Protein AF-A0A968RSN8-F1 (afdb_monomer)

Secondary structure (DSSP, 8-state):
-------TT--EEEEEEETTTTEEEEEETTTEEEEEEHHHHH-TTSPPPPSBEE-SSPPPTT--EEPTTT--EEEEEE-TT--EEEEETTTEEEEE-TTS-EEEEE-TTSSTT--SEEEEEEETTTTEEEEEE--S-TTT---EEE-TTT--EEEEPPP-TT--S---PEEE-----SS-S---SEEEEEEE--TT-EEEE------SSSS-S------EEEEPTT--SEEEETTTTEEEE-SSEEEEEEEEE--BTTTTBPPEEEEEEEEEEPPP--EEEEEPP-EETTEE---EEEEEESPPTT-EEEEEESSS--GGG-EEEEEEEPPTTSEEEEEE-SS-EEEEEEEE-SS-SS-EEEEEEEE----EEEEEEE-EEESSSSSS--TTPPB-TT-EEEEE-TTS-EEEEEE--TTSEEEEEEEESS--EEEE-GGGSPTTEEE----S----TT-----S---EEEE-

Radius of gyration: 35.76 Å; Cα contacts (8 Å, |Δi|>4): 1128; chains: 1; bounding box: 89×51×101 Å

Structure (mmCIF, N/CA/C/O backbone):
data_AF-A0A968RSN8-F1
#
_entry.id   AF-A0A968RSN8-F1
#
loop_
_atom_site.group_PDB
_atom_site.id
_atom_site.type_symbol
_atom_site.label_atom_id
_atom_site.label_alt_id
_atom_site.label_comp_id
_atom_site.label_asym_id
_atom_site.label_entity_id
_atom_site.label_seq_id
_atom_site.pdbx_PDB_ins_code
_atom_site.Cartn_x
_atom_site.Cartn_y
_atom_site.Cartn_z
_atom_site.occupancy
_atom_site.B_iso_or_equiv
_atom_site.auth_seq_id
_atom_site.auth_comp_id
_atom_site.auth_asym_id
_atom_site.auth_atom_id
_atom_site.pdbx_PDB_model_num
ATOM 1 N N . MET A 1 1 ? 11.215 2.710 -0.374 1.00 25.02 1 MET A N 1
ATOM 2 C CA . MET A 1 1 ? 11.379 4.066 0.208 1.00 25.02 1 MET A CA 1
ATOM 3 C C . MET A 1 1 ? 10.045 4.493 0.803 1.00 25.02 1 MET A C 1
ATOM 5 O O . MET A 1 1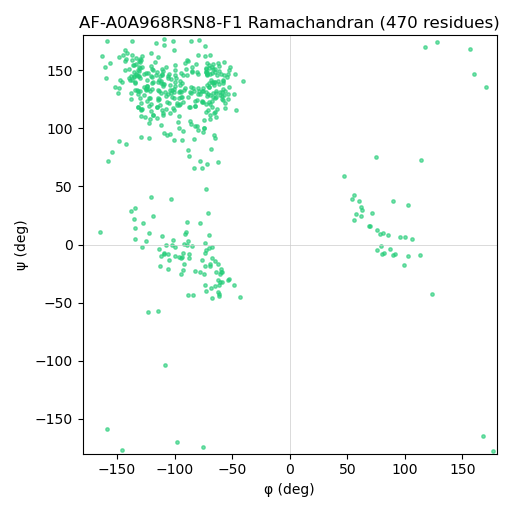 ? 9.041 4.214 0.157 1.00 25.02 1 MET A O 1
ATOM 9 N N . PRO A 1 2 ? 9.972 5.142 1.976 1.00 20.58 2 PRO A N 1
ATOM 10 C CA . PRO A 1 2 ? 8.742 5.791 2.405 1.00 20.58 2 PRO A CA 1
ATOM 11 C C . PRO A 1 2 ? 8.654 7.146 1.695 1.00 20.58 2 PRO A C 1
ATOM 13 O O . PRO A 1 2 ? 9.355 8.094 2.040 1.00 20.58 2 PRO A O 1
ATOM 16 N N . VAL A 1 3 ? 7.832 7.215 0.651 1.00 24.30 3 VAL A N 1
ATOM 17 C CA . VAL A 1 3 ? 7.414 8.487 0.063 1.00 24.30 3 VAL A CA 1
ATOM 18 C C . VAL A 1 3 ? 6.258 9.004 0.911 1.00 24.30 3 VAL A C 1
ATOM 20 O O . VAL A 1 3 ? 5.235 8.343 1.057 1.00 24.30 3 VAL A O 1
ATOM 23 N N . THR A 1 4 ? 6.426 10.178 1.508 1.00 23.53 4 THR A N 1
ATOM 24 C CA . THR A 1 4 ? 5.382 10.860 2.275 1.00 23.53 4 THR A CA 1
ATOM 25 C C . THR A 1 4 ? 4.388 11.537 1.327 1.00 23.53 4 THR A C 1
ATOM 27 O O . THR A 1 4 ? 4.380 12.761 1.204 1.00 23.53 4 THR A O 1
ATOM 30 N N . THR A 1 5 ? 3.554 10.763 0.637 1.00 26.50 5 THR A N 1
ATOM 31 C CA . THR A 1 5 ? 2.322 11.264 0.011 1.00 26.50 5 THR A CA 1
ATOM 32 C C . THR A 1 5 ? 1.185 10.319 0.394 1.00 26.50 5 THR A C 1
ATOM 34 O O . THR A 1 5 ? 1.242 9.117 0.165 1.00 26.50 5 THR A O 1
ATOM 37 N N . GLY A 1 6 ? 0.182 10.852 1.099 1.00 26.12 6 GLY A N 1
ATOM 38 C CA . GLY A 1 6 ? -0.908 10.092 1.716 1.00 26.12 6 GLY A CA 1
ATOM 39 C C . GLY A 1 6 ? -1.915 9.522 0.717 1.00 26.12 6 GLY A C 1
ATOM 40 O O . GLY A 1 6 ? -3.060 9.965 0.684 1.00 26.12 6 GLY A O 1
ATOM 41 N N . PHE A 1 7 ? -1.499 8.536 -0.072 1.00 25.23 7 PHE A N 1
ATOM 42 C CA . PHE A 1 7 ? -2.375 7.629 -0.802 1.00 25.23 7 PHE A CA 1
ATOM 43 C C . PHE A 1 7 ? -1.825 6.206 -0.702 1.00 25.23 7 PHE A C 1
ATOM 45 O O . PHE A 1 7 ? -0.670 5.930 -1.018 1.00 25.23 7 PHE A O 1
ATOM 52 N N . ASP A 1 8 ? -2.682 5.315 -0.230 1.00 28.64 8 ASP A N 1
ATOM 53 C CA . ASP A 1 8 ? -2.383 3.915 0.020 1.00 28.64 8 ASP A CA 1
ATOM 54 C C . ASP A 1 8 ? -2.256 3.131 -1.298 1.00 28.64 8 ASP A C 1
ATOM 56 O O . ASP A 1 8 ? -3.126 3.224 -2.164 1.00 28.64 8 ASP A O 1
ATOM 60 N N . GLY A 1 9 ? -1.179 2.351 -1.449 1.00 31.28 9 GLY A N 1
ATOM 61 C CA . GLY A 1 9 ? -1.066 1.295 -2.470 1.00 31.28 9 GLY A CA 1
ATOM 62 C C . GLY A 1 9 ? -0.364 1.608 -3.806 1.00 31.28 9 GLY A C 1
ATOM 63 O O . GLY A 1 9 ? -0.364 0.746 -4.683 1.00 31.28 9 GLY A O 1
ATOM 64 N N . GLY A 1 10 ? 0.260 2.773 -3.997 1.00 35.03 10 GLY A N 1
ATOM 65 C CA . GLY A 1 10 ? 0.874 3.138 -5.286 1.00 35.03 10 GLY A CA 1
ATOM 66 C C . GLY A 1 10 ? 2.196 2.414 -5.579 1.00 35.03 10 GLY A C 1
ATOM 67 O O . GLY A 1 10 ? 3.247 2.814 -5.087 1.00 35.03 10 GLY A O 1
ATOM 68 N N . LEU A 1 11 ? 2.159 1.364 -6.402 1.00 50.38 11 LEU A N 1
ATOM 69 C CA . LEU A 1 11 ? 3.340 0.762 -7.033 1.00 50.38 11 LEU A CA 1
ATOM 70 C C . LEU A 1 11 ? 4.124 1.851 -7.805 1.00 50.38 11 LEU A C 1
ATOM 72 O O . LEU A 1 11 ? 3.522 2.754 -8.370 1.00 50.38 11 LEU A O 1
ATOM 76 N N . TYR A 1 12 ? 5.458 1.811 -7.837 1.00 48.53 12 TYR A N 1
ATOM 77 C CA . TYR A 1 12 ? 6.225 2.651 -8.772 1.00 48.53 12 TYR A CA 1
ATOM 78 C C . TYR A 1 12 ? 6.016 2.126 -10.198 1.00 48.53 12 TYR A C 1
ATOM 80 O O . TYR A 1 12 ? 6.087 0.912 -10.410 1.00 48.53 12 TYR A O 1
ATOM 88 N N . TRP A 1 13 ? 5.778 3.014 -11.165 1.00 62.25 13 TRP A N 1
ATOM 89 C CA . TRP A 1 13 ? 5.392 2.615 -12.530 1.00 62.25 13 TRP A CA 1
ATOM 90 C C . TRP A 1 13 ? 6.490 2.846 -13.580 1.00 62.25 13 TRP A C 1
ATOM 92 O O . TRP A 1 13 ? 6.412 2.307 -14.683 1.00 62.25 13 TRP A O 1
ATOM 102 N N . GLY A 1 14 ? 7.585 3.517 -13.208 1.00 61.94 14 GLY A N 1
ATOM 103 C CA . GLY A 1 14 ? 8.773 3.674 -14.044 1.00 61.94 14 GLY A CA 1
ATOM 104 C C . GLY A 1 14 ? 10.037 3.838 -13.210 1.00 61.94 14 GLY A C 1
ATOM 105 O O . GLY A 1 14 ? 10.068 4.576 -12.226 1.00 61.94 14 GLY A O 1
ATOM 106 N N . LEU A 1 15 ? 11.092 3.133 -13.613 1.00 64.38 15 LEU A N 1
ATOM 107 C CA . LEU A 1 15 ? 12.411 3.179 -12.993 1.00 64.38 15 LEU A CA 1
ATOM 108 C C . LEU A 1 15 ? 13.462 3.190 -14.100 1.00 64.38 15 LEU A C 1
ATOM 110 O O . LEU A 1 15 ? 13.431 2.344 -14.992 1.00 64.38 15 LEU A O 1
ATOM 114 N N . SER A 1 16 ? 14.404 4.124 -14.026 1.00 68.25 16 SER A N 1
ATOM 115 C CA . SER A 1 16 ? 15.525 4.207 -14.960 1.00 68.25 16 SER A CA 1
ATOM 116 C C . SER A 1 16 ? 16.803 4.550 -14.221 1.00 68.25 16 SER A C 1
ATOM 118 O O . SER A 1 16 ? 16.808 5.391 -13.328 1.00 68.25 16 SER A O 1
ATOM 120 N N . TYR A 1 17 ? 17.909 3.945 -14.634 1.00 69.75 17 TYR A N 1
ATOM 121 C CA . TYR A 1 17 ? 19.249 4.324 -14.207 1.00 69.75 17 TYR A CA 1
ATOM 122 C C . TYR A 1 17 ? 19.992 4.929 -15.393 1.00 69.75 17 TYR A C 1
ATOM 124 O O . TYR A 1 17 ? 19.853 4.450 -16.512 1.00 69.75 17 TYR A O 1
ATOM 132 N N . ASN A 1 18 ? 20.749 5.993 -15.162 1.00 69.69 18 ASN A N 1
ATOM 133 C CA . ASN A 1 18 ? 21.566 6.630 -16.181 1.00 69.69 18 ASN A CA 1
ATOM 134 C C . ASN A 1 18 ? 23.028 6.549 -15.751 1.00 69.69 18 ASN A C 1
ATOM 136 O O . ASN A 1 18 ? 23.430 7.185 -14.776 1.00 69.69 18 ASN A O 1
ATOM 140 N N . GLU A 1 19 ? 23.812 5.757 -16.478 1.00 61.09 19 GLU A N 1
ATOM 141 C CA . GLU A 1 19 ? 25.198 5.454 -16.116 1.00 61.09 19 GLU A CA 1
ATOM 142 C C . GLU A 1 19 ? 26.101 6.687 -16.243 1.00 61.09 19 GLU A C 1
ATOM 144 O O . GLU A 1 19 ? 26.949 6.927 -15.384 1.00 61.09 19 GLU A O 1
ATOM 149 N N . THR A 1 20 ? 25.865 7.520 -17.262 1.00 72.38 20 THR A N 1
ATOM 150 C CA . THR A 1 20 ? 26.619 8.756 -17.517 1.00 72.38 20 THR A CA 1
ATOM 151 C C . THR A 1 20 ? 26.492 9.761 -16.374 1.00 72.38 20 THR A C 1
ATOM 153 O O . THR A 1 20 ? 27.473 10.390 -15.974 1.00 72.38 20 THR A O 1
ATOM 156 N N . THR A 1 21 ? 25.286 9.928 -15.835 1.00 77.06 21 THR A N 1
ATOM 157 C CA . THR A 1 21 ? 25.015 10.863 -14.731 1.00 77.06 21 THR A CA 1
ATOM 158 C C . THR A 1 21 ? 25.132 10.209 -13.354 1.00 77.06 21 THR A C 1
ATOM 160 O O . THR A 1 21 ? 25.231 10.916 -12.354 1.00 77.06 21 THR A O 1
ATOM 163 N N . GLY A 1 22 ? 25.117 8.875 -13.282 1.00 72.62 22 GLY A N 1
ATOM 164 C CA . GLY A 1 22 ? 25.076 8.112 -12.035 1.00 72.62 22 GLY A CA 1
ATOM 165 C C . GLY A 1 22 ? 23.751 8.230 -11.272 1.00 72.62 22 GLY A C 1
ATOM 166 O O . GLY A 1 22 ? 23.705 7.895 -10.084 1.00 72.62 22 GLY A O 1
ATOM 167 N N . MET A 1 23 ? 22.688 8.712 -11.925 1.00 78.88 23 MET A N 1
ATOM 168 C CA . MET A 1 23 ? 21.396 8.995 -11.298 1.00 78.88 23 MET A CA 1
ATOM 169 C C . MET A 1 23 ? 20.355 7.913 -11.603 1.00 78.88 23 MET A C 1
ATOM 171 O O . MET A 1 23 ? 20.262 7.390 -12.711 1.00 78.88 23 MET A O 1
ATOM 175 N N . VAL A 1 24 ? 19.533 7.621 -10.604 1.00 72.81 24 VAL A N 1
ATOM 176 C CA . VAL A 1 24 ? 18.333 6.790 -10.639 1.00 72.81 24 VAL A CA 1
ATOM 177 C C . VAL A 1 24 ? 17.116 7.707 -10.668 1.00 72.81 24 VAL A C 1
ATOM 179 O O . VAL A 1 24 ? 17.015 8.650 -9.884 1.00 72.81 24 VAL A O 1
ATOM 182 N N . TYR A 1 25 ? 16.181 7.415 -11.557 1.00 78.44 25 TYR A N 1
ATOM 183 C CA . TYR A 1 25 ? 14.948 8.156 -11.757 1.00 78.44 25 TYR A CA 1
ATOM 184 C C . TYR A 1 25 ? 13.770 7.235 -11.496 1.00 78.44 25 TYR A C 1
ATOM 186 O O . TYR A 1 25 ? 13.760 6.108 -11.989 1.00 78.44 25 TYR A O 1
ATOM 194 N N . ALA A 1 26 ? 12.787 7.713 -10.744 1.00 75.19 26 ALA A N 1
ATOM 195 C CA . ALA A 1 26 ? 11.588 6.947 -10.433 1.00 75.19 26 ALA A CA 1
ATOM 196 C C . ALA A 1 26 ? 10.340 7.810 -10.595 1.00 75.19 26 ALA A C 1
ATOM 198 O O . ALA A 1 26 ? 10.368 8.998 -10.276 1.00 75.19 26 ALA A O 1
ATOM 199 N N . THR A 1 27 ? 9.255 7.205 -11.060 1.00 73.81 27 THR A N 1
ATOM 200 C CA . THR A 1 27 ? 7.923 7.810 -11.175 1.00 73.81 27 THR A CA 1
ATOM 201 C C . THR A 1 27 ? 6.925 7.090 -10.279 1.00 73.81 27 THR A C 1
ATOM 203 O O . THR A 1 27 ? 6.991 5.871 -10.093 1.00 73.81 27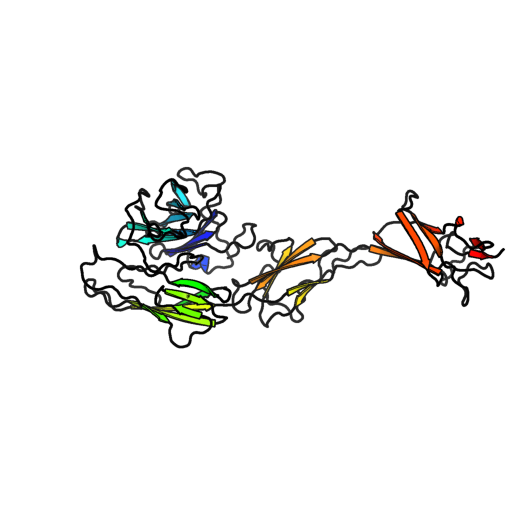 THR A O 1
ATOM 206 N N . GLN A 1 28 ? 5.970 7.846 -9.741 1.00 70.06 28 GLN A N 1
ATOM 207 C CA . GLN A 1 28 ? 4.819 7.311 -9.020 1.00 70.06 28 GLN A CA 1
ATOM 208 C C . GLN A 1 28 ? 3.525 7.747 -9.706 1.00 70.06 28 GLN A C 1
ATOM 210 O O . GLN A 1 28 ? 3.411 8.853 -10.233 1.00 70.06 28 GLN A O 1
ATOM 215 N N . GLU A 1 29 ? 2.529 6.864 -9.679 1.00 65.44 29 GLU A N 1
ATOM 216 C CA . GLU A 1 29 ? 1.219 7.068 -10.311 1.00 65.44 29 GLU A CA 1
ATOM 217 C C . GLU A 1 29 ? 0.538 8.372 -9.878 1.00 65.44 29 GLU A C 1
ATOM 219 O O . GLU A 1 29 ? -0.188 8.994 -10.648 1.00 65.44 29 GLU A O 1
ATOM 224 N N . ASP A 1 30 ? 0.804 8.810 -8.646 1.00 67.62 30 ASP A N 1
ATOM 225 C CA . ASP A 1 30 ? 0.234 10.011 -8.042 1.00 67.62 30 ASP A CA 1
ATOM 226 C C . ASP A 1 30 ? 0.818 11.323 -8.602 1.00 67.62 30 ASP A C 1
ATOM 228 O O . ASP A 1 30 ? 0.393 12.407 -8.197 1.00 67.62 30 ASP A O 1
ATOM 232 N N . GLY A 1 31 ? 1.738 11.238 -9.566 1.00 72.19 31 GLY A N 1
ATOM 233 C CA . GLY A 1 31 ? 2.282 12.381 -10.284 1.00 72.19 31 GLY A CA 1
ATOM 234 C C . GLY A 1 31 ? 3.510 12.983 -9.616 1.00 72.19 31 GLY A C 1
ATOM 235 O O . GLY A 1 31 ? 3.673 14.202 -9.643 1.00 72.19 31 GLY A O 1
ATOM 236 N N . HIS A 1 32 ? 4.377 12.152 -9.042 1.00 80.44 32 HIS A N 1
ATOM 237 C CA . HIS A 1 32 ? 5.671 12.570 -8.509 1.00 80.44 32 HIS A CA 1
ATOM 238 C C . HIS A 1 32 ? 6.828 11.860 -9.211 1.00 80.44 32 HIS A C 1
ATOM 240 O O . HIS A 1 32 ? 6.704 10.727 -9.684 1.00 80.44 32 HIS A O 1
ATOM 246 N N . VAL A 1 33 ? 7.970 12.545 -9.263 1.00 84.44 33 VAL A N 1
ATOM 247 C CA . VAL A 1 33 ? 9.200 12.045 -9.881 1.00 84.44 33 VAL A CA 1
ATOM 248 C C . VAL A 1 33 ? 10.370 12.277 -8.945 1.00 84.44 33 VAL A C 1
ATOM 250 O O . VAL A 1 33 ? 10.567 13.392 -8.462 1.00 84.44 33 VAL A O 1
ATOM 253 N N . TRP A 1 34 ? 11.197 11.257 -8.753 1.00 84.81 34 TRP A N 1
ATOM 254 C CA . TRP A 1 34 ? 12.432 11.330 -7.981 1.00 84.81 34 TRP A CA 1
ATOM 255 C C . TRP A 1 34 ? 13.641 11.222 -8.885 1.00 84.81 34 TRP A C 1
ATOM 257 O O . TRP A 1 34 ? 13.626 10.526 -9.898 1.00 84.81 34 TRP A O 1
ATOM 267 N N . ARG A 1 35 ? 14.710 11.884 -8.454 1.00 84.75 35 ARG A N 1
ATOM 268 C CA . ARG A 1 35 ? 16.049 11.751 -9.010 1.00 84.75 35 ARG A CA 1
ATOM 269 C C . ARG A 1 35 ? 17.008 11.562 -7.844 1.00 84.75 35 ARG A C 1
ATOM 271 O O . ARG A 1 35 ? 17.128 12.452 -7.008 1.00 84.75 35 ARG A O 1
ATOM 278 N N . MET A 1 36 ? 17.676 10.422 -7.808 1.00 81.25 36 MET A N 1
ATOM 279 C CA . MET A 1 36 ? 18.473 9.949 -6.678 1.00 81.25 36 MET A CA 1
ATOM 280 C C . MET A 1 36 ? 19.827 9.472 -7.180 1.00 81.25 36 MET A C 1
ATOM 282 O O . MET A 1 36 ? 19.927 8.918 -8.265 1.00 81.25 36 MET A O 1
ATOM 286 N N . THR A 1 37 ? 20.882 9.645 -6.409 1.00 79.75 37 THR A N 1
ATOM 287 C CA . THR A 1 37 ? 22.127 8.903 -6.607 1.00 79.75 37 THR A CA 1
ATOM 288 C C . THR A 1 37 ? 21.942 7.456 -6.149 1.00 79.75 37 THR A C 1
ATOM 290 O O . THR A 1 37 ? 21.055 7.142 -5.355 1.00 79.75 37 THR A O 1
ATOM 293 N N . VAL A 1 38 ? 22.825 6.555 -6.584 1.00 67.19 38 VAL A N 1
ATOM 294 C CA . VAL A 1 38 ? 22.865 5.178 -6.052 1.00 67.19 38 VAL A CA 1
ATOM 295 C C . VAL A 1 38 ? 23.112 5.170 -4.536 1.00 67.19 38 VAL A C 1
ATOM 297 O O . VAL A 1 38 ? 22.607 4.301 -3.834 1.00 67.19 38 VAL A O 1
ATOM 300 N N . ALA A 1 39 ? 23.862 6.140 -4.007 1.00 71.06 39 ALA A N 1
ATOM 301 C CA . ALA A 1 39 ? 24.082 6.270 -2.569 1.00 71.06 39 ALA A CA 1
ATOM 302 C C . ALA A 1 39 ? 22.793 6.654 -1.827 1.00 71.06 39 ALA A C 1
ATOM 304 O O . ALA A 1 39 ? 22.461 6.007 -0.843 1.00 71.06 39 ALA A O 1
ATOM 305 N N . GLU A 1 40 ? 22.043 7.637 -2.331 1.00 66.06 40 GLU A N 1
ATOM 306 C CA . GLU A 1 40 ? 20.744 8.042 -1.770 1.00 66.06 40 GLU A CA 1
ATOM 307 C C . GLU A 1 40 ? 19.694 6.930 -1.889 1.00 66.06 40 GLU A C 1
ATOM 309 O O . GLU A 1 40 ? 18.908 6.730 -0.973 1.00 66.06 40 GLU A O 1
ATOM 314 N N . LEU A 1 41 ? 19.717 6.146 -2.973 1.00 58.16 41 LEU A N 1
ATOM 315 C CA . LEU A 1 41 ? 18.872 4.956 -3.115 1.00 58.16 41 LEU A CA 1
ATOM 316 C C . LEU A 1 41 ? 19.167 3.898 -2.033 1.00 58.16 41 LEU A C 1
ATOM 318 O O . LEU A 1 41 ? 18.257 3.205 -1.586 1.00 58.16 41 LEU A O 1
ATOM 322 N N . ASN A 1 42 ? 20.433 3.769 -1.628 1.00 58.09 42 ASN A N 1
ATOM 323 C CA . ASN A 1 42 ? 20.874 2.821 -0.603 1.00 58.09 42 ASN A CA 1
ATOM 324 C C . ASN A 1 42 ? 20.788 3.385 0.829 1.00 58.09 42 ASN A C 1
ATOM 326 O O . ASN A 1 42 ? 20.929 2.626 1.791 1.00 58.09 42 ASN A O 1
ATOM 330 N N . ASP A 1 43 ? 20.569 4.693 0.986 1.00 53.47 43 ASP A N 1
ATOM 331 C CA . ASP A 1 43 ? 20.392 5.358 2.276 1.00 53.47 43 ASP A CA 1
ATOM 332 C C . ASP A 1 43 ? 18.904 5.461 2.630 1.00 53.47 43 ASP A C 1
ATOM 334 O O . ASP A 1 43 ? 18.215 6.436 2.338 1.00 53.47 43 ASP A O 1
ATOM 338 N N . PHE A 1 44 ? 18.405 4.435 3.318 1.00 50.62 44 PHE A N 1
ATOM 339 C CA . PHE A 1 44 ? 17.010 4.367 3.754 1.00 50.62 44 PHE A CA 1
ATOM 340 C C . PHE A 1 44 ? 16.663 5.323 4.910 1.00 50.62 44 PHE A C 1
ATOM 342 O O . PHE A 1 44 ? 15.499 5.370 5.312 1.00 50.62 44 PHE A O 1
ATOM 349 N N . ALA A 1 45 ? 17.637 6.047 5.474 1.00 48.09 45 ALA A N 1
ATOM 350 C CA . ALA A 1 45 ? 17.424 6.951 6.605 1.00 48.09 45 ALA A CA 1
ATOM 351 C C . ALA A 1 45 ? 17.138 8.400 6.178 1.00 48.09 45 ALA A C 1
ATOM 353 O O . ALA A 1 45 ? 16.534 9.149 6.949 1.00 48.09 45 ALA A O 1
ATOM 354 N N . THR A 1 46 ? 17.542 8.790 4.966 1.00 55.22 46 THR A N 1
ATOM 355 C CA . THR A 1 46 ? 17.421 10.166 4.470 1.00 55.22 46 THR A CA 1
ATOM 356 C C . THR A 1 46 ? 16.360 10.246 3.366 1.00 55.22 46 THR A C 1
ATOM 358 O O . THR A 1 46 ? 16.577 9.726 2.272 1.00 55.22 46 THR A O 1
ATOM 361 N N . PRO A 1 47 ? 15.206 10.901 3.600 1.00 56.22 47 PRO A N 1
ATOM 362 C CA . PRO A 1 47 ? 14.178 11.041 2.573 1.00 56.22 47 PRO A CA 1
ATOM 363 C C . PRO A 1 47 ? 14.673 11.875 1.388 1.00 56.22 47 PRO A C 1
ATOM 365 O O . PRO A 1 47 ? 15.188 12.980 1.571 1.00 56.22 47 PRO A O 1
ATOM 368 N N . VAL A 1 48 ? 14.452 11.379 0.169 1.00 65.38 48 VAL A N 1
ATOM 369 C CA . VAL A 1 48 ? 14.686 12.148 -1.058 1.00 65.38 48 VAL A CA 1
ATOM 370 C C . VAL A 1 48 ? 13.375 12.782 -1.503 1.00 65.38 48 VAL A C 1
ATOM 372 O O . VAL A 1 48 ? 12.387 12.093 -1.762 1.00 65.38 48 VAL A O 1
ATOM 375 N N . ASN A 1 49 ? 13.362 14.109 -1.599 1.00 78.75 49 ASN A N 1
ATOM 376 C CA . ASN A 1 49 ? 12.194 14.838 -2.080 1.00 78.75 49 ASN A CA 1
ATOM 377 C C . ASN A 1 49 ? 12.007 14.636 -3.592 1.00 78.75 49 ASN A C 1
ATOM 379 O O . ASN A 1 49 ? 12.999 14.546 -4.323 1.00 78.75 49 ASN A O 1
ATOM 383 N N . PRO A 1 50 ? 10.755 14.610 -4.079 1.00 82.06 50 PRO A N 1
ATOM 384 C CA . PRO A 1 50 ? 10.502 14.576 -5.508 1.00 82.06 50 PRO A CA 1
ATOM 385 C C . PRO A 1 50 ? 11.068 15.837 -6.171 1.00 82.06 50 PRO A C 1
ATOM 387 O O . PRO A 1 50 ? 10.949 16.949 -5.654 1.00 82.06 50 PRO A O 1
ATOM 390 N N . ILE A 1 51 ? 11.695 15.653 -7.330 1.00 89.50 51 ILE A N 1
ATOM 391 C CA . ILE A 1 51 ? 12.204 16.744 -8.165 1.00 89.50 51 ILE A CA 1
ATOM 392 C C . ILE A 1 51 ? 11.092 17.347 -9.036 1.00 89.50 51 ILE A C 1
ATOM 394 O O . ILE A 1 51 ? 11.192 18.502 -9.447 1.00 89.50 51 ILE A O 1
ATOM 398 N N . ILE A 1 52 ? 10.027 16.579 -9.289 1.00 89.56 52 ILE A N 1
ATOM 399 C CA . ILE A 1 52 ? 8.798 17.026 -9.952 1.00 89.56 52 ILE A CA 1
ATOM 400 C C . ILE A 1 52 ? 7.606 16.544 -9.123 1.00 89.56 52 ILE A C 1
ATOM 402 O O . ILE A 1 52 ? 7.550 15.371 -8.753 1.00 89.56 52 ILE A O 1
ATOM 406 N N . SER A 1 53 ? 6.655 17.437 -8.857 1.00 86.38 53 SER A N 1
ATOM 407 C CA . SER A 1 53 ? 5.481 17.162 -8.018 1.00 86.38 53 SER A CA 1
ATOM 408 C C . SER A 1 53 ? 4.177 17.086 -8.811 1.00 86.38 53 SER A C 1
ATOM 410 O O . SER A 1 53 ? 4.116 17.447 -9.987 1.00 86.38 53 SER A O 1
ATOM 412 N N . ARG A 1 54 ? 3.088 16.676 -8.160 1.00 83.06 54 ARG A N 1
ATOM 413 C CA . ARG A 1 54 ? 1.769 16.650 -8.797 1.00 83.06 54 ARG A CA 1
ATOM 414 C C . ARG A 1 54 ? 1.239 18.065 -9.048 1.00 83.06 54 ARG A C 1
ATOM 416 O O . ARG A 1 54 ? 1.159 18.874 -8.125 1.00 83.06 54 ARG A O 1
ATOM 423 N N . GLY A 1 55 ? 0.811 18.350 -10.277 1.00 79.25 55 GLY A N 1
ATOM 424 C CA . GLY A 1 55 ? 0.141 19.602 -10.637 1.00 79.25 55 GLY A CA 1
ATOM 425 C C . GLY A 1 55 ? -1.379 19.480 -10.746 1.00 79.25 55 GLY A C 1
ATOM 426 O O . GLY A 1 55 ? -1.949 18.390 -10.793 1.00 79.25 55 GLY A O 1
ATOM 427 N N . THR A 1 56 ? -2.053 20.630 -10.810 1.00 78.81 56 THR A N 1
ATOM 428 C CA . THR A 1 56 ? -3.514 20.744 -11.008 1.00 78.81 56 THR A CA 1
ATOM 429 C C . THR A 1 56 ? -3.899 21.282 -12.390 1.00 78.81 56 THR A C 1
ATOM 431 O O . THR A 1 56 ? -5.074 21.259 -12.748 1.00 78.81 56 THR A O 1
ATOM 434 N N . GLY A 1 57 ? -2.921 21.717 -13.190 1.00 82.69 57 GLY A N 1
ATOM 435 C CA . GLY A 1 57 ? -3.091 22.210 -14.559 1.00 82.69 57 GLY A CA 1
ATOM 436 C C . GLY A 1 57 ? -1.900 21.835 -15.440 1.00 82.69 57 GLY A C 1
ATOM 437 O O . GLY A 1 57 ? -1.004 21.128 -14.985 1.0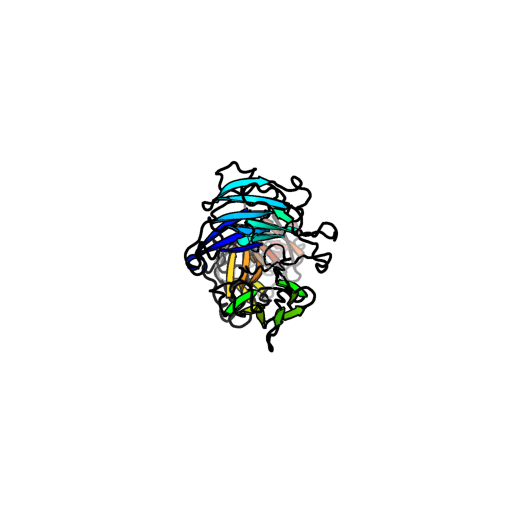0 82.69 57 GLY A O 1
ATOM 438 N N . TYR A 1 58 ? -1.890 22.278 -16.698 1.00 87.38 58 TYR A N 1
ATOM 439 C CA . TYR A 1 58 ? -0.772 22.017 -17.611 1.00 87.38 58 TYR A CA 1
ATOM 440 C C . TYR A 1 58 ? 0.436 22.917 -17.272 1.00 87.38 58 TYR A C 1
ATOM 442 O O . TYR A 1 58 ? 0.229 24.120 -17.093 1.00 87.38 58 TYR A O 1
ATOM 450 N N . PRO A 1 59 ? 1.667 22.380 -17.164 1.00 89.69 59 PRO A N 1
ATOM 451 C CA . PRO A 1 59 ? 2.844 23.148 -16.763 1.00 89.69 59 PRO A CA 1
ATOM 452 C C . PRO A 1 59 ? 3.309 24.123 -17.851 1.00 89.69 59 PRO A C 1
ATOM 454 O O . PRO A 1 59 ? 3.238 23.838 -19.048 1.00 89.69 59 PRO A O 1
ATOM 457 N N . ASN A 1 60 ? 3.836 25.270 -17.428 1.00 93.31 60 ASN A N 1
ATOM 458 C CA . ASN A 1 60 ? 4.594 26.188 -18.274 1.00 93.31 60 ASN A CA 1
ATOM 459 C C . ASN A 1 60 ? 6.086 25.824 -18.253 1.00 93.31 60 ASN A C 1
ATOM 461 O O . ASN A 1 60 ? 6.551 25.179 -17.311 1.00 93.31 60 ASN A O 1
ATOM 465 N N . PRO A 1 61 ? 6.879 26.245 -19.257 1.00 94.62 61 PRO A N 1
ATOM 466 C CA . PRO A 1 61 ? 8.320 26.027 -19.231 1.00 94.62 61 PRO A CA 1
ATOM 467 C C . PRO A 1 61 ? 8.964 26.566 -17.943 1.00 94.62 61 PRO A C 1
ATOM 469 O O . PRO A 1 61 ? 8.813 27.741 -17.611 1.00 94.62 61 PRO A O 1
ATOM 472 N N . GLY A 1 62 ? 9.697 25.705 -17.239 1.00 90.38 62 GLY A N 1
ATOM 473 C CA . GLY A 1 62 ? 10.323 25.981 -15.944 1.00 90.38 62 GLY A CA 1
ATOM 474 C C . GLY A 1 62 ? 9.548 25.458 -14.731 1.00 90.38 62 GLY A C 1
ATOM 475 O O . GLY A 1 62 ? 10.162 25.286 -13.680 1.00 90.38 62 GLY A O 1
ATOM 476 N N . ASP A 1 63 ? 8.258 25.144 -14.873 1.00 92.56 63 ASP A N 1
ATOM 477 C CA . ASP A 1 63 ? 7.448 24.597 -13.782 1.00 92.56 63 ASP A CA 1
ATOM 478 C C . ASP A 1 63 ? 7.916 23.187 -13.401 1.00 92.56 63 ASP A C 1
ATOM 480 O O . ASP A 1 63 ? 8.227 22.367 -14.260 1.00 92.56 63 ASP A O 1
ATOM 484 N N . ASN A 1 64 ? 7.941 22.876 -12.109 1.00 90.31 64 ASN A N 1
ATOM 485 C CA . ASN A 1 64 ? 8.412 21.594 -11.580 1.00 90.31 64 ASN A CA 1
ATOM 486 C C . ASN A 1 64 ? 7.262 20.672 -11.161 1.00 90.31 64 ASN A C 1
ATOM 488 O O . ASN A 1 64 ? 7.336 19.987 -10.139 1.00 90.31 64 ASN A O 1
ATOM 492 N N . PHE A 1 65 ? 6.184 20.660 -11.944 1.00 88.69 65 PHE A N 1
ATOM 493 C CA . PHE A 1 65 ? 5.050 19.777 -11.706 1.00 88.69 65 PHE A CA 1
ATOM 494 C C . PHE A 1 65 ? 4.563 19.069 -12.971 1.00 88.69 65 PHE A C 1
ATOM 496 O O . PHE A 1 65 ? 4.771 19.533 -14.096 1.00 88.69 65 PHE A O 1
ATOM 503 N N . LEU A 1 66 ? 3.912 17.923 -12.778 1.00 85.81 66 LEU A N 1
ATOM 504 C CA . LEU A 1 66 ? 3.248 17.157 -13.830 1.00 85.81 66 LEU A CA 1
ATOM 505 C C . LEU A 1 66 ? 1.866 17.738 -14.164 1.00 85.81 66 LEU A C 1
ATOM 507 O O . LEU A 1 66 ? 1.202 18.269 -13.271 1.00 85.81 66 LEU A O 1
ATOM 511 N N . PRO A 1 67 ? 1.397 17.630 -15.421 1.00 84.31 67 PRO A N 1
ATOM 512 C CA . PRO A 1 67 ? 0.073 18.099 -15.813 1.00 84.31 67 PRO A CA 1
ATOM 513 C C . PRO A 1 67 ? -1.047 17.518 -14.937 1.00 84.31 67 PRO A C 1
ATOM 515 O O . PRO A 1 67 ? -1.142 16.305 -14.759 1.00 84.31 67 PRO A O 1
ATOM 518 N N . GLY A 1 68 ? -1.927 18.374 -14.416 1.00 72.44 68 GLY A N 1
ATOM 519 C CA . GLY A 1 68 ? -3.093 17.930 -13.650 1.00 72.44 68 GLY A CA 1
ATOM 520 C C . GLY A 1 68 ? -4.185 17.305 -14.522 1.00 72.44 68 GLY A C 1
ATOM 521 O O . GLY A 1 68 ? -4.383 17.710 -15.665 1.00 72.44 68 GLY A O 1
ATOM 522 N N . GLY A 1 69 ? -4.931 16.344 -13.967 1.00 61.53 69 GLY A N 1
ATOM 523 C CA . GLY A 1 69 ? -6.197 15.874 -14.543 1.00 61.53 69 GLY A CA 1
ATOM 524 C C . GLY A 1 69 ? -6.293 14.379 -14.833 1.00 61.53 69 GLY A C 1
ATOM 525 O O . GLY A 1 69 ? -7.320 13.810 -14.503 1.00 61.53 69 GLY A O 1
ATOM 526 N N . THR A 1 70 ? -5.271 13.726 -15.389 1.00 51.41 70 THR A N 1
ATOM 527 C CA . THR A 1 70 ? -5.334 12.292 -15.784 1.00 51.41 70 THR A CA 1
ATOM 528 C C . THR A 1 70 ? -3.953 11.665 -16.051 1.00 51.41 70 THR A C 1
ATOM 530 O O . THR A 1 70 ? -3.858 10.572 -16.607 1.00 51.41 70 THR A O 1
ATOM 533 N N . ALA A 1 71 ? -2.856 12.342 -15.701 1.00 57.16 71 ALA A N 1
ATOM 534 C CA . ALA A 1 71 ? -1.507 11.879 -16.014 1.00 57.16 71 ALA A CA 1
ATOM 535 C C . ALA A 1 71 ? -0.965 10.945 -14.921 1.00 57.16 71 ALA A C 1
ATOM 537 O O . ALA A 1 71 ? -0.135 11.347 -14.111 1.00 57.16 71 ALA A O 1
ATOM 538 N N . PHE A 1 72 ? -1.432 9.696 -14.908 1.00 71.00 72 PHE A N 1
ATOM 539 C CA . PHE A 1 72 ? -0.731 8.622 -14.205 1.00 71.00 72 PHE A CA 1
ATOM 540 C C . PHE A 1 72 ? 0.611 8.420 -14.903 1.00 71.00 72 PHE A C 1
ATOM 542 O O . PHE A 1 72 ? 0.636 8.116 -16.095 1.00 71.00 72 PHE A O 1
ATOM 549 N N . THR A 1 73 ? 1.725 8.703 -14.234 1.00 75.06 73 THR A N 1
ATOM 550 C CA . THR A 1 73 ? 3.034 8.493 -14.866 1.00 75.06 73 THR A CA 1
ATOM 551 C C . THR A 1 73 ? 3.373 7.018 -14.899 1.00 75.06 73 THR A C 1
ATOM 553 O O . THR A 1 73 ? 3.204 6.333 -13.898 1.00 75.06 73 THR A O 1
ATOM 556 N N . GLU A 1 74 ? 3.846 6.561 -16.052 1.00 74.75 74 GLU A N 1
ATOM 557 C CA . GLU A 1 74 ? 4.231 5.176 -16.300 1.00 74.75 74 GLU A CA 1
ATOM 558 C C . GLU A 1 74 ? 5.759 5.138 -16.389 1.00 74.75 74 GLU A C 1
ATOM 560 O O . GLU A 1 74 ? 6.436 5.320 -15.381 1.00 74.75 74 GLU A O 1
ATOM 565 N N . GLY A 1 75 ? 6.328 5.027 -17.587 1.00 76.69 75 GLY A N 1
ATOM 566 C CA . GLY A 1 75 ? 7.771 5.037 -17.799 1.00 76.69 75 GLY A CA 1
ATOM 567 C C . GLY A 1 75 ? 8.457 6.401 -17.637 1.00 76.69 75 GLY A C 1
ATOM 568 O O . GLY A 1 75 ? 7.913 7.461 -17.961 1.00 76.69 75 GLY A O 1
ATOM 569 N N . ILE A 1 76 ? 9.725 6.339 -17.228 1.00 84.06 76 ILE A N 1
ATOM 570 C CA . ILE A 1 76 ? 10.679 7.450 -17.229 1.00 84.06 76 ILE A CA 1
ATOM 571 C C . ILE A 1 76 ? 12.023 6.982 -17.786 1.00 84.06 76 ILE A C 1
ATOM 573 O O . ILE A 1 76 ? 12.432 5.854 -17.537 1.00 84.06 76 ILE A O 1
ATOM 577 N N . VAL A 1 77 ? 12.720 7.860 -18.504 1.00 84.25 77 VAL A N 1
ATOM 578 C CA . VAL A 1 77 ? 14.128 7.697 -18.895 1.00 84.25 77 VAL A CA 1
ATOM 579 C C . VAL A 1 77 ? 14.825 9.058 -18.882 1.00 84.25 77 VAL A C 1
ATOM 581 O O . VAL A 1 77 ? 14.155 10.093 -18.902 1.00 84.25 77 VAL A O 1
ATOM 584 N N . SER A 1 78 ? 16.156 9.088 -18.867 1.00 87.75 78 SER A N 1
ATOM 585 C CA . SER A 1 78 ? 16.920 10.326 -19.031 1.00 87.75 78 SER A CA 1
ATOM 586 C C . SER A 1 78 ? 17.991 10.230 -20.111 1.00 87.75 78 SER A C 1
ATOM 588 O O . SER A 1 78 ? 18.498 9.147 -20.394 1.00 87.75 78 SER A O 1
ATOM 590 N N . ASP A 1 79 ? 18.332 11.375 -20.708 1.00 84.19 79 ASP A N 1
ATOM 591 C CA . ASP A 1 79 ? 19.479 11.486 -21.615 1.00 84.19 79 ASP A CA 1
ATOM 592 C C . ASP A 1 79 ? 20.803 11.742 -20.877 1.00 84.19 79 ASP A C 1
ATOM 594 O O . ASP A 1 79 ? 20.832 11.970 -19.669 1.00 84.19 79 ASP A O 1
ATOM 598 N N . ASN A 1 80 ? 21.924 11.753 -21.603 1.00 84.81 80 ASN A N 1
ATOM 599 C CA . ASN A 1 80 ? 23.257 12.009 -21.035 1.00 84.81 80 ASN A CA 1
ATOM 600 C C . ASN A 1 80 ? 23.452 13.416 -20.458 1.00 84.81 80 ASN A C 1
ATOM 602 O O . ASN A 1 80 ? 24.407 13.648 -19.718 1.00 84.81 80 ASN A O 1
ATOM 606 N N . ALA A 1 81 ? 22.559 14.360 -20.761 1.00 87.25 81 ALA A N 1
ATOM 607 C CA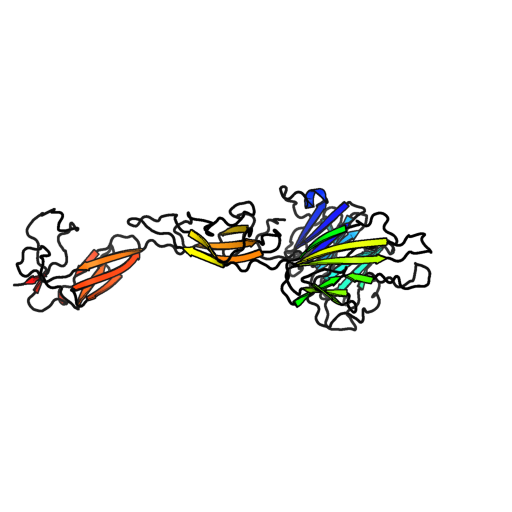 . ALA A 1 81 ? 22.529 15.664 -20.103 1.00 87.25 81 ALA A CA 1
ATOM 608 C C . ALA A 1 81 ? 21.649 15.656 -18.834 1.00 87.25 81 ALA A C 1
ATOM 610 O O . ALA A 1 81 ? 21.529 16.676 -18.150 1.00 87.25 81 ALA A O 1
ATOM 611 N N . GLY A 1 82 ? 21.038 14.515 -18.511 1.00 86.94 82 GLY A N 1
ATOM 612 C CA . GLY A 1 82 ? 20.136 14.316 -17.389 1.00 86.94 82 GLY A CA 1
ATOM 613 C C . GLY A 1 82 ? 18.727 14.851 -17.626 1.00 86.94 82 GLY A C 1
ATOM 614 O O . GLY A 1 82 ? 17.961 14.904 -16.664 1.00 86.94 82 GLY A O 1
ATOM 615 N N . ASN A 1 83 ? 18.366 15.269 -18.848 1.00 95.19 83 ASN A N 1
ATOM 616 C CA . ASN A 1 83 ? 16.982 15.648 -19.137 1.00 95.19 83 ASN A CA 1
ATOM 617 C C . ASN A 1 83 ? 16.099 14.411 -19.017 1.00 95.19 83 ASN A C 1
ATOM 619 O O . ASN A 1 83 ? 16.471 13.341 -19.490 1.00 95.19 83 ASN A O 1
ATOM 623 N N . MET A 1 84 ? 14.938 14.570 -18.399 1.00 94.50 84 MET A N 1
ATOM 624 C CA . MET A 1 84 ? 14.003 13.492 -18.111 1.00 94.50 84 MET A CA 1
ATOM 625 C C . MET A 1 84 ? 12.884 13.471 -19.146 1.00 94.50 84 MET A C 1
ATOM 627 O O . MET A 1 84 ? 12.353 14.519 -19.522 1.00 94.50 84 MET A O 1
ATOM 631 N N . TYR A 1 85 ? 12.498 12.270 -19.557 1.00 93.50 85 TYR A N 1
ATOM 632 C CA . TYR A 1 85 ? 11.400 12.005 -20.475 1.00 93.50 85 TYR A CA 1
ATOM 633 C C . TYR A 1 85 ? 10.423 11.059 -19.797 1.00 93.50 85 TYR A C 1
ATOM 635 O O . TYR A 1 85 ? 10.815 9.983 -19.352 1.00 93.50 85 TYR A O 1
ATOM 643 N N . ILE A 1 86 ? 9.169 11.482 -19.694 1.00 90.12 86 ILE A N 1
ATOM 644 C CA . ILE A 1 86 ? 8.137 10.804 -18.912 1.00 90.12 86 ILE A CA 1
ATOM 645 C C . ILE A 1 86 ? 6.956 10.521 -19.823 1.00 90.12 86 ILE A C 1
ATOM 647 O O . ILE A 1 86 ? 6.511 11.415 -20.548 1.00 90.12 86 ILE A O 1
ATOM 651 N N . VAL A 1 87 ? 6.439 9.297 -19.761 1.00 84.44 87 VAL A N 1
ATOM 652 C CA . VAL A 1 87 ? 5.193 8.924 -20.431 1.00 84.44 87 VAL A CA 1
ATOM 653 C C . VAL A 1 87 ? 4.055 8.795 -19.431 1.00 84.44 87 VAL A C 1
ATOM 655 O O . VAL A 1 87 ? 4.262 8.428 -18.274 1.00 84.44 87 VAL A O 1
ATOM 658 N N . THR A 1 88 ? 2.846 9.134 -19.866 1.00 82.12 88 THR A N 1
ATOM 659 C CA . THR A 1 88 ? 1.643 9.066 -19.026 1.00 82.12 88 THR A CA 1
ATOM 660 C C . THR A 1 88 ? 0.722 7.967 -19.523 1.00 82.12 88 THR A C 1
ATOM 662 O O . THR A 1 88 ? 0.621 7.775 -20.727 1.00 82.12 88 THR A O 1
ATOM 665 N N . PHE A 1 89 ? -0.010 7.297 -18.635 1.00 72.94 89 PHE A N 1
ATOM 666 C CA . PHE A 1 89 ? -0.923 6.199 -18.958 1.00 72.94 89 PHE A CA 1
ATOM 667 C C . PHE A 1 89 ? -1.772 6.489 -20.189 1.00 72.94 89 PHE A C 1
ATOM 669 O O . PHE A 1 89 ? -1.842 5.659 -21.071 1.00 72.94 89 PHE A O 1
ATOM 676 N N . THR A 1 90 ? -2.337 7.686 -20.297 1.00 72.81 90 THR A N 1
ATOM 677 C CA . THR A 1 90 ? -3.228 8.096 -21.387 1.00 72.81 90 THR A CA 1
ATOM 678 C C . THR A 1 90 ? -2.535 8.369 -22.735 1.00 72.81 90 THR A C 1
ATOM 680 O O . THR A 1 90 ? -3.208 8.553 -23.742 1.00 72.81 90 THR A O 1
ATOM 683 N N . GLY A 1 91 ? -1.200 8.371 -22.813 1.00 76.31 91 GLY A N 1
ATOM 684 C CA . GLY A 1 91 ? -0.448 8.623 -24.054 1.00 76.31 91 GLY A CA 1
ATOM 685 C C . GLY A 1 91 ? 0.158 10.024 -24.169 1.00 76.31 91 GLY A C 1
ATOM 686 O O . GLY A 1 91 ? 0.219 10.590 -25.260 1.00 76.31 91 GLY A O 1
ATOM 687 N N . GLY A 1 92 ? 0.585 10.615 -23.053 1.00 85.44 92 GLY A N 1
ATOM 688 C CA . GLY A 1 92 ? 1.391 11.837 -23.037 1.00 85.44 92 GLY A CA 1
ATOM 689 C C . GLY A 1 92 ? 2.890 11.537 -23.074 1.00 85.44 92 GLY A C 1
ATOM 690 O O . GLY A 1 92 ? 3.328 10.507 -22.568 1.00 85.44 92 GLY A O 1
ATOM 691 N N . LEU A 1 93 ? 3.679 12.458 -23.636 1.00 90.69 93 LEU A N 1
ATOM 692 C CA . LEU A 1 93 ? 5.145 12.460 -23.568 1.00 90.69 93 LEU A CA 1
ATOM 693 C C . LEU A 1 93 ? 5.600 13.837 -23.096 1.00 90.69 93 LEU A C 1
ATOM 695 O O . LEU A 1 93 ? 5.286 14.855 -23.718 1.00 90.69 93 LEU A O 1
ATOM 699 N N . LEU A 1 94 ? 6.326 13.864 -21.986 1.00 92.81 94 LEU A N 1
ATOM 700 C CA . LEU A 1 94 ? 6.721 15.080 -21.291 1.00 92.81 94 LEU A CA 1
ATOM 701 C C . LEU A 1 94 ? 8.238 15.118 -21.142 1.00 92.81 94 LEU A C 1
ATOM 703 O O . LEU A 1 94 ? 8.854 14.120 -20.775 1.00 92.81 94 LEU A O 1
ATOM 707 N N . LYS A 1 95 ? 8.831 16.282 -21.393 1.00 96.06 95 LYS A N 1
ATOM 708 C CA . LYS A 1 95 ? 10.255 16.552 -21.215 1.00 96.06 95 LYS A CA 1
ATOM 709 C C . LYS A 1 95 ? 10.468 17.535 -20.076 1.00 96.06 95 LYS A C 1
ATOM 711 O O . LYS A 1 95 ? 9.904 18.631 -20.073 1.00 96.06 95 LYS A O 1
ATOM 716 N N . TYR A 1 96 ? 11.375 17.175 -19.182 1.00 96.50 96 TYR A N 1
ATOM 717 C CA . TYR A 1 96 ? 11.875 18.014 -18.104 1.00 96.50 96 TYR A CA 1
ATOM 718 C C . TYR A 1 96 ? 13.393 18.132 -18.217 1.00 96.50 96 TYR A C 1
ATOM 720 O O . TYR A 1 96 ? 14.073 17.213 -18.671 1.00 96.50 96 TYR A O 1
ATOM 728 N N . ASN A 1 97 ? 13.947 19.271 -17.823 1.00 96.75 97 ASN A N 1
ATOM 729 C CA . ASN A 1 97 ? 15.394 19.424 -17.731 1.00 96.75 97 ASN A CA 1
ATOM 730 C C . ASN A 1 97 ? 15.942 18.658 -16.520 1.00 96.75 97 ASN A C 1
ATOM 732 O O . ASN A 1 97 ? 15.184 18.200 -15.664 1.00 96.75 97 ASN A O 1
ATOM 736 N N . SER A 1 98 ? 17.265 18.552 -16.415 1.00 94.50 98 SER A N 1
ATOM 737 C CA . SER A 1 98 ? 17.908 17.818 -15.321 1.00 94.50 98 SER A CA 1
ATOM 738 C C . SER A 1 98 ? 17.564 18.333 -13.924 1.00 94.50 98 SER A C 1
ATOM 740 O O . SER A 1 98 ? 17.603 17.550 -12.980 1.00 94.50 98 SER A O 1
ATOM 742 N N . SER A 1 99 ? 17.165 19.597 -13.779 1.00 93.38 99 SER A N 1
ATOM 743 C CA . SER A 1 99 ? 16.735 20.207 -12.515 1.00 93.38 99 SER A CA 1
ATOM 744 C C . SER A 1 99 ? 15.239 20.040 -12.212 1.00 93.38 99 SER A C 1
ATOM 746 O O . SER A 1 99 ? 14.775 20.578 -11.212 1.00 93.38 99 SER A O 1
ATOM 748 N N . GLY A 1 100 ? 14.481 19.330 -13.054 1.00 92.25 100 GLY A N 1
ATOM 749 C CA . GLY A 1 100 ? 13.041 19.116 -12.876 1.00 92.25 100 GLY A CA 1
ATOM 750 C C . GLY A 1 100 ? 12.145 20.220 -13.424 1.00 92.25 100 GLY A C 1
ATOM 751 O O . GLY A 1 100 ? 10.943 20.171 -13.205 1.00 92.25 100 GLY A O 1
ATOM 752 N N . GLY A 1 101 ? 12.679 21.201 -14.154 1.00 95.88 101 GLY A N 1
ATOM 753 C CA . GLY A 1 101 ? 11.854 22.210 -14.821 1.00 95.88 101 GLY A CA 1
ATOM 754 C C . GLY A 1 101 ? 11.268 21.676 -16.128 1.00 95.88 101 GLY A C 1
ATOM 755 O O . GLY A 1 101 ? 12.010 21.156 -16.965 1.00 95.88 101 GLY A O 1
ATOM 756 N N . PHE A 1 102 ? 9.959 21.821 -16.320 1.00 95.69 102 PHE A N 1
ATOM 757 C CA . PHE A 1 102 ? 9.253 21.437 -17.540 1.00 95.69 102 PHE A CA 1
ATOM 758 C C . PHE A 1 102 ? 9.835 22.174 -18.746 1.00 95.69 102 PHE A C 1
ATOM 760 O O . PHE A 1 102 ? 10.165 23.357 -18.670 1.00 95.69 102 PHE A O 1
ATOM 767 N N . VAL A 1 103 ? 9.984 21.474 -19.867 1.00 96.44 103 VAL A N 1
ATOM 768 C CA . VAL A 1 103 ? 10.534 22.035 -21.107 1.00 96.44 103 VAL A CA 1
ATOM 769 C C . VAL A 1 103 ? 9.463 22.058 -22.185 1.00 96.44 103 VAL A C 1
ATOM 771 O O . VAL A 1 103 ? 9.173 23.112 -22.747 1.00 96.44 103 VAL A O 1
ATOM 774 N N . ALA A 1 104 ? 8.894 20.892 -22.483 1.00 94.50 104 ALA A N 1
ATOM 775 C CA . ALA A 1 104 ? 7.887 20.706 -23.516 1.00 94.50 104 ALA A CA 1
ATOM 776 C C . ALA A 1 104 ? 7.168 19.372 -23.307 1.00 94.50 104 ALA A C 1
ATOM 778 O O . ALA A 1 104 ? 7.681 18.476 -22.641 1.00 94.50 104 ALA A O 1
ATOM 779 N N . GLY A 1 105 ? 6.003 19.212 -23.919 1.00 90.94 105 GLY A N 1
ATOM 780 C CA . GLY A 1 105 ? 5.279 17.954 -23.900 1.00 90.94 105 GLY A CA 1
ATOM 781 C C . GLY A 1 105 ? 3.945 18.066 -24.609 1.00 90.94 105 GLY A C 1
ATOM 782 O O . GLY A 1 105 ? 3.575 19.123 -25.119 1.00 90.94 105 GLY A O 1
ATOM 783 N N . PHE A 1 106 ? 3.203 16.972 -24.602 1.00 87.56 106 PHE A N 1
ATOM 784 C CA . PHE A 1 106 ? 1.807 16.933 -25.022 1.00 87.56 106 PHE A CA 1
ATOM 785 C C . PHE A 1 106 ? 1.057 15.871 -24.212 1.00 87.56 106 PHE A C 1
ATOM 787 O O . PHE A 1 106 ? 1.671 14.990 -23.606 1.00 87.56 106 PHE A O 1
ATOM 794 N N . LEU A 1 107 ? -0.272 15.972 -24.193 1.00 81.25 107 LEU A N 1
ATOM 795 C CA . LEU A 1 107 ? -1.163 14.990 -23.568 1.00 81.25 107 LEU A CA 1
ATOM 796 C C . LEU A 1 107 ? -1.797 14.072 -24.621 1.00 81.25 107 LEU A C 1
ATOM 798 O O . LEU A 1 107 ? -1.645 14.295 -25.828 1.00 81.25 107 LEU A O 1
ATOM 802 N N . GLU A 1 108 ? -2.543 13.078 -24.137 1.00 73.56 108 GLU A N 1
ATOM 803 C CA . GLU A 1 108 ? -3.331 12.138 -24.937 1.00 73.56 108 GLU A CA 1
ATOM 804 C C . GLU A 1 108 ? -4.065 12.800 -26.111 1.00 73.56 108 GLU A C 1
ATOM 806 O O . GLU A 1 108 ? -4.635 13.887 -26.000 1.00 73.56 108 GLU A O 1
ATOM 811 N N . GLY A 1 109 ? -4.087 12.101 -27.249 1.00 66.38 109 GLY A N 1
ATOM 812 C CA . GLY A 1 109 ? -4.887 12.478 -28.414 1.00 66.38 109 GLY A CA 1
ATOM 813 C C . GLY A 1 109 ? -4.270 13.584 -29.270 1.00 66.38 109 GLY A C 1
ATOM 814 O O . GLY A 1 109 ? -4.750 13.818 -30.378 1.00 66.38 109 GLY A O 1
ATOM 815 N N . THR A 1 110 ? -3.182 14.210 -28.811 1.00 69.44 110 THR A N 1
ATOM 816 C CA . THR A 1 110 ? -2.426 15.204 -29.590 1.00 69.44 110 THR A CA 1
ATOM 817 C C . THR A 1 110 ? -1.620 14.544 -30.712 1.00 69.44 110 THR A C 1
ATOM 819 O O . THR A 1 110 ? -1.562 15.061 -31.826 1.00 69.44 110 THR A O 1
ATOM 822 N N . VAL A 1 111 ? -1.026 13.380 -30.433 1.00 70.62 111 VAL A N 1
ATOM 823 C CA . VAL A 1 111 ? -0.292 12.559 -31.404 1.00 70.62 111 VAL A CA 1
ATOM 824 C C . VAL A 1 111 ? -1.003 11.204 -31.509 1.00 70.62 111 VAL A C 1
ATOM 826 O O . VAL A 1 111 ? -0.984 10.440 -30.548 1.00 70.62 111 VAL A O 1
ATOM 829 N N . PRO A 1 112 ? -1.651 10.875 -32.641 1.00 65.38 112 PRO A N 1
ATOM 830 C CA . PRO A 1 112 ? -2.475 9.666 -32.768 1.00 65.38 112 PRO A CA 1
ATOM 831 C C . PRO A 1 112 ? -1.744 8.334 -32.535 1.00 65.38 112 PRO A C 1
ATOM 833 O O . PRO A 1 112 ? -2.391 7.326 -32.278 1.00 65.38 112 PRO A O 1
ATOM 836 N N . GLN A 1 113 ? -0.417 8.322 -32.674 1.00 68.81 113 GLN A N 1
ATOM 837 C CA . GLN A 1 113 ? 0.439 7.133 -32.630 1.00 68.81 113 GLN A CA 1
ATOM 838 C C . GLN A 1 113 ? 0.853 6.713 -31.213 1.00 68.81 113 GLN A C 1
ATOM 840 O O . GLN A 1 113 ? 1.554 5.715 -31.061 1.00 68.81 113 GLN A O 1
ATOM 845 N N . ILE A 1 114 ? 0.441 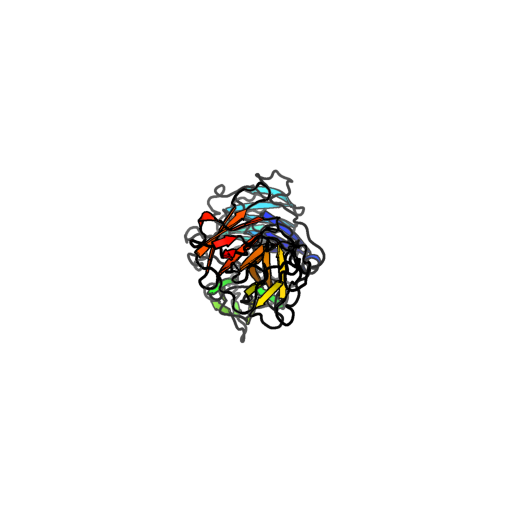7.460 -30.190 1.00 70.88 114 ILE A N 1
ATOM 846 C CA . ILE A 1 114 ? 0.689 7.148 -28.781 1.00 70.88 114 ILE A CA 1
ATOM 847 C C . ILE A 1 114 ? -0.625 7.215 -28.013 1.00 70.88 114 ILE A C 1
ATOM 849 O O . ILE A 1 114 ? -1.242 8.267 -27.842 1.00 70.88 114 ILE A O 1
ATOM 853 N N . ARG A 1 115 ? -1.068 6.043 -27.585 1.00 69.69 115 ARG A N 1
ATOM 854 C CA . ARG A 1 115 ? -2.236 5.836 -26.737 1.00 69.69 115 ARG A CA 1
ATOM 855 C C . ARG A 1 115 ? -1.868 4.766 -25.735 1.00 69.69 115 ARG A C 1
ATOM 857 O O . ARG A 1 115 ? -1.132 3.845 -26.080 1.00 69.69 115 ARG A O 1
ATOM 864 N N . ASP A 1 116 ? -2.365 4.916 -24.516 1.00 69.69 116 ASP A N 1
ATOM 865 C CA . ASP A 1 116 ? -2.213 3.887 -23.493 1.00 69.69 116 ASP A CA 1
ATOM 866 C C . ASP A 1 116 ? -0.735 3.515 -23.241 1.00 69.69 116 ASP A C 1
ATOM 868 O O . ASP A 1 116 ? -0.363 2.345 -23.178 1.00 69.69 116 ASP A O 1
ATOM 872 N N . THR A 1 117 ? 0.154 4.517 -23.174 1.00 71.75 117 THR A N 1
ATOM 873 C CA . THR A 1 117 ? 1.610 4.287 -23.142 1.00 71.75 117 THR A CA 1
ATOM 874 C C . THR A 1 117 ? 2.077 3.640 -21.843 1.00 71.75 117 THR A C 1
ATOM 876 O O . THR A 1 117 ? 1.525 3.913 -20.780 1.00 71.75 117 THR A O 1
ATOM 879 N N . ARG A 1 118 ? 3.111 2.792 -21.913 1.00 70.50 118 ARG A N 1
ATOM 880 C CA . ARG A 1 118 ? 3.637 2.035 -20.756 1.00 70.50 118 ARG A CA 1
ATOM 881 C C . ARG A 1 118 ? 5.117 2.296 -20.516 1.00 70.50 118 ARG A C 1
ATOM 883 O O . ARG A 1 118 ? 5.513 2.748 -19.450 1.00 70.50 118 ARG A O 1
ATOM 890 N N . GLY A 1 119 ? 5.947 2.017 -21.514 1.00 71.38 119 GLY A N 1
ATOM 891 C CA . GLY A 1 119 ? 7.399 2.103 -21.405 1.00 71.38 119 GLY A CA 1
ATOM 892 C C . GLY A 1 119 ? 7.973 3.240 -22.235 1.00 71.38 119 GLY A C 1
ATOM 893 O O . GLY A 1 119 ? 7.446 3.582 -23.294 1.00 71.38 119 GLY A O 1
ATOM 894 N N . ILE A 1 120 ? 9.096 3.781 -21.773 1.00 73.44 120 ILE A N 1
ATOM 895 C CA . ILE A 1 120 ? 9.942 4.680 -22.552 1.00 73.44 120 ILE A CA 1
ATOM 896 C C . ILE A 1 120 ? 11.409 4.319 -22.347 1.00 73.44 120 ILE A C 1
ATOM 898 O O . ILE A 1 120 ? 11.820 3.989 -21.238 1.00 73.44 120 ILE A O 1
ATOM 902 N N . ILE A 1 121 ? 12.190 4.402 -23.419 1.00 69.94 121 ILE A N 1
ATOM 903 C CA . ILE A 1 121 ? 13.651 4.300 -23.394 1.00 69.94 121 ILE A CA 1
ATOM 904 C C . ILE A 1 121 ? 14.265 5.381 -24.289 1.00 69.94 121 ILE A C 1
ATOM 906 O O . ILE A 1 121 ? 13.632 5.852 -25.237 1.00 69.94 121 ILE A O 1
ATOM 910 N N . TRP A 1 122 ? 15.501 5.776 -23.994 1.00 73.06 122 TRP A N 1
ATOM 911 C CA . TRP A 1 122 ? 16.291 6.695 -24.808 1.00 73.06 122 TRP A CA 1
ATOM 912 C C . TRP A 1 122 ? 17.489 5.945 -25.380 1.00 73.06 122 TRP A C 1
ATOM 914 O O . TRP A 1 122 ? 18.189 5.239 -24.662 1.00 73.06 122 TRP A O 1
ATOM 924 N N . SER A 1 123 ? 17.719 6.104 -26.680 1.00 60.06 123 SER A N 1
ATOM 925 C CA . SER A 1 123 ? 18.886 5.554 -27.355 1.00 60.06 123 SER A CA 1
ATOM 926 C C . SER A 1 123 ? 19.927 6.636 -27.564 1.00 60.06 123 SER A C 1
ATOM 928 O O . SER A 1 123 ? 19.709 7.578 -28.331 1.00 60.06 123 SER A O 1
ATOM 930 N N . GLU A 1 124 ? 21.088 6.438 -26.951 1.00 57.34 124 GLU A N 1
ATOM 931 C CA . GLU A 1 124 ? 22.254 7.304 -27.107 1.00 57.34 124 GLU A CA 1
ATOM 932 C C . GLU A 1 124 ? 22.748 7.338 -28.555 1.00 57.34 124 GLU A C 1
ATOM 934 O O . GLU A 1 124 ? 23.019 8.396 -29.119 1.00 57.34 124 GLU A O 1
ATOM 939 N N . THR A 1 125 ? 22.817 6.160 -29.182 1.00 48.03 125 THR A N 1
ATOM 940 C CA . THR A 1 125 ? 23.370 5.966 -30.528 1.00 48.03 125 THR A CA 1
ATOM 941 C C . THR A 1 125 ? 22.584 6.724 -31.590 1.00 48.03 125 THR A C 1
ATOM 943 O O . THR A 1 125 ? 23.171 7.303 -32.502 1.00 48.03 125 THR A O 1
ATOM 946 N N . TYR A 1 126 ? 21.255 6.722 -31.482 1.00 51.34 126 TYR A N 1
ATOM 947 C CA . TYR A 1 126 ? 20.381 7.365 -32.464 1.00 51.34 126 TYR A CA 1
ATOM 948 C C . TYR A 1 126 ? 19.885 8.735 -32.016 1.00 51.34 126 TYR A C 1
ATOM 950 O O . TYR A 1 126 ? 19.280 9.443 -32.821 1.00 51.34 126 TYR A O 1
ATOM 958 N N . ASN A 1 127 ? 20.125 9.090 -30.751 1.00 67.62 127 ASN A N 1
ATOM 959 C CA . ASN A 1 127 ? 19.511 10.215 -30.065 1.00 67.62 127 ASN A CA 1
ATOM 960 C C . ASN A 1 127 ? 17.989 10.243 -30.291 1.00 67.62 127 ASN A C 1
ATOM 962 O O . ASN A 1 127 ? 17.447 11.180 -30.877 1.00 67.62 127 ASN A O 1
ATOM 966 N N . ARG A 1 128 ? 17.310 9.162 -29.888 1.00 73.31 128 ARG A N 1
ATOM 967 C CA . ARG A 1 128 ? 15.861 8.956 -30.076 1.00 73.31 128 ARG A CA 1
ATOM 968 C C . ARG A 1 128 ? 15.208 8.434 -28.812 1.00 73.31 128 ARG A C 1
ATOM 970 O O . ARG A 1 128 ? 15.824 7.673 -28.075 1.00 73.31 128 ARG A O 1
ATOM 977 N N . LEU A 1 129 ? 13.951 8.803 -28.608 1.00 74.88 129 LEU A N 1
ATOM 978 C CA . LEU A 1 129 ? 13.082 8.182 -27.614 1.00 74.88 129 LEU A CA 1
ATOM 979 C C . LEU A 1 129 ? 12.246 7.106 -28.289 1.00 74.88 129 LEU A C 1
ATOM 981 O O . LEU A 1 129 ? 11.758 7.319 -29.397 1.00 74.88 129 LEU A O 1
ATOM 985 N N . PHE A 1 130 ? 12.045 5.990 -27.608 1.00 67.69 130 PHE A N 1
ATOM 986 C CA . PHE A 1 130 ? 11.161 4.920 -28.041 1.00 67.69 130 PHE A CA 1
ATOM 987 C C . PHE A 1 130 ? 10.098 4.700 -26.976 1.00 67.69 130 PHE A C 1
ATOM 989 O O . PHE A 1 130 ? 10.428 4.507 -25.809 1.00 67.69 130 PHE A O 1
ATOM 996 N N . VAL A 1 131 ? 8.834 4.751 -27.383 1.00 74.19 131 VAL A N 1
ATOM 997 C CA . VAL A 1 131 ? 7.672 4.679 -26.494 1.00 74.19 131 VAL A CA 1
ATOM 998 C C . VAL A 1 131 ? 6.809 3.487 -26.887 1.00 74.19 131 VAL A C 1
ATOM 1000 O O . VAL A 1 131 ? 6.518 3.309 -28.071 1.00 74.19 131 VAL A O 1
ATOM 1003 N N . SER A 1 132 ? 6.404 2.674 -25.911 1.00 68.81 132 SER A N 1
ATOM 1004 C CA . SER A 1 132 ? 5.480 1.554 -26.119 1.00 68.81 132 SER A CA 1
ATOM 1005 C C . SER A 1 132 ? 4.049 1.907 -25.713 1.00 68.81 132 SER A C 1
ATOM 1007 O O . SER A 1 132 ? 3.832 2.624 -24.735 1.00 68.81 132 SER A O 1
ATOM 1009 N N . ASN A 1 133 ? 3.085 1.352 -26.451 1.00 64.62 133 ASN A N 1
ATOM 1010 C CA . ASN A 1 133 ? 1.643 1.477 -26.228 1.00 64.62 133 ASN A CA 1
ATOM 1011 C C . ASN A 1 133 ? 1.067 0.156 -25.683 1.00 64.62 133 ASN A C 1
ATOM 1013 O O . ASN A 1 133 ? 1.606 -0.912 -25.976 1.00 64.62 133 ASN A O 1
ATOM 1017 N N . GLN A 1 134 ? -0.032 0.221 -24.932 1.00 60.28 134 GLN A N 1
ATOM 1018 C CA . GLN A 1 134 ? -0.899 -0.913 -24.607 1.00 60.28 134 GLN A CA 1
ATOM 1019 C C . GLN A 1 134 ? -2.164 -0.803 -25.461 1.00 60.28 134 GLN A C 1
ATOM 1021 O O . GLN A 1 134 ? -3.097 -0.108 -25.077 1.00 60.28 134 GLN A O 1
ATOM 1026 N N . THR A 1 135 ? -2.224 -1.469 -26.614 1.00 53.09 135 THR A N 1
ATOM 1027 C CA . THR A 1 135 ? -3.491 -1.602 -27.344 1.00 53.09 135 THR A CA 1
ATOM 1028 C C . THR A 1 135 ? -3.760 -3.058 -27.708 1.00 53.09 135 THR A C 1
ATOM 1030 O O . THR A 1 135 ? -2.851 -3.874 -27.758 1.00 53.09 135 THR A O 1
ATOM 1033 N N . ASP A 1 136 ? -5.024 -3.390 -27.970 1.00 44.94 136 ASP A N 1
ATOM 1034 C CA . ASP A 1 136 ? -5.426 -4.728 -28.432 1.00 44.94 136 ASP A CA 1
ATOM 1035 C C . ASP A 1 136 ? -5.388 -4.811 -29.974 1.00 44.94 136 ASP A C 1
ATOM 1037 O O . ASP A 1 136 ? -6.087 -5.619 -30.597 1.00 44.94 136 ASP A O 1
ATOM 1041 N N . ASN A 1 137 ? -4.653 -3.901 -30.628 1.00 47.47 137 ASN A N 1
ATOM 1042 C CA . ASN A 1 137 ? -4.689 -3.728 -32.072 1.00 47.47 137 ASN A CA 1
ATOM 1043 C C . ASN A 1 137 ? -3.290 -3.906 -32.695 1.00 47.47 137 ASN A C 1
ATOM 1045 O O . ASN A 1 137 ? -2.496 -2.960 -32.733 1.00 47.47 137 ASN A O 1
ATOM 1049 N N . PRO A 1 138 ? -3.038 -5.054 -33.357 1.00 42.56 138 PRO A N 1
ATOM 1050 C CA . PRO A 1 138 ? -1.728 -5.415 -33.903 1.00 42.56 138 PRO A CA 1
ATOM 1051 C C . PRO A 1 138 ? -1.260 -4.527 -35.072 1.00 42.56 138 PRO A C 1
ATOM 1053 O O . PRO A 1 138 ? -0.168 -4.721 -35.602 1.00 42.56 138 PRO A O 1
ATOM 1056 N N . THR A 1 139 ? -2.073 -3.556 -35.507 1.00 44.28 139 THR A N 1
ATOM 1057 C CA . THR A 1 139 ? -1.693 -2.537 -36.502 1.00 44.28 139 THR A CA 1
ATOM 1058 C C . THR A 1 139 ? -1.218 -1.211 -35.884 1.00 44.28 139 THR A C 1
ATOM 1060 O O . THR A 1 139 ? -0.669 -0.379 -36.607 1.00 44.28 139 THR A O 1
ATOM 1063 N N . VAL A 1 140 ? -1.391 -1.016 -34.568 1.00 47.25 140 VAL A N 1
ATOM 1064 C CA . VAL A 1 140 ? -0.985 0.177 -33.789 1.00 47.25 140 VAL A CA 1
ATOM 1065 C C . VAL A 1 140 ? -0.150 -0.149 -32.536 1.00 47.25 140 VAL A C 1
ATOM 1067 O O . VAL A 1 140 ? 0.374 0.782 -31.921 1.00 47.25 140 VAL A O 1
ATOM 1070 N N . ASP A 1 141 ? 0.095 -1.432 -32.236 1.00 49.19 141 ASP A N 1
ATOM 1071 C CA . ASP A 1 141 ? 1.068 -1.926 -31.236 1.00 49.19 141 ASP A CA 1
ATOM 1072 C C . ASP A 1 141 ? 2.531 -1.765 -31.685 1.00 49.19 141 ASP A C 1
ATOM 1074 O O . ASP A 1 141 ? 3.360 -2.678 -31.649 1.00 49.19 141 ASP A O 1
ATOM 1078 N N . CYS A 1 142 ? 2.858 -0.571 -32.164 1.00 51.78 142 CYS A N 1
ATOM 1079 C CA . CYS A 1 142 ? 4.192 -0.218 -32.606 1.00 51.78 142 CYS A CA 1
ATOM 1080 C C . CYS A 1 142 ? 4.926 0.548 -31.507 1.00 51.78 142 CYS A C 1
ATOM 1082 O O . CYS A 1 142 ? 4.356 1.408 -30.837 1.00 51.78 142 CYS A O 1
ATOM 1084 N N . ILE A 1 143 ? 6.231 0.304 -31.393 1.00 62.44 143 ILE A N 1
ATOM 1085 C CA . ILE A 1 143 ? 7.116 1.196 -30.647 1.00 62.44 143 ILE A CA 1
ATOM 1086 C C . ILE A 1 143 ? 7.259 2.484 -31.466 1.00 62.44 143 ILE A C 1
ATOM 1088 O O . ILE A 1 143 ? 7.782 2.471 -32.584 1.00 62.44 143 ILE A O 1
ATOM 1092 N N . ALA A 1 144 ? 6.782 3.601 -30.928 1.00 70.12 144 ALA A N 1
ATOM 1093 C CA . ALA A 1 144 ? 6.860 4.903 -31.573 1.00 70.12 144 ALA A CA 1
ATOM 1094 C C . ALA A 1 144 ? 8.205 5.572 -31.264 1.00 70.12 144 ALA A C 1
ATOM 1096 O O . ALA A 1 144 ? 8.617 5.648 -30.107 1.00 70.12 144 ALA A O 1
ATOM 1097 N N . ALA A 1 145 ? 8.889 6.061 -32.298 1.00 70.62 145 ALA A N 1
ATOM 1098 C CA . ALA A 1 145 ? 10.138 6.794 -32.163 1.00 70.62 145 ALA A CA 1
ATOM 1099 C C . ALA A 1 145 ? 9.880 8.306 -32.153 1.00 70.62 145 ALA A C 1
ATOM 1101 O O . ALA A 1 145 ? 9.131 8.818 -32.988 1.00 70.62 145 ALA A O 1
ATOM 1102 N N . PHE A 1 146 ? 10.553 9.026 -31.261 1.00 80.88 146 PHE A N 1
ATOM 1103 C CA . PHE A 1 146 ? 10.457 10.476 -31.127 1.00 80.88 146 PHE A CA 1
ATOM 1104 C C . PHE A 1 146 ? 11.833 11.131 -31.074 1.00 80.88 146 PHE A C 1
ATOM 1106 O O . PHE A 1 146 ? 12.808 10.557 -30.582 1.00 80.88 146 PHE A O 1
ATOM 1113 N N . ASP A 1 147 ? 11.902 12.359 -31.573 1.00 84.62 147 ASP A N 1
ATOM 1114 C CA . ASP A 1 147 ? 13.067 13.219 -31.425 1.00 84.62 147 ASP A CA 1
ATOM 1115 C C . ASP A 1 147 ? 13.102 13.792 -29.992 1.00 84.62 147 ASP A C 1
ATOM 1117 O O . ASP A 1 147 ? 12.146 14.449 -29.582 1.00 84.62 147 ASP A O 1
ATOM 1121 N N . PRO A 1 148 ? 14.171 13.591 -29.207 1.00 86.25 148 PRO A N 1
ATOM 1122 C CA . PRO A 1 148 ? 14.229 14.035 -27.814 1.00 86.25 148 PRO A CA 1
ATOM 1123 C C . PRO A 1 148 ? 14.300 15.560 -27.660 1.00 86.25 148 PRO A C 1
ATOM 1125 O O . PRO A 1 148 ? 14.011 16.089 -26.588 1.00 86.25 148 PRO A O 1
ATOM 1128 N N . ASN A 1 149 ? 14.680 16.308 -28.697 1.00 88.56 149 ASN A N 1
ATOM 1129 C CA . ASN A 1 149 ? 14.759 17.767 -28.635 1.00 88.56 149 ASN A CA 1
ATOM 1130 C C . ASN A 1 149 ? 13.407 18.422 -28.903 1.00 88.56 149 ASN A C 1
ATOM 1132 O O . ASN A 1 149 ? 13.041 19.368 -28.209 1.00 88.56 149 ASN A O 1
ATOM 1136 N N . THR A 1 150 ? 12.685 17.922 -29.901 1.00 90.00 150 THR A N 1
ATOM 1137 C CA . THR A 1 150 ? 11.432 18.518 -30.388 1.00 90.00 150 THR A CA 1
ATOM 1138 C C . THR A 1 150 ? 10.182 17.757 -29.956 1.00 90.00 150 THR A C 1
ATOM 1140 O O . THR A 1 150 ? 9.081 18.279 -30.101 1.00 90.00 150 THR A O 1
ATOM 1143 N N . LEU A 1 151 ? 10.341 16.531 -29.448 1.00 91.25 151 LEU A N 1
ATOM 1144 C CA . LEU A 1 151 ? 9.276 15.549 -29.216 1.00 91.25 151 LEU A CA 1
ATOM 1145 C C . LEU A 1 151 ? 8.462 15.234 -30.483 1.00 91.25 151 LEU A C 1
ATOM 1147 O O . LEU A 1 151 ? 7.336 14.749 -30.404 1.00 91.25 151 LEU A O 1
ATOM 1151 N N . ALA A 1 152 ? 9.025 15.497 -31.666 1.00 87.75 152 ALA A N 1
ATOM 1152 C CA . ALA A 1 152 ? 8.383 15.184 -32.932 1.00 87.75 152 ALA A CA 1
ATOM 1153 C C . ALA A 1 152 ? 8.384 13.671 -33.177 1.00 87.75 152 ALA A C 1
ATOM 1155 O O . ALA A 1 152 ? 9.395 13.000 -32.963 1.00 87.75 152 ALA A O 1
ATOM 1156 N N . TYR A 1 153 ? 7.261 13.143 -33.663 1.00 81.75 153 TYR A N 1
ATOM 1157 C CA . TYR A 1 153 ? 7.152 11.749 -34.083 1.00 81.75 153 TYR A CA 1
ATOM 1158 C C . TYR A 1 153 ? 8.023 11.488 -35.320 1.00 81.75 153 TYR A C 1
ATOM 1160 O O . TYR A 1 153 ? 7.909 12.182 -36.330 1.00 81.75 153 TYR A O 1
ATOM 1168 N N . LEU A 1 154 ? 8.883 10.473 -35.238 1.00 70.06 154 LEU A N 1
ATOM 1169 C CA . LEU A 1 154 ? 9.859 10.112 -36.270 1.00 70.06 154 LEU A CA 1
ATOM 1170 C C . LEU A 1 154 ? 9.478 8.853 -37.058 1.00 70.06 154 LEU A C 1
ATOM 1172 O O . LEU A 1 154 ? 10.138 8.528 -38.045 1.00 70.06 154 LEU A O 1
ATOM 1176 N N . GLY A 1 155 ? 8.434 8.140 -36.632 1.00 65.25 155 GLY A N 1
ATOM 1177 C CA . GLY A 1 155 ? 7.991 6.885 -37.235 1.00 65.25 155 GLY A CA 1
ATOM 1178 C C . GLY A 1 155 ? 7.847 5.759 -36.215 1.00 65.25 155 GLY A C 1
ATOM 1179 O O . GLY A 1 155 ? 8.166 5.909 -35.038 1.00 65.25 155 GLY A O 1
ATOM 1180 N N . ALA A 1 156 ? 7.341 4.619 -36.671 1.00 56.50 156 ALA A N 1
ATOM 1181 C CA . ALA A 1 156 ? 7.268 3.395 -35.886 1.00 56.50 156 ALA A CA 1
ATOM 1182 C C . ALA A 1 156 ? 8.540 2.561 -36.103 1.00 56.50 156 ALA A C 1
ATOM 1184 O O . ALA A 1 156 ? 8.967 2.371 -37.245 1.00 56.50 156 ALA A O 1
ATOM 1185 N N . ALA A 1 157 ? 9.127 2.035 -35.028 1.00 46.41 157 ALA A N 1
ATOM 1186 C CA . ALA A 1 157 ? 9.951 0.839 -35.137 1.00 46.41 157 ALA A CA 1
ATOM 1187 C C . ALA A 1 157 ? 9.029 -0.337 -35.505 1.00 46.41 157 ALA A C 1
ATOM 1189 O O . ALA A 1 157 ? 7.845 -0.321 -35.166 1.00 46.41 157 ALA A O 1
ATOM 1190 N N . ALA A 1 158 ? 9.543 -1.298 -36.276 1.00 42.47 158 ALA A N 1
ATOM 1191 C CA . ALA A 1 158 ? 8.747 -2.376 -36.864 1.00 42.47 158 ALA A CA 1
ATOM 1192 C C . ALA A 1 158 ? 7.807 -3.046 -35.834 1.00 42.47 158 ALA A C 1
ATOM 1194 O O . ALA A 1 158 ? 8.184 -3.148 -34.664 1.00 42.47 158 ALA A O 1
ATOM 1195 N N . PRO A 1 159 ? 6.613 -3.510 -36.251 1.00 38.44 159 PRO A N 1
ATOM 1196 C CA . PRO A 1 159 ? 5.685 -4.199 -35.356 1.00 38.44 159 PRO A CA 1
ATOM 1197 C C . PRO A 1 159 ? 6.401 -5.348 -34.642 1.00 38.44 159 PRO A C 1
ATOM 1199 O O . PRO A 1 159 ? 7.143 -6.094 -35.285 1.00 38.44 159 PRO A O 1
ATOM 1202 N N . ASN A 1 160 ? 6.190 -5.492 -33.331 1.00 40.44 160 ASN A N 1
ATOM 1203 C CA . ASN A 1 160 ? 6.579 -6.702 -32.616 1.00 40.44 160 ASN A CA 1
ATOM 1204 C C . ASN A 1 160 ? 5.425 -7.710 -32.753 1.00 40.44 160 ASN A C 1
ATOM 1206 O O . ASN A 1 160 ? 4.409 -7.545 -32.080 1.00 40.44 160 ASN A O 1
ATOM 1210 N N . PRO A 1 161 ? 5.535 -8.737 -33.615 1.00 38.44 161 PRO A N 1
ATOM 1211 C CA . PRO A 1 161 ? 4.437 -9.666 -33.882 1.00 38.44 161 PRO A CA 1
ATOM 1212 C C . PRO A 1 161 ? 4.115 -10.602 -32.703 1.00 38.44 161 PRO A C 1
ATOM 1214 O O . PRO A 1 161 ? 3.186 -11.398 -32.818 1.00 38.44 161 PRO A O 1
ATOM 1217 N N . ASN A 1 162 ? 4.871 -10.531 -31.599 1.00 39.22 162 ASN A N 1
ATOM 1218 C CA . ASN A 1 162 ? 4.815 -11.488 -30.494 1.00 39.22 162 ASN A CA 1
ATOM 1219 C C . ASN A 1 162 ? 4.220 -10.916 -29.193 1.00 39.22 162 ASN A C 1
ATOM 1221 O O . ASN A 1 162 ? 4.280 -11.593 -28.172 1.00 39.22 162 ASN A O 1
ATOM 1225 N N . LEU A 1 163 ? 3.670 -9.696 -29.186 1.00 37.34 163 LEU A N 1
ATOM 1226 C CA . LEU A 1 163 ? 2.970 -9.171 -28.005 1.00 37.34 163 LEU A CA 1
ATOM 1227 C C . LEU A 1 163 ? 1.534 -9.736 -27.953 1.00 37.34 163 LEU A C 1
ATOM 1229 O O . LEU A 1 163 ? 0.795 -9.576 -28.926 1.00 37.34 163 LEU A O 1
ATOM 1233 N N . PRO A 1 164 ? 1.116 -10.401 -26.857 1.00 38.66 164 PRO A N 1
ATOM 1234 C CA . PRO A 1 164 ? -0.272 -10.819 -26.680 1.00 38.66 164 PRO A CA 1
ATOM 1235 C C . PRO A 1 164 ? -1.241 -9.628 -26.657 1.00 38.66 164 PRO A C 1
ATOM 1237 O O . PRO A 1 164 ? -0.909 -8.552 -26.168 1.00 38.66 164 PRO A O 1
ATOM 1240 N N . VAL A 1 165 ? -2.470 -9.869 -27.121 1.00 37.59 165 VAL A N 1
ATOM 1241 C CA . VAL A 1 165 ? -3.577 -8.897 -27.265 1.00 37.59 165 VAL A CA 1
ATOM 1242 C C . VAL A 1 165 ? -4.192 -8.391 -25.945 1.00 37.59 165 VAL A C 1
ATOM 1244 O O . VAL A 1 165 ? -5.215 -7.730 -25.994 1.00 37.59 165 VAL A O 1
ATOM 1247 N N . ASP A 1 166 ? -3.619 -8.701 -24.777 1.00 39.03 166 ASP A N 1
ATOM 1248 C CA . ASP A 1 166 ? -4.074 -8.178 -23.473 1.00 39.03 166 ASP A CA 1
ATOM 1249 C C . ASP A 1 166 ? -2.900 -8.186 -22.471 1.00 39.03 166 ASP A C 1
ATOM 1251 O O . ASP A 1 166 ? -2.722 -9.104 -21.666 1.00 39.03 166 ASP A O 1
ATOM 1255 N N . ASN A 1 167 ? -2.023 -7.184 -22.570 1.00 39.12 167 ASN A N 1
ATOM 1256 C CA . ASN A 1 167 ? -0.794 -7.109 -21.777 1.00 39.12 167 ASN A CA 1
ATOM 1257 C C . ASN A 1 167 ? -0.943 -6.146 -20.594 1.00 39.12 167 ASN A C 1
ATOM 1259 O O . ASN A 1 167 ? -0.570 -4.978 -20.679 1.00 39.12 167 ASN A O 1
ATOM 1263 N N . ARG A 1 168 ? -1.388 -6.642 -19.433 1.00 36.50 168 ARG A N 1
ATOM 1264 C CA . ARG A 1 168 ? -1.320 -5.915 -18.138 1.00 36.50 168 ARG A CA 1
ATOM 1265 C C . ARG A 1 168 ? 0.072 -5.932 -17.490 1.00 36.50 168 ARG A C 1
ATOM 1267 O O . ARG A 1 168 ? 0.202 -5.765 -16.278 1.00 36.50 168 ARG A O 1
ATOM 1274 N N . ALA A 1 169 ? 1.106 -6.232 -18.263 1.00 35.72 169 ALA A N 1
ATOM 1275 C CA . ALA A 1 169 ? 2.405 -6.586 -17.723 1.00 35.72 169 ALA A CA 1
ATOM 1276 C C . ALA A 1 169 ? 3.317 -5.378 -17.502 1.00 35.72 169 ALA A C 1
ATOM 1278 O O . ALA A 1 169 ? 3.330 -4.418 -18.272 1.00 35.72 169 ALA A O 1
ATOM 1279 N N . LYS A 1 170 ? 4.126 -5.482 -16.447 1.00 40.19 170 LYS A N 1
ATOM 1280 C CA . LYS A 1 170 ? 5.193 -4.539 -16.111 1.00 40.19 170 LYS A CA 1
ATOM 1281 C C . LYS A 1 170 ? 6.407 -4.834 -16.996 1.00 40.19 170 LYS A C 1
ATOM 1283 O O . LYS A 1 170 ? 6.804 -5.995 -17.126 1.00 40.19 170 LYS A O 1
ATOM 1288 N N . ALA A 1 171 ? 6.986 -3.804 -17.608 1.00 38.62 171 ALA A N 1
ATOM 1289 C CA . ALA A 1 171 ? 8.181 -3.945 -18.433 1.00 38.62 171 ALA A CA 1
ATOM 1290 C C . ALA A 1 171 ? 9.433 -3.707 -17.583 1.00 38.62 171 ALA A C 1
ATOM 1292 O O . ALA A 1 171 ? 9.590 -2.636 -17.001 1.00 38.62 171 ALA A O 1
ATOM 1293 N N . LEU A 1 172 ? 10.337 -4.686 -17.537 1.00 40.06 172 LEU A N 1
ATOM 1294 C CA . LEU A 1 172 ? 11.684 -4.480 -17.017 1.00 40.06 172 LEU A CA 1
ATOM 1295 C C . LEU A 1 172 ? 12.607 -4.199 -18.207 1.00 40.06 172 LEU A C 1
ATOM 1297 O O . LEU A 1 172 ? 12.838 -5.075 -19.044 1.00 40.06 172 LEU A O 1
ATOM 1301 N N . ALA A 1 173 ? 13.093 -2.963 -18.309 1.00 42.72 173 ALA A N 1
ATOM 1302 C CA . ALA A 1 173 ? 14.054 -2.563 -19.327 1.00 42.72 173 ALA A CA 1
ATOM 1303 C C . ALA A 1 173 ? 15.475 -2.695 -18.770 1.00 42.72 173 ALA A C 1
ATOM 1305 O O . ALA A 1 173 ? 15.791 -2.140 -17.721 1.00 42.72 173 ALA A O 1
ATOM 1306 N N . ILE A 1 174 ? 16.336 -3.416 -19.485 1.00 41.19 174 ILE A N 1
ATOM 1307 C CA . ILE A 1 174 ? 17.778 -3.405 -19.242 1.00 41.19 174 ILE A CA 1
ATOM 1308 C C . ILE A 1 174 ? 18.395 -2.636 -20.398 1.00 41.19 174 ILE A C 1
ATOM 1310 O O . ILE A 1 174 ? 18.264 -3.034 -21.556 1.00 41.19 174 ILE A O 1
ATOM 1314 N N . ILE A 1 175 ? 19.010 -1.502 -20.069 1.00 38.50 175 ILE A N 1
ATOM 1315 C CA . ILE A 1 175 ? 19.697 -0.641 -21.028 1.00 38.50 175 ILE A CA 1
ATOM 1316 C C . ILE A 1 175 ? 20.824 -1.454 -21.664 1.00 38.50 175 ILE A C 1
ATOM 1318 O O . ILE A 1 175 ? 21.627 -2.074 -20.964 1.00 38.50 175 ILE A O 1
ATOM 1322 N N . LYS A 1 176 ? 20.884 -1.463 -22.997 1.00 43.62 176 LYS A N 1
ATOM 1323 C CA . LYS A 1 176 ? 22.021 -2.009 -23.730 1.00 43.62 176 LYS A CA 1
ATOM 1324 C C . LYS A 1 176 ? 22.626 -0.927 -24.608 1.00 43.62 176 LYS A C 1
ATOM 1326 O O . LYS A 1 176 ? 22.108 -0.595 -25.667 1.00 43.62 176 LYS A O 1
ATOM 1331 N N . GLU A 1 177 ? 23.795 -0.454 -24.207 1.00 44.22 177 GLU A N 1
ATOM 1332 C CA . GLU A 1 177 ? 24.682 0.253 -25.119 1.00 44.22 177 GLU A CA 1
ATOM 1333 C C . GLU A 1 177 ? 25.283 -0.712 -26.152 1.00 44.22 177 GLU A C 1
ATOM 1335 O O . GLU A 1 177 ? 25.451 -1.918 -25.922 1.00 44.22 177 GLU A O 1
ATOM 1340 N N . CYS A 1 178 ? 25.664 -0.177 -27.311 1.00 46.22 178 CYS A N 1
ATOM 1341 C CA . CYS A 1 178 ? 26.515 -0.898 -28.247 1.00 46.22 178 CYS A CA 1
ATOM 1342 C C . CYS A 1 178 ? 27.901 -1.100 -27.611 1.00 46.22 178 CYS A C 1
ATOM 1344 O O . CYS A 1 178 ? 28.771 -0.249 -27.741 1.00 46.22 178 CYS A O 1
ATOM 1346 N N . CYS A 1 179 ? 28.101 -2.259 -26.980 1.00 52.38 179 CYS A N 1
ATOM 1347 C CA . CYS A 1 179 ? 29.326 -2.672 -26.286 1.00 52.38 179 CYS A CA 1
ATOM 1348 C C . CYS A 1 179 ? 29.574 -2.012 -24.913 1.00 52.38 179 CYS A C 1
ATOM 1350 O O . CYS A 1 179 ? 30.470 -1.178 -24.783 1.00 52.38 179 CYS A O 1
ATOM 1352 N N . PRO A 1 180 ? 28.846 -2.426 -23.860 1.00 50.81 180 PRO A N 1
ATOM 1353 C CA . PRO A 1 180 ? 29.084 -1.923 -22.512 1.00 50.81 180 PRO A CA 1
ATOM 1354 C C . PRO A 1 180 ? 30.457 -2.395 -22.025 1.00 50.81 180 PRO A C 1
ATOM 1356 O O . PRO A 1 180 ? 30.768 -3.581 -22.108 1.00 50.81 180 PRO A O 1
ATOM 1359 N N . ASN A 1 181 ? 31.286 -1.497 -21.498 1.00 50.34 181 ASN A N 1
ATOM 1360 C CA . ASN A 1 181 ? 32.566 -1.887 -20.888 1.00 50.34 181 ASN A CA 1
ATOM 1361 C C . ASN A 1 181 ? 32.425 -2.248 -19.395 1.00 50.34 181 ASN A C 1
ATOM 1363 O O . ASN A 1 181 ? 33.379 -2.751 -18.809 1.00 50.34 181 ASN A O 1
ATOM 1367 N N . ASN A 1 182 ? 31.246 -2.016 -18.800 1.00 51.03 182 ASN A N 1
ATOM 1368 C CA . ASN A 1 182 ? 31.002 -2.080 -17.354 1.00 51.03 182 ASN A CA 1
ATOM 1369 C C . ASN A 1 182 ? 29.682 -2.778 -16.968 1.00 51.03 182 ASN A C 1
ATOM 1371 O O . ASN A 1 182 ? 29.118 -2.465 -15.923 1.00 51.03 182 ASN A O 1
ATOM 1375 N N . LEU A 1 183 ? 29.176 -3.724 -17.771 1.00 51.31 183 LEU A N 1
ATOM 1376 C CA . LEU A 1 183 ? 27.997 -4.501 -17.367 1.00 51.31 183 LEU A CA 1
ATOM 1377 C C . LEU A 1 183 ? 28.268 -5.181 -16.008 1.00 51.31 183 LEU A C 1
ATOM 1379 O O . LEU A 1 183 ? 29.225 -5.959 -15.909 1.00 51.31 183 LEU A O 1
ATOM 1383 N N . PRO A 1 184 ? 27.466 -4.926 -14.955 1.00 47.88 184 PRO A N 1
ATOM 1384 C CA . PRO A 1 184 ? 27.622 -5.637 -13.697 1.00 47.88 184 PRO A CA 1
ATOM 1385 C C . PRO A 1 184 ? 27.455 -7.143 -13.938 1.00 47.88 184 PRO A C 1
ATOM 1387 O O . PRO A 1 184 ? 26.519 -7.594 -14.605 1.00 47.88 184 PRO A O 1
ATOM 1390 N N . ALA A 1 185 ? 28.394 -7.932 -13.407 1.00 53.03 185 ALA A N 1
ATOM 1391 C CA . ALA A 1 185 ? 28.433 -9.381 -13.615 1.00 53.03 185 ALA A CA 1
ATOM 1392 C C . ALA A 1 185 ? 27.188 -10.089 -13.042 1.00 53.03 185 ALA A C 1
ATOM 1394 O O . ALA A 1 185 ? 26.742 -11.108 -13.578 1.00 53.03 185 ALA A O 1
ATOM 1395 N N . THR A 1 186 ? 26.623 -9.529 -11.970 1.00 55.91 186 THR A N 1
ATOM 1396 C CA . THR A 1 186 ? 25.483 -10.055 -11.210 1.00 55.91 186 THR A CA 1
ATOM 1397 C C . THR A 1 186 ? 24.661 -8.904 -10.637 1.00 55.91 186 THR A C 1
ATOM 1399 O O . THR A 1 186 ? 25.237 -8.003 -10.022 1.00 55.91 186 THR A O 1
ATOM 1402 N N . PHE A 1 187 ? 23.337 -8.964 -10.750 1.00 54.94 187 PHE A N 1
ATOM 1403 C CA . PHE A 1 187 ? 22.418 -8.112 -9.988 1.00 54.94 187 PHE A CA 1
ATOM 1404 C C . PHE A 1 187 ? 21.196 -8.913 -9.519 1.00 54.94 187 PHE A C 1
ATOM 1406 O O . PHE A 1 187 ? 20.826 -9.902 -10.151 1.00 54.94 187 PHE A O 1
ATOM 1413 N N . GLU A 1 188 ? 20.603 -8.521 -8.390 1.00 59.59 188 GLU A N 1
ATOM 1414 C CA . GLU A 1 188 ? 19.469 -9.205 -7.756 1.00 59.59 188 GLU A CA 1
ATOM 1415 C C . GLU A 1 188 ? 18.296 -8.237 -7.584 1.00 59.59 188 GLU A C 1
ATOM 1417 O O . GLU A 1 188 ? 18.483 -7.106 -7.136 1.00 59.59 188 GLU A O 1
ATOM 1422 N N . VAL A 1 189 ? 17.089 -8.676 -7.944 1.00 57.34 189 VAL A N 1
ATOM 1423 C CA . VAL A 1 189 ? 15.843 -7.923 -7.769 1.00 57.34 189 VAL A CA 1
ATOM 1424 C C . VAL A 1 189 ? 14.805 -8.807 -7.093 1.00 57.34 189 VAL A C 1
ATOM 1426 O O . VAL A 1 189 ? 14.542 -9.936 -7.507 1.00 57.34 189 VAL A O 1
ATOM 1429 N N . ASN A 1 190 ? 14.168 -8.260 -6.064 1.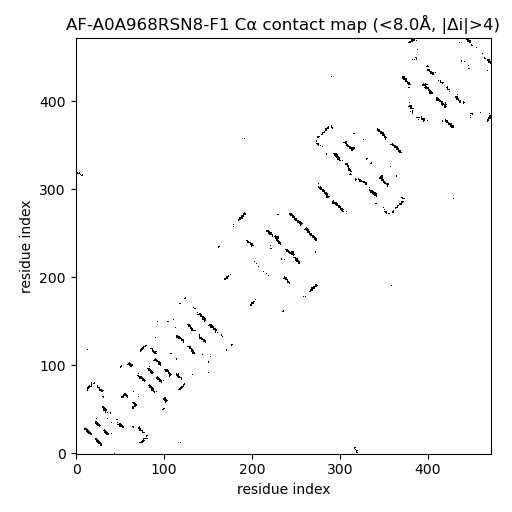00 59.47 190 ASN A N 1
ATOM 1430 C CA . ASN A 1 190 ? 13.025 -8.886 -5.422 1.00 59.47 190 ASN A CA 1
ATOM 1431 C C . ASN A 1 190 ? 11.729 -8.397 -6.076 1.00 59.47 190 ASN A C 1
ATOM 1433 O O . ASN A 1 190 ? 11.536 -7.197 -6.262 1.00 59.47 190 ASN A O 1
ATOM 1437 N N . VAL A 1 191 ? 10.833 -9.325 -6.401 1.00 60.62 191 VAL A N 1
ATOM 1438 C CA . VAL A 1 191 ? 9.481 -9.045 -6.893 1.00 60.62 191 VAL A CA 1
ATOM 1439 C C . VAL A 1 191 ? 8.455 -9.632 -5.927 1.00 60.62 191 VAL A C 1
ATOM 1441 O O . VAL A 1 191 ? 8.710 -10.630 -5.256 1.00 60.62 191 VAL A O 1
ATOM 1444 N N . CYS A 1 192 ? 7.292 -8.995 -5.848 1.00 61.69 192 CYS A N 1
ATOM 1445 C CA . CYS A 1 192 ? 6.171 -9.452 -5.037 1.00 61.69 192 CYS A CA 1
ATOM 1446 C C . CYS A 1 192 ? 4.975 -9.630 -5.967 1.00 61.69 192 CYS A C 1
ATOM 1448 O O . CYS A 1 192 ? 4.271 -8.667 -6.280 1.00 61.69 192 CYS A O 1
ATOM 1450 N N . GLY A 1 193 ? 4.810 -10.843 -6.489 1.00 61.62 193 GLY A N 1
ATOM 1451 C CA . GLY A 1 193 ? 3.732 -11.160 -7.412 1.00 61.62 193 GLY A CA 1
ATOM 1452 C C . GLY A 1 193 ? 3.011 -12.455 -7.062 1.00 61.62 193 GLY A C 1
ATOM 1453 O O . GLY A 1 193 ? 3.581 -13.414 -6.534 1.00 61.62 193 GLY A O 1
ATOM 1454 N N . GLY A 1 194 ? 1.714 -12.459 -7.353 1.00 63.12 194 GLY A N 1
ATOM 1455 C CA . GLY A 1 194 ? 0.864 -13.634 -7.222 1.00 63.12 194 GLY A CA 1
ATOM 1456 C C . GLY A 1 194 ? 1.169 -14.677 -8.297 1.00 63.12 194 GLY A C 1
ATOM 1457 O O . GLY A 1 194 ? 1.653 -14.356 -9.383 1.00 63.12 194 GLY A O 1
ATOM 1458 N N . VAL A 1 195 ? 0.842 -15.939 -8.010 1.00 70.25 195 VAL A N 1
ATOM 1459 C CA . VAL A 1 195 ? 0.931 -17.030 -8.993 1.00 70.25 195 VAL A CA 1
ATOM 1460 C C . VAL A 1 195 ? 0.101 -16.682 -10.234 1.00 70.25 195 VAL A C 1
ATOM 1462 O O . VAL A 1 195 ? -1.051 -16.270 -10.120 1.00 70.25 195 VAL A O 1
ATOM 1465 N N . GLY A 1 196 ? 0.693 -16.850 -11.417 1.00 65.19 196 GLY A N 1
ATOM 1466 C CA . GLY A 1 196 ? 0.090 -16.533 -12.712 1.00 65.19 196 GLY A CA 1
ATOM 1467 C C . GLY A 1 196 ? 0.342 -15.106 -13.203 1.00 65.19 196 GLY A C 1
ATOM 1468 O O . GLY A 1 196 ? 0.055 -14.819 -14.361 1.00 65.19 196 GLY A O 1
ATOM 1469 N N . GLN A 1 197 ? 0.902 -14.215 -12.375 1.00 60.38 197 GLN A N 1
ATOM 1470 C CA . GLN A 1 197 ? 1.347 -12.905 -12.852 1.00 60.38 197 GLN A CA 1
ATOM 1471 C C . GLN A 1 197 ? 2.605 -13.038 -13.712 1.00 60.38 197 GLN A C 1
ATOM 1473 O O . GLN A 1 197 ? 3.453 -13.900 -13.470 1.00 60.38 197 GLN A O 1
ATOM 1478 N N . GLN A 1 198 ? 2.716 -12.167 -14.713 1.00 60.22 198 GLN A N 1
ATOM 1479 C CA . GLN A 1 198 ? 3.797 -12.178 -15.690 1.00 60.22 198 GLN A CA 1
ATOM 1480 C C . GLN A 1 198 ? 4.510 -10.829 -15.736 1.00 60.22 198 GLN A C 1
ATOM 1482 O O . GLN A 1 198 ? 3.895 -9.774 -15.563 1.00 60.22 198 GLN A O 1
ATOM 1487 N N . PHE A 1 199 ? 5.808 -10.867 -16.010 1.00 57.84 199 PHE A N 1
ATOM 1488 C CA . PHE A 1 199 ? 6.587 -9.703 -16.415 1.00 57.84 199 PHE A CA 1
ATOM 1489 C C . PHE A 1 199 ? 7.416 -10.054 -17.646 1.00 57.84 199 PHE A C 1
ATOM 1491 O O . PHE A 1 199 ? 7.794 -11.208 -17.832 1.00 57.84 199 PHE A O 1
ATOM 1498 N N . PHE A 1 200 ? 7.692 -9.067 -18.492 1.00 57.88 200 PHE A N 1
ATOM 1499 C CA . PHE A 1 200 ? 8.459 -9.278 -19.716 1.00 57.88 200 PHE A CA 1
ATOM 1500 C C . PHE A 1 200 ? 9.880 -8.761 -19.542 1.00 57.88 200 PHE A C 1
ATOM 1502 O O . PHE A 1 200 ? 10.098 -7.638 -19.076 1.00 57.88 200 PHE A O 1
ATOM 1509 N N . LEU A 1 201 ? 10.845 -9.582 -19.948 1.00 58.44 201 LEU A N 1
ATOM 1510 C CA . LEU A 1 201 ? 12.230 -9.166 -20.094 1.00 58.44 201 LEU A CA 1
ATOM 1511 C C . LEU A 1 201 ? 12.350 -8.484 -21.453 1.00 58.44 201 LEU A C 1
ATOM 1513 O O . LEU A 1 201 ? 12.358 -9.144 -22.494 1.00 58.44 201 LEU A O 1
ATOM 1517 N N . ASN A 1 202 ? 12.389 -7.152 -21.461 1.00 50.28 202 ASN A N 1
ATOM 1518 C CA . ASN A 1 202 ? 12.481 -6.443 -22.726 1.00 50.28 202 ASN A CA 1
ATOM 1519 C C . ASN A 1 202 ? 13.871 -6.653 -23.348 1.00 50.28 202 ASN A C 1
ATOM 1521 O O . ASN A 1 202 ? 14.898 -6.639 -22.665 1.00 50.28 202 ASN A O 1
ATOM 1525 N N . GLN A 1 203 ? 13.883 -6.856 -24.660 1.00 51.50 203 GLN A N 1
ATOM 1526 C CA . GLN A 1 203 ? 15.076 -7.007 -25.473 1.00 51.50 203 GLN A CA 1
ATOM 1527 C C . GLN A 1 203 ? 15.037 -5.932 -26.554 1.00 51.50 203 GLN A C 1
ATOM 1529 O O . GLN A 1 203 ? 14.150 -5.935 -27.406 1.00 51.50 203 GLN A O 1
ATOM 1534 N N . GLU A 1 204 ? 16.031 -5.048 -26.582 1.00 44.06 204 GLU A N 1
ATOM 1535 C CA . GLU A 1 204 ? 16.252 -4.242 -27.779 1.00 44.06 204 GLU A CA 1
ATOM 1536 C C . GLU A 1 204 ? 16.766 -5.142 -28.913 1.00 44.06 204 GLU A C 1
ATOM 1538 O O . GLU A 1 204 ? 17.886 -5.663 -28.871 1.00 44.06 204 GLU A O 1
ATOM 1543 N N . ALA A 1 205 ? 15.940 -5.328 -29.942 1.00 39.00 205 ALA A N 1
ATOM 1544 C CA . ALA A 1 205 ? 16.353 -5.876 -31.226 1.00 39.00 205 ALA A CA 1
ATOM 1545 C C . ALA A 1 205 ? 16.636 -4.712 -32.183 1.00 39.00 205 ALA A C 1
ATOM 1547 O O . ALA A 1 205 ? 15.723 -4.121 -32.758 1.00 39.00 205 ALA A O 1
ATOM 1548 N N . PHE A 1 206 ? 17.908 -4.363 -32.367 1.00 41.75 206 PHE A N 1
ATOM 1549 C CA . PHE A 1 206 ? 18.282 -3.377 -33.378 1.00 41.75 206 PHE A CA 1
ATOM 1550 C C . PHE A 1 206 ? 18.154 -3.984 -34.778 1.00 41.75 206 PHE A C 1
ATOM 1552 O O . PHE A 1 206 ? 18.833 -4.963 -35.099 1.00 41.75 206 PHE A O 1
ATOM 1559 N N . ASN A 1 207 ? 17.323 -3.380 -35.634 1.00 35.06 207 ASN A N 1
ATOM 1560 C CA . ASN A 1 207 ? 17.424 -3.580 -37.073 1.00 35.06 207 ASN A CA 1
ATOM 1561 C C . ASN A 1 207 ? 18.505 -2.647 -37.642 1.00 35.06 207 ASN A C 1
ATOM 1563 O O . ASN A 1 207 ? 18.630 -1.469 -37.308 1.00 35.06 207 ASN A O 1
ATOM 1567 N N . SER A 1 208 ? 19.371 -3.234 -38.457 1.00 49.31 208 SER A N 1
ATOM 1568 C CA . SER A 1 208 ? 20.560 -2.605 -39.005 1.00 49.31 208 SER A CA 1
ATOM 1569 C C . SER A 1 208 ? 20.191 -1.531 -40.021 1.00 49.31 208 SER A C 1
ATOM 1571 O O . SER A 1 208 ? 19.823 -1.842 -41.153 1.00 49.31 208 SER A O 1
ATOM 1573 N N . MET A 1 209 ? 20.378 -0.268 -39.656 1.00 40.06 209 MET A N 1
ATOM 1574 C CA . MET A 1 209 ? 20.704 0.748 -40.657 1.00 40.06 209 MET A CA 1
ATOM 1575 C C . MET A 1 209 ? 21.849 1.687 -40.259 1.00 40.06 209 MET A C 1
ATOM 1577 O O . MET A 1 209 ? 22.198 2.539 -41.063 1.00 40.06 209 MET A O 1
ATOM 1581 N N . THR A 1 210 ? 22.503 1.449 -39.108 1.00 46.66 210 THR A N 1
ATOM 1582 C CA . THR A 1 210 ? 23.944 1.702 -38.867 1.00 46.66 210 THR A CA 1
ATOM 1583 C C . THR A 1 210 ? 24.486 0.847 -37.706 1.00 46.66 210 THR A C 1
ATOM 1585 O O . THR A 1 210 ? 24.807 1.336 -36.629 1.00 46.66 210 THR A O 1
ATOM 1588 N N . CYS A 1 211 ? 24.613 -0.453 -37.959 1.00 38.94 211 CYS A N 1
ATOM 1589 C CA . CYS A 1 211 ? 25.720 -1.301 -37.499 1.00 38.94 211 CYS A CA 1
ATOM 1590 C C . CYS A 1 211 ? 25.971 -2.254 -38.675 1.00 38.94 211 CYS A C 1
ATOM 1592 O O . CYS A 1 211 ? 25.298 -3.272 -38.813 1.00 38.94 211 CYS A O 1
ATOM 1594 N N . SER A 1 212 ? 26.799 -1.836 -39.629 1.00 41.38 212 SER A N 1
ATOM 1595 C CA . SER A 1 212 ? 26.824 -2.407 -40.978 1.00 41.38 212 SER A CA 1
ATOM 1596 C C . SER A 1 212 ? 27.722 -3.651 -41.115 1.00 41.38 212 SER A C 1
ATOM 1598 O O . SER A 1 212 ? 28.934 -3.517 -40.979 1.00 41.38 212 SER A O 1
ATOM 1600 N N . GLU A 1 213 ? 27.294 -4.864 -41.458 1.00 44.19 213 GLU A N 1
ATOM 1601 C CA . GLU A 1 213 ? 25.974 -5.476 -41.644 1.00 44.19 213 GLU A CA 1
ATOM 1602 C C . GLU A 1 213 ? 26.165 -7.002 -41.540 1.00 44.19 213 GLU A C 1
ATOM 1604 O O . GLU A 1 213 ? 27.154 -7.537 -42.046 1.00 44.19 213 GLU A O 1
ATOM 1609 N N . GLY A 1 214 ? 25.192 -7.701 -40.943 1.00 34.84 214 GLY A N 1
ATOM 1610 C CA . GLY A 1 214 ? 25.003 -9.143 -41.133 1.00 34.84 214 GLY A CA 1
ATOM 1611 C C . GLY A 1 214 ? 25.235 -10.020 -39.904 1.00 34.84 214 GLY A C 1
ATOM 1612 O O . GLY A 1 214 ? 26.220 -10.744 -39.855 1.00 34.84 214 GLY A O 1
ATOM 1613 N N . ILE A 1 215 ? 24.307 -9.971 -38.942 1.00 35.69 215 ILE A N 1
ATOM 1614 C CA . ILE A 1 215 ? 23.711 -11.097 -38.190 1.00 35.69 215 ILE A CA 1
ATOM 1615 C C . ILE A 1 215 ? 22.895 -10.488 -37.041 1.00 35.69 215 ILE A C 1
ATOM 1617 O O . ILE A 1 215 ? 23.338 -9.564 -36.361 1.00 35.69 215 ILE A O 1
ATOM 1621 N N . VAL A 1 216 ? 21.685 -11.015 -36.844 1.00 36.88 216 VAL A N 1
ATOM 1622 C CA . VAL A 1 216 ? 20.866 -10.802 -35.646 1.00 36.88 216 VAL A CA 1
ATOM 1623 C C . VAL A 1 216 ? 21.761 -11.009 -34.426 1.00 36.88 216 VAL A C 1
ATOM 1625 O O . VAL A 1 216 ? 22.250 -12.118 -34.218 1.00 36.88 216 VAL A O 1
ATOM 1628 N N . CYS A 1 217 ? 21.996 -9.977 -33.612 1.00 34.88 217 CYS A N 1
ATOM 1629 C CA . CYS A 1 217 ? 22.534 -10.214 -32.278 1.00 34.88 217 CYS A CA 1
ATOM 1630 C C . CYS A 1 217 ? 21.467 -10.996 -31.513 1.00 34.88 217 CYS A C 1
ATOM 1632 O O . CYS A 1 217 ? 20.564 -10.407 -30.929 1.00 34.88 217 CYS A O 1
ATOM 1634 N N . GLY A 1 218 ? 21.544 -12.324 -31.558 1.00 44.03 218 GLY A N 1
ATOM 1635 C CA . GLY A 1 218 ? 20.759 -13.193 -30.705 1.00 44.03 218 GLY A CA 1
ATOM 1636 C C . GLY A 1 218 ? 21.263 -13.014 -29.284 1.00 44.03 218 GLY A C 1
ATOM 1637 O O . GLY A 1 218 ? 22.100 -13.790 -28.829 1.00 44.03 218 GLY A O 1
ATOM 1638 N N . SER A 1 219 ? 20.807 -11.969 -28.591 1.00 49.62 219 SER A N 1
ATOM 1639 C CA . SER A 1 219 ? 20.748 -12.081 -27.146 1.00 49.62 219 SER A CA 1
ATOM 1640 C C . SER A 1 219 ? 19.662 -13.090 -26.827 1.00 49.62 219 SER A C 1
ATOM 1642 O O . SER A 1 219 ? 18.524 -12.962 -27.269 1.00 49.62 219 SER A O 1
ATOM 1644 N N . SER A 1 220 ? 20.049 -14.151 -26.135 1.00 57.38 220 SER A N 1
ATOM 1645 C CA . SER A 1 220 ? 19.100 -15.099 -25.578 1.00 57.38 220 SER A CA 1
ATOM 1646 C C . SER A 1 220 ? 19.079 -14.860 -24.085 1.00 57.38 220 SER A C 1
ATOM 1648 O O . SER A 1 220 ? 20.116 -14.913 -23.417 1.00 57.38 220 SER A O 1
ATOM 1650 N N . TRP A 1 221 ? 17.888 -14.560 -23.587 1.00 62.44 221 TRP A N 1
ATOM 1651 C CA . TRP A 1 221 ? 17.585 -14.804 -22.196 1.00 62.44 221 TRP A CA 1
ATOM 1652 C C . TRP A 1 221 ? 17.555 -16.312 -22.013 1.00 62.44 221 TRP A C 1
ATOM 1654 O O . TRP A 1 221 ? 16.784 -17.019 -22.660 1.00 62.44 221 TRP A O 1
ATOM 1664 N N . THR A 1 222 ? 18.447 -16.818 -21.174 1.00 69.00 222 THR A N 1
ATOM 1665 C CA . THR A 1 222 ? 18.438 -18.229 -20.798 1.00 69.00 222 THR A CA 1
ATOM 1666 C C . THR A 1 222 ? 18.275 -18.319 -19.291 1.00 69.00 222 THR A C 1
ATOM 1668 O O . THR A 1 222 ? 19.129 -17.775 -18.577 1.00 69.00 222 THR A O 1
ATOM 1671 N N . PRO A 1 223 ? 17.229 -18.986 -18.776 1.00 69.69 223 PRO A N 1
ATOM 1672 C CA . PRO A 1 223 ? 17.173 -19.3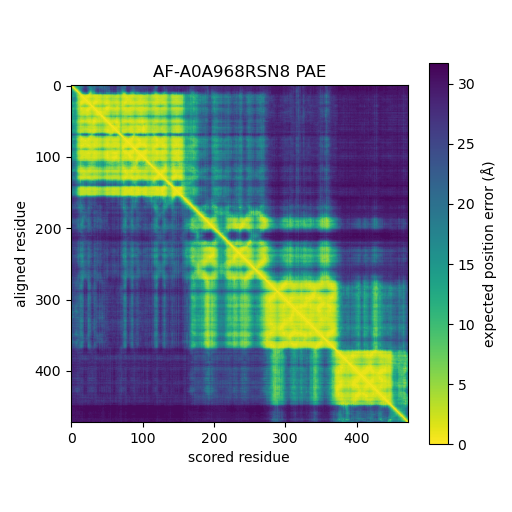02 -17.360 1.00 69.69 223 PRO A CA 1
ATOM 1673 C C . PRO A 1 223 ? 18.375 -20.188 -17.026 1.00 69.69 223 PRO A C 1
ATOM 1675 O O . PRO A 1 223 ? 18.672 -21.152 -17.737 1.00 69.69 223 PRO A O 1
ATOM 1678 N N . GLN A 1 224 ? 19.100 -19.848 -15.965 1.00 74.62 224 GLN A N 1
ATOM 1679 C CA . GLN A 1 224 ? 20.124 -20.732 -15.433 1.00 74.62 224 GLN A CA 1
ATOM 1680 C C . GLN A 1 224 ? 19.460 -21.927 -14.745 1.00 74.62 224 GLN A C 1
ATOM 1682 O O . GLN A 1 224 ? 18.354 -21.845 -14.206 1.00 74.62 224 GLN A O 1
ATOM 1687 N N . VAL A 1 225 ? 20.138 -23.072 -14.795 1.00 67.38 225 VAL A N 1
ATOM 1688 C CA . VAL A 1 225 ? 19.619 -24.329 -14.252 1.00 67.38 225 VAL A CA 1
ATOM 1689 C C . VAL A 1 225 ? 19.448 -24.202 -12.733 1.00 67.38 225 VAL A C 1
ATOM 1691 O O . VAL A 1 225 ? 20.390 -23.816 -12.047 1.00 67.38 225 VAL A O 1
ATOM 1694 N N . GLY A 1 226 ? 18.274 -24.569 -12.207 1.00 64.31 226 GLY A N 1
ATOM 1695 C CA . GLY A 1 226 ? 18.037 -24.693 -10.759 1.00 64.31 226 GLY A CA 1
ATOM 1696 C C . GLY A 1 226 ? 17.201 -23.592 -10.094 1.00 64.31 226 GLY A C 1
ATOM 1697 O O . GLY A 1 226 ? 17.043 -23.634 -8.877 1.00 64.31 226 GLY A O 1
ATOM 1698 N N . GLY A 1 227 ? 16.643 -22.642 -10.852 1.00 70.88 227 GLY A N 1
ATOM 1699 C CA . GLY A 1 227 ? 15.675 -21.673 -10.321 1.00 70.88 227 GLY A CA 1
ATOM 1700 C C . GLY A 1 227 ? 14.338 -22.307 -9.910 1.00 70.88 227 GLY A C 1
ATOM 1701 O O . GLY A 1 227 ? 13.931 -23.335 -10.452 1.00 70.88 227 GLY A O 1
ATOM 1702 N N . THR A 1 228 ? 13.647 -21.693 -8.947 1.00 80.00 228 THR A N 1
ATOM 1703 C CA . THR A 1 228 ? 12.302 -22.097 -8.490 1.00 80.00 228 THR A CA 1
ATOM 1704 C C . THR A 1 228 ? 11.357 -20.894 -8.459 1.00 80.00 228 THR A C 1
ATOM 1706 O O . THR A 1 228 ? 11.802 -19.748 -8.436 1.00 80.00 228 THR A O 1
ATOM 1709 N N . GLY A 1 229 ? 10.044 -21.144 -8.484 1.00 78.06 229 GLY A N 1
ATOM 1710 C CA . GLY A 1 229 ? 9.015 -20.103 -8.348 1.00 78.06 229 GLY A CA 1
ATOM 1711 C C . GLY A 1 229 ? 8.722 -19.285 -9.609 1.00 78.06 229 GLY A C 1
ATOM 1712 O O . GLY A 1 229 ? 7.839 -18.428 -9.575 1.00 78.06 229 GLY A O 1
ATOM 1713 N N . MET A 1 230 ? 9.412 -19.545 -10.725 1.00 82.12 230 MET A N 1
ATOM 1714 C CA . MET A 1 230 ? 9.198 -18.854 -12.000 1.00 82.12 230 MET A CA 1
ATOM 1715 C C . MET A 1 230 ? 9.349 -19.799 -13.195 1.00 82.12 230 MET A C 1
ATOM 1717 O O . MET A 1 230 ? 10.125 -20.754 -13.150 1.00 82.12 230 MET A O 1
ATOM 1721 N N . THR A 1 231 ? 8.635 -19.515 -14.283 1.00 82.12 231 THR A N 1
ATOM 1722 C CA . THR A 1 231 ? 8.831 -20.146 -15.597 1.00 82.12 231 THR A CA 1
ATOM 1723 C C . THR A 1 231 ? 9.073 -19.078 -16.649 1.00 82.12 231 THR A C 1
ATOM 1725 O O . THR A 1 231 ? 8.352 -18.087 -16.689 1.00 82.12 231 THR A O 1
ATOM 1728 N N . PHE A 1 232 ? 10.070 -19.286 -17.504 1.00 74.31 232 PHE A N 1
ATOM 1729 C CA . PHE A 1 232 ? 10.400 -18.378 -18.599 1.00 74.31 232 PHE A CA 1
ATOM 1730 C C . PHE A 1 232 ? 9.913 -18.934 -19.931 1.00 74.31 232 PHE A C 1
ATOM 1732 O O . PHE A 1 232 ? 10.200 -20.091 -20.249 1.00 74.31 232 PHE A O 1
ATOM 1739 N N . ASP A 1 233 ? 9.209 -18.106 -20.693 1.00 67.12 233 ASP A N 1
ATOM 1740 C CA . ASP A 1 233 ? 8.828 -18.384 -22.069 1.00 67.12 233 ASP A CA 1
ATOM 1741 C C . ASP A 1 233 ? 9.777 -17.641 -23.017 1.00 67.12 233 ASP A C 1
ATOM 1743 O O . ASP A 1 233 ? 9.864 -16.414 -23.049 1.00 67.12 233 ASP A O 1
ATOM 1747 N N . ALA A 1 234 ? 10.533 -18.416 -23.792 1.00 60.75 234 ALA A N 1
ATOM 1748 C CA . ALA A 1 234 ? 11.504 -17.885 -24.738 1.00 60.75 234 ALA A CA 1
ATOM 1749 C C . ALA A 1 234 ? 10.860 -17.328 -26.021 1.00 60.75 234 ALA A C 1
ATOM 1751 O O . ALA A 1 234 ? 11.550 -16.667 -26.795 1.00 60.75 234 ALA A O 1
ATOM 1752 N N . CYS A 1 235 ? 9.580 -17.614 -26.289 1.00 52.66 235 CYS A N 1
ATOM 1753 C CA . CYS A 1 235 ? 8.883 -17.120 -27.477 1.00 52.66 235 CYS A CA 1
ATOM 1754 C C . CYS A 1 235 ? 8.539 -15.630 -27.369 1.00 52.66 235 CYS A C 1
ATOM 1756 O O . CYS A 1 235 ? 8.599 -14.920 -28.376 1.00 52.66 235 CYS A O 1
ATOM 1758 N N . ASP A 1 236 ? 8.213 -15.161 -26.165 1.00 55.34 236 ASP A N 1
ATOM 1759 C CA . ASP A 1 236 ? 7.807 -13.779 -25.896 1.00 55.34 236 ASP A CA 1
ATOM 1760 C C . ASP A 1 236 ? 8.659 -13.079 -24.820 1.00 55.34 236 ASP A C 1
ATOM 1762 O O . ASP A 1 236 ? 8.418 -11.915 -24.503 1.00 55.34 236 ASP A O 1
ATOM 1766 N N . ASN A 1 237 ? 9.694 -13.752 -24.301 1.00 59.16 237 ASN A N 1
ATOM 1767 C CA . ASN A 1 237 ? 10.543 -13.297 -23.198 1.00 59.16 237 ASN A CA 1
ATOM 1768 C C . ASN A 1 237 ? 9.766 -12.999 -21.899 1.00 59.16 237 ASN A C 1
ATOM 1770 O O . ASN A 1 237 ? 10.213 -12.189 -21.076 1.00 59.16 237 ASN A O 1
ATOM 1774 N N . SER A 1 238 ? 8.612 -13.633 -21.690 1.00 62.94 238 SER A N 1
ATOM 1775 C CA . SER A 1 238 ? 7.858 -13.509 -20.448 1.00 62.94 238 SER A CA 1
ATOM 1776 C C . SER A 1 238 ? 8.429 -14.399 -19.347 1.00 62.94 238 SER A C 1
ATOM 1778 O O . SER A 1 238 ? 8.924 -15.505 -19.566 1.00 62.94 238 SER A O 1
ATOM 1780 N N . VAL A 1 239 ? 8.340 -13.918 -18.114 1.00 69.19 239 VAL A N 1
ATOM 1781 C CA . VAL A 1 239 ? 8.549 -14.705 -16.905 1.00 69.19 239 VAL A CA 1
ATOM 1782 C C . VAL A 1 239 ? 7.226 -14.747 -16.158 1.00 69.19 239 VAL A C 1
ATOM 1784 O O . VAL A 1 239 ? 6.697 -13.718 -15.743 1.00 69.19 239 VAL A O 1
ATOM 1787 N N . THR A 1 240 ? 6.690 -15.950 -15.987 1.00 73.62 240 THR A N 1
ATOM 1788 C CA . THR A 1 240 ? 5.481 -16.210 -15.205 1.00 73.62 240 THR A CA 1
ATOM 1789 C C . THR A 1 240 ? 5.861 -16.630 -13.797 1.00 73.62 240 THR A C 1
ATOM 1791 O O . THR A 1 240 ? 6.675 -17.534 -13.604 1.00 73.62 240 THR A O 1
ATOM 1794 N N . ILE A 1 241 ? 5.238 -16.010 -12.805 1.00 71.69 241 ILE A N 1
ATOM 1795 C CA . ILE A 1 241 ? 5.389 -16.380 -11.403 1.00 71.69 241 ILE A CA 1
ATOM 1796 C C . ILE A 1 241 ? 4.591 -17.657 -11.142 1.00 71.69 241 ILE A C 1
ATOM 1798 O O . ILE A 1 241 ? 3.378 -17.704 -11.343 1.00 71.69 241 ILE A O 1
ATOM 1802 N N . THR A 1 242 ? 5.263 -18.700 -10.663 1.00 80.25 242 THR A N 1
ATOM 1803 C CA . THR A 1 242 ? 4.655 -19.993 -10.313 1.00 80.25 242 THR A CA 1
ATOM 1804 C C . THR A 1 242 ? 4.663 -20.272 -8.810 1.00 80.25 242 THR A C 1
ATOM 1806 O O . THR A 1 242 ? 3.986 -21.194 -8.360 1.00 80.25 242 THR A O 1
ATOM 1809 N N . GLY A 1 243 ? 5.370 -19.463 -8.014 1.00 73.44 243 GLY A N 1
ATOM 1810 C CA . GLY A 1 243 ? 5.383 -19.560 -6.555 1.00 73.44 243 GLY A CA 1
ATOM 1811 C C . GLY A 1 243 ? 6.483 -18.722 -5.906 1.00 73.44 243 GLY A C 1
ATOM 1812 O O . GLY A 1 243 ? 7.069 -17.847 -6.541 1.00 73.44 243 GLY A O 1
ATOM 1813 N N . VAL A 1 244 ? 6.767 -18.994 -4.631 1.00 79.19 244 VAL A N 1
ATOM 1814 C CA . VAL A 1 244 ? 7.937 -18.435 -3.934 1.00 79.19 244 VAL A CA 1
ATOM 1815 C C . VAL A 1 244 ? 9.202 -19.077 -4.493 1.00 79.19 244 VAL A C 1
ATOM 1817 O O . VAL A 1 244 ? 9.258 -20.299 -4.645 1.00 79.19 244 VAL A O 1
ATOM 1820 N N . GLY A 1 245 ? 10.224 -18.273 -4.762 1.00 78.75 245 GLY A N 1
ATOM 1821 C CA . GLY A 1 245 ? 11.524 -18.779 -5.185 1.00 78.75 245 GLY A CA 1
ATOM 1822 C C . GLY A 1 245 ? 12.332 -17.757 -5.964 1.00 78.75 245 GLY A C 1
ATOM 1823 O O . GLY A 1 245 ? 11.820 -16.714 -6.370 1.00 78.75 245 GLY A O 1
ATOM 1824 N N . CYS A 1 246 ? 13.608 -18.071 -6.163 1.00 78.44 246 CYS A N 1
ATOM 1825 C CA . CYS A 1 246 ? 14.512 -17.259 -6.961 1.00 78.44 246 CYS A CA 1
ATOM 1826 C C . CYS A 1 246 ? 14.897 -17.987 -8.244 1.00 78.44 246 CYS A C 1
ATOM 1828 O O . CYS A 1 246 ? 15.155 -19.193 -8.232 1.00 78.44 246 CYS A O 1
ATOM 1830 N N . THR A 1 247 ? 14.972 -17.243 -9.342 1.00 79.31 247 THR A N 1
ATOM 1831 C CA . THR A 1 247 ? 15.478 -17.727 -10.624 1.00 79.31 247 THR A CA 1
ATOM 1832 C C . THR A 1 247 ? 16.486 -16.734 -11.182 1.00 79.31 247 THR A C 1
ATOM 1834 O O . THR A 1 247 ? 16.215 -15.538 -11.265 1.00 79.31 247 THR A O 1
ATOM 1837 N N . THR A 1 248 ? 17.658 -17.238 -11.567 1.00 81.31 248 THR A N 1
ATOM 1838 C CA . THR A 1 248 ? 18.693 -16.447 -12.235 1.00 81.31 248 THR A CA 1
ATOM 1839 C C . THR A 1 248 ? 18.565 -16.588 -13.745 1.00 81.31 248 THR A C 1
ATOM 1841 O O . THR A 1 248 ? 18.495 -17.694 -14.278 1.00 81.31 248 THR A O 1
ATOM 1844 N N . PHE A 1 249 ? 18.576 -15.467 -14.447 1.00 75.75 249 PHE A N 1
ATOM 1845 C CA . PHE A 1 249 ? 18.542 -15.354 -15.895 1.00 75.75 249 PHE A CA 1
ATOM 1846 C C . PHE A 1 249 ? 19.895 -14.863 -16.388 1.00 75.75 249 PHE A C 1
ATOM 1848 O O . PHE A 1 249 ? 20.493 -13.964 -15.807 1.00 75.75 249 PHE A O 1
ATOM 1855 N N . SER A 1 250 ? 20.410 -15.463 -17.455 1.00 74.62 250 SER A N 1
ATOM 1856 C CA . SER A 1 250 ? 21.593 -14.951 -18.145 1.00 74.62 250 SER A CA 1
ATOM 1857 C C . SER A 1 250 ? 21.171 -14.200 -19.391 1.00 74.62 250 SER A C 1
ATOM 1859 O O . SER A 1 250 ? 20.414 -14.730 -20.204 1.00 74.62 250 SER A O 1
ATOM 1861 N N . LEU A 1 251 ? 21.713 -12.999 -19.548 1.00 69.81 251 LEU A N 1
ATOM 1862 C CA . LEU A 1 251 ? 21.712 -12.270 -20.801 1.00 69.81 251 LEU A CA 1
ATOM 1863 C C . LEU A 1 251 ? 23.054 -12.518 -21.484 1.00 69.81 251 LEU A C 1
ATOM 1865 O O . LEU A 1 251 ? 24.083 -11.981 -21.069 1.00 69.81 251 LEU A O 1
ATOM 1869 N N . ASN A 1 252 ? 23.045 -13.344 -22.528 1.00 70.25 252 ASN A N 1
ATOM 1870 C CA . ASN A 1 252 ? 24.241 -13.619 -23.318 1.00 70.25 252 ASN A CA 1
ATOM 1871 C C . ASN A 1 252 ? 24.295 -12.692 -24.528 1.00 70.25 252 ASN A C 1
ATOM 1873 O O . ASN A 1 252 ? 23.353 -12.631 -25.313 1.00 70.25 252 ASN A O 1
ATOM 1877 N N . ILE A 1 253 ? 25.409 -11.991 -24.705 1.00 65.56 253 ILE A N 1
ATOM 1878 C CA . ILE A 1 253 ? 25.671 -11.105 -25.834 1.00 65.56 253 ILE A CA 1
ATOM 1879 C C . ILE A 1 253 ? 26.840 -11.697 -26.617 1.00 65.56 253 ILE A C 1
ATOM 1881 O O . ILE A 1 253 ? 27.950 -11.834 -26.105 1.00 65.56 253 ILE A O 1
ATOM 1885 N N . SER A 1 254 ? 26.589 -12.055 -27.874 1.00 65.75 254 SER A N 1
ATOM 1886 C CA . SER A 1 254 ? 27.649 -12.516 -28.774 1.00 65.75 254 SER A CA 1
ATOM 1887 C C . SER A 1 254 ? 28.633 -11.389 -29.094 1.00 65.75 254 SER A C 1
ATOM 1889 O O . SER A 1 254 ? 28.257 -10.218 -29.115 1.00 65.75 254 SER A O 1
ATOM 1891 N N . ALA A 1 255 ? 29.888 -11.752 -29.366 1.00 65.06 255 ALA A N 1
ATOM 1892 C CA . ALA A 1 255 ? 30.911 -10.795 -29.778 1.00 65.06 255 ALA A CA 1
ATOM 1893 C C . ALA A 1 255 ? 30.491 -10.050 -31.057 1.00 65.06 255 ALA A C 1
ATOM 1895 O O . ALA A 1 255 ? 29.937 -10.651 -31.980 1.00 65.06 255 ALA A O 1
ATOM 1896 N N . ILE A 1 256 ? 30.806 -8.755 -31.131 1.00 61.69 256 ILE A N 1
ATOM 1897 C CA . ILE A 1 256 ? 30.522 -7.911 -32.297 1.00 61.69 256 ILE A CA 1
ATOM 1898 C C . ILE A 1 256 ? 31.850 -7.600 -32.985 1.00 61.69 256 ILE A C 1
ATOM 1900 O O . ILE A 1 256 ? 32.576 -6.678 -32.612 1.00 61.69 256 ILE A O 1
ATOM 1904 N N . ALA A 1 257 ? 32.179 -8.393 -34.005 1.00 59.12 257 ALA A N 1
ATOM 1905 C CA . ALA A 1 257 ? 33.469 -8.309 -34.688 1.00 59.12 257 ALA A CA 1
ATOM 1906 C C . ALA A 1 257 ? 33.728 -6.936 -35.342 1.00 59.12 257 ALA A C 1
ATOM 1908 O O . ALA A 1 257 ? 34.871 -6.492 -35.388 1.00 59.12 257 ALA A O 1
ATOM 1909 N N . SER A 1 258 ? 32.683 -6.245 -35.812 1.00 53.59 258 SER A N 1
ATOM 1910 C CA . SER A 1 258 ? 32.791 -4.937 -36.479 1.00 53.59 258 SER A CA 1
ATOM 1911 C C . SER A 1 258 ? 33.109 -3.773 -35.536 1.00 53.59 258 SER A C 1
ATOM 1913 O O . SER A 1 258 ? 33.575 -2.735 -36.000 1.00 53.59 258 SER A O 1
ATOM 1915 N N . THR A 1 259 ? 32.887 -3.933 -34.230 1.00 51.41 259 THR A N 1
ATOM 1916 C CA . THR A 1 259 ? 33.133 -2.896 -33.214 1.00 51.41 259 THR A CA 1
ATOM 1917 C C . THR A 1 259 ? 34.263 -3.260 -32.249 1.00 51.41 259 THR A C 1
ATOM 1919 O O . THR A 1 259 ? 34.630 -2.448 -31.407 1.00 51.41 259 THR A O 1
ATOM 1922 N N . GLY A 1 260 ? 34.835 -4.467 -32.363 1.00 60.53 260 GLY A N 1
ATOM 1923 C CA . GLY A 1 260 ? 35.841 -4.981 -31.428 1.00 60.53 260 GLY A CA 1
ATOM 1924 C C . GLY A 1 260 ? 35.263 -5.440 -30.086 1.00 60.53 260 GLY A C 1
ATOM 1925 O O . GLY A 1 260 ? 36.021 -5.684 -29.150 1.00 60.53 260 GLY A O 1
ATOM 1926 N N . CYS A 1 261 ? 33.937 -5.573 -29.983 1.00 62.25 261 CYS A N 1
ATOM 1927 C CA . CYS A 1 261 ? 33.285 -5.936 -28.734 1.00 62.25 261 CYS A CA 1
ATOM 1928 C C . CYS A 1 261 ? 33.435 -7.433 -28.421 1.00 62.25 261 CYS A C 1
ATOM 1930 O O . CYS A 1 261 ? 33.005 -8.256 -29.242 1.00 62.25 261 CYS A O 1
ATOM 1932 N N . PRO A 1 262 ? 33.983 -7.823 -27.253 1.00 66.81 262 PRO A N 1
ATOM 1933 C CA . PRO A 1 262 ? 34.023 -9.223 -26.850 1.00 66.81 262 PRO A CA 1
ATOM 1934 C C . PRO A 1 262 ? 32.616 -9.745 -26.529 1.00 66.81 262 PRO A C 1
ATOM 1936 O O . PRO A 1 262 ? 31.684 -8.973 -26.308 1.00 66.81 262 PRO A O 1
ATOM 1939 N N . ALA A 1 263 ? 32.462 -11.070 -26.495 1.00 72.69 263 ALA A N 1
ATOM 1940 C CA . ALA A 1 263 ? 31.245 -11.678 -25.968 1.00 72.69 263 ALA A CA 1
ATOM 1941 C C . ALA A 1 263 ? 31.097 -11.316 -24.484 1.00 72.69 263 ALA A C 1
ATOM 1943 O O . ALA A 1 263 ? 32.088 -11.295 -23.751 1.00 72.69 263 ALA A O 1
ATOM 1944 N N . GLN A 1 264 ? 29.871 -11.039 -24.055 1.00 69.38 264 GLN A N 1
ATOM 1945 C CA . GLN A 1 264 ? 29.574 -10.631 -22.686 1.00 69.38 264 GLN A CA 1
ATOM 1946 C C . GLN A 1 264 ? 28.416 -11.451 -22.135 1.00 69.38 264 GLN A C 1
ATOM 1948 O O . GLN A 1 264 ? 27.469 -11.764 -22.856 1.00 69.38 264 GLN A O 1
ATOM 1953 N N . THR A 1 265 ? 28.474 -11.756 -20.846 1.00 70.38 265 THR A N 1
ATOM 1954 C CA . THR A 1 265 ? 27.376 -12.392 -20.123 1.00 70.38 265 THR A CA 1
ATOM 1955 C C . THR A 1 265 ? 27.126 -11.593 -18.858 1.00 70.38 265 THR A C 1
ATOM 1957 O O . THR A 1 265 ? 28.046 -11.388 -18.069 1.00 70.38 265 THR A O 1
ATOM 1960 N N . SER A 1 266 ? 25.883 -11.163 -18.665 1.00 65.81 266 SER A N 1
ATOM 1961 C CA . SER A 1 266 ? 25.412 -10.636 -17.384 1.00 65.81 266 SER A CA 1
ATOM 1962 C C . SER A 1 266 ? 24.380 -11.597 -16.811 1.00 65.81 266 SER A C 1
ATOM 1964 O O . SER A 1 266 ? 23.630 -12.237 -17.557 1.00 65.81 266 SER A O 1
ATOM 1966 N N . THR A 1 267 ? 24.373 -11.737 -15.490 1.00 68.62 267 THR A N 1
ATOM 1967 C CA . THR A 1 267 ? 23.409 -12.577 -14.781 1.00 68.62 267 THR A CA 1
ATOM 1968 C C . THR A 1 267 ? 22.509 -11.728 -13.902 1.00 68.62 267 THR A C 1
ATOM 1970 O O . THR A 1 267 ? 22.949 -10.778 -13.256 1.00 68.62 267 THR A O 1
ATOM 1973 N N . PHE A 1 268 ? 21.233 -12.086 -13.893 1.00 67.38 268 PHE A N 1
ATOM 1974 C CA . PHE A 1 268 ? 20.180 -11.376 -13.201 1.00 67.38 268 PHE A CA 1
ATOM 1975 C C . PHE A 1 268 ? 19.369 -12.341 -12.347 1.00 67.38 268 PHE A C 1
ATOM 1977 O O . PHE A 1 268 ? 18.724 -13.231 -12.891 1.00 67.38 268 PHE A O 1
ATOM 1984 N N . THR A 1 269 ? 19.381 -12.185 -11.029 1.00 71.00 269 THR A N 1
ATOM 1985 C CA . THR A 1 269 ? 18.575 -13.010 -10.123 1.00 71.00 269 THR A CA 1
ATOM 1986 C C . THR A 1 269 ? 17.282 -12.296 -9.775 1.00 71.00 269 THR A C 1
ATOM 1988 O O . THR A 1 269 ? 17.306 -11.172 -9.286 1.00 71.00 269 THR A O 1
ATOM 1991 N N . ILE A 1 270 ? 16.154 -12.968 -9.990 1.00 69.56 270 ILE A N 1
ATOM 1992 C CA . ILE A 1 270 ? 14.838 -12.480 -9.589 1.00 69.56 270 ILE A CA 1
ATOM 1993 C C . ILE A 1 270 ? 14.307 -13.391 -8.499 1.00 69.56 270 ILE A C 1
ATOM 1995 O O . ILE A 1 270 ? 14.198 -14.597 -8.710 1.00 69.56 270 ILE A O 1
ATOM 1999 N N . CYS A 1 271 ? 13.947 -12.818 -7.360 1.00 68.94 271 CYS A N 1
ATOM 2000 C CA . CYS A 1 271 ? 13.355 -13.535 -6.239 1.00 68.94 271 CYS A CA 1
ATOM 2001 C C . CYS A 1 271 ? 11.895 -13.118 -6.070 1.00 68.94 271 CYS A C 1
ATOM 2003 O O . CYS A 1 271 ? 11.621 -11.959 -5.773 1.00 68.94 271 CYS A O 1
ATOM 2005 N N . ASN A 1 272 ? 10.957 -14.049 -6.263 1.00 71.56 272 ASN A N 1
ATOM 2006 C CA . ASN A 1 272 ? 9.555 -13.822 -5.933 1.00 71.56 272 ASN A CA 1
ATOM 2007 C C . ASN A 1 272 ? 9.285 -14.214 -4.485 1.00 71.56 272 ASN A C 1
ATOM 2009 O O . ASN A 1 272 ? 9.523 -15.359 -4.080 1.00 71.56 272 ASN A O 1
ATOM 2013 N N . THR A 1 273 ? 8.712 -13.281 -3.737 1.00 70.31 273 THR A N 1
ATOM 2014 C CA . THR A 1 273 ? 8.117 -13.547 -2.432 1.00 70.31 273 THR A CA 1
ATOM 2015 C C . THR A 1 273 ? 6.604 -13.393 -2.528 1.00 70.31 273 THR A C 1
ATOM 2017 O O . THR A 1 273 ? 6.084 -12.608 -3.318 1.00 70.31 273 THR A O 1
ATOM 2020 N N . VAL A 1 274 ? 5.873 -14.200 -1.761 1.00 66.12 274 VAL A N 1
ATOM 2021 C CA . VAL A 1 274 ? 4.415 -14.077 -1.670 1.00 66.12 274 VAL A CA 1
ATOM 2022 C C . VAL A 1 274 ? 4.105 -13.176 -0.473 1.00 66.12 274 VAL A C 1
ATOM 2024 O O . VAL A 1 274 ? 4.777 -13.312 0.558 1.00 66.12 274 VAL A O 1
ATOM 2027 N N . PRO A 1 275 ? 3.123 -12.262 -0.584 1.00 68.94 275 PRO A N 1
ATOM 2028 C CA . PRO A 1 275 ? 2.693 -11.456 0.548 1.00 68.94 275 PRO A CA 1
ATOM 2029 C C . PRO A 1 275 ? 2.318 -12.324 1.761 1.00 68.94 275 PRO A C 1
ATOM 2031 O O . PRO A 1 275 ? 1.798 -13.431 1.577 1.00 68.94 275 PRO A O 1
ATOM 2034 N N . PRO A 1 276 ? 2.546 -11.855 3.000 1.00 79.19 276 PRO A N 1
ATOM 2035 C CA . PRO A 1 276 ? 2.112 -12.584 4.185 1.00 79.19 276 PRO A CA 1
ATOM 2036 C C . PRO A 1 276 ? 0.601 -12.821 4.171 1.00 79.19 276 PRO A C 1
ATOM 2038 O O . PRO A 1 276 ? -0.179 -11.903 3.950 1.00 79.19 276 PRO A O 1
ATOM 2041 N N . THR A 1 277 ? 0.177 -14.045 4.478 1.00 83.00 277 THR A N 1
ATOM 2042 C CA . THR A 1 277 ? -1.249 -14.408 4.586 1.00 83.00 277 THR A CA 1
ATOM 2043 C C . THR A 1 277 ? -1.798 -14.245 6.005 1.00 83.00 277 THR A C 1
ATOM 2045 O O . THR A 1 277 ? -2.885 -14.734 6.312 1.00 83.00 277 THR A O 1
ATOM 2048 N N . ALA A 1 278 ? -1.021 -13.635 6.900 1.00 90.44 278 ALA A N 1
ATOM 2049 C CA . ALA A 1 278 ? -1.410 -13.421 8.283 1.00 90.44 278 ALA A CA 1
ATOM 2050 C C . ALA A 1 278 ? -2.583 -12.435 8.385 1.00 90.44 278 ALA A C 1
ATOM 2052 O O . ALA A 1 278 ? -2.814 -11.603 7.511 1.00 90.44 278 ALA A O 1
ATOM 2053 N N . THR A 1 279 ? -3.338 -12.545 9.473 1.00 94.38 279 THR A N 1
ATOM 2054 C CA . THR A 1 279 ? -4.513 -11.702 9.742 1.00 94.38 279 THR A CA 1
ATOM 2055 C C . THR A 1 279 ? -4.291 -10.875 10.997 1.00 94.38 279 THR A C 1
ATOM 2057 O O . THR A 1 279 ? -3.503 -11.261 11.858 1.00 94.38 279 THR A O 1
ATOM 2060 N N . ALA A 1 280 ? -5.000 -9.757 11.128 1.00 97.00 280 ALA A N 1
ATOM 2061 C CA . ALA A 1 280 ? -5.014 -8.941 12.335 1.00 97.00 280 ALA A CA 1
ATOM 2062 C C . ALA A 1 280 ? -6.406 -8.973 12.979 1.00 97.00 280 ALA A C 1
ATOM 2064 O O . ALA A 1 280 ? -7.422 -8.955 12.286 1.00 97.00 280 ALA A O 1
ATOM 2065 N N . ALA A 1 281 ? -6.444 -9.016 14.307 1.00 95.62 281 ALA A N 1
ATOM 2066 C CA . ALA A 1 281 ? -7.657 -8.968 15.110 1.00 95.62 281 ALA A CA 1
ATOM 2067 C C . ALA A 1 281 ? -7.524 -7.914 16.212 1.00 95.62 281 ALA A C 1
ATOM 2069 O O . ALA A 1 281 ? -6.420 -7.640 16.691 1.00 95.62 281 ALA A O 1
ATOM 2070 N N . VAL A 1 282 ? -8.660 -7.349 16.622 1.00 96.25 282 VAL A N 1
ATOM 2071 C CA . VAL A 1 282 ? -8.742 -6.362 17.703 1.00 96.25 282 VAL A CA 1
ATOM 2072 C C . VAL A 1 282 ? -9.529 -6.926 18.875 1.00 96.25 282 VAL A C 1
ATOM 2074 O O . VAL A 1 282 ? -10.629 -7.448 18.698 1.00 96.25 282 VAL A O 1
ATOM 2077 N N . THR A 1 283 ? -8.980 -6.753 20.074 1.00 95.00 283 THR A N 1
ATOM 2078 C CA . THR A 1 283 ? -9.735 -6.825 21.327 1.00 95.00 283 THR A CA 1
ATOM 2079 C C . THR A 1 283 ? -10.071 -5.401 21.740 1.00 95.00 283 THR A C 1
ATOM 2081 O O . THR A 1 283 ? -9.168 -4.577 21.905 1.00 95.00 283 THR A O 1
ATOM 2084 N N . ASN A 1 284 ? -11.364 -5.104 21.883 1.00 92.12 284 ASN A N 1
ATOM 2085 C CA . ASN A 1 284 ? -11.808 -3.755 22.217 1.00 92.12 284 ASN A CA 1
ATOM 2086 C C . ASN A 1 284 ? -11.302 -3.311 23.602 1.00 92.12 284 ASN A C 1
ATOM 2088 O O . ASN A 1 284 ? -11.206 -4.141 24.510 1.00 92.12 284 ASN A O 1
ATOM 2092 N N . PRO A 1 285 ? -11.002 -2.012 23.765 1.00 91.50 285 PRO A N 1
ATOM 2093 C CA . PRO A 1 285 ? -10.667 -1.422 25.056 1.00 91.50 285 PRO A CA 1
ATOM 2094 C C . PRO A 1 285 ? -11.828 -1.553 26.052 1.00 91.50 285 PRO A C 1
ATOM 2096 O O . PRO A 1 285 ? -12.995 -1.639 25.665 1.00 91.50 285 PRO A O 1
ATOM 2099 N N . THR A 1 286 ? -11.508 -1.577 27.345 1.00 87.75 286 THR A N 1
ATOM 2100 C CA . THR A 1 286 ? -12.476 -1.768 28.433 1.00 87.75 286 THR A CA 1
ATOM 2101 C C . THR A 1 286 ? -12.698 -0.490 29.242 1.00 87.75 286 THR A C 1
ATOM 2103 O O . THR A 1 286 ? -12.053 0.540 29.033 1.00 87.75 286 THR A O 1
ATOM 2106 N N . CYS A 1 287 ? -13.617 -0.567 30.205 1.00 81.12 287 CYS A N 1
ATOM 2107 C CA . CYS A 1 287 ? -13.799 0.440 31.242 1.00 81.12 287 CYS A CA 1
ATOM 2108 C C . CYS A 1 287 ? -13.615 -0.156 32.630 1.00 81.12 287 CYS A C 1
ATOM 2110 O O . CYS A 1 287 ? -13.890 -1.333 32.857 1.00 81.12 287 CYS A O 1
ATOM 2112 N N . PHE A 1 288 ? -13.224 0.697 33.571 1.00 77.31 288 PHE A N 1
ATOM 2113 C CA . PHE A 1 288 ? -13.267 0.406 34.998 1.00 77.31 288 PHE A CA 1
ATOM 2114 C C . PHE A 1 288 ? -14.157 1.444 35.685 1.00 77.31 288 PHE A C 1
ATOM 2116 O O . PHE A 1 288 ? -13.847 2.634 35.652 1.00 77.31 288 PHE A O 1
ATOM 2123 N N . GLY A 1 289 ? -15.296 1.016 36.242 1.00 64.31 289 GLY A N 1
ATOM 2124 C CA . GLY A 1 289 ? -16.243 1.912 36.927 1.00 64.31 289 GLY A CA 1
ATOM 2125 C C . GLY A 1 289 ? -16.707 3.104 36.075 1.00 64.31 289 GLY A C 1
ATOM 2126 O O . GLY A 1 289 ? -16.756 4.224 36.568 1.00 64.31 289 GLY A O 1
ATOM 2127 N N . GLY A 1 290 ? -16.943 2.896 34.773 1.00 68.75 290 GLY A N 1
ATOM 2128 C CA . GLY A 1 290 ? -17.312 3.960 33.822 1.00 68.75 290 GLY A CA 1
ATOM 2129 C C . GLY A 1 290 ? -16.142 4.788 33.272 1.00 68.75 290 GLY A C 1
ATOM 2130 O O . GLY A 1 290 ? -16.330 5.555 32.332 1.00 68.75 290 GLY A O 1
ATOM 2131 N N . THR A 1 291 ? -14.923 4.604 33.788 1.00 78.88 291 THR A N 1
ATOM 2132 C CA . THR A 1 291 ? -13.721 5.272 33.269 1.00 78.88 291 THR A CA 1
ATOM 2133 C C . THR A 1 291 ? -13.101 4.459 32.136 1.00 78.88 291 THR A C 1
ATOM 2135 O O . THR A 1 291 ? -12.642 3.332 32.358 1.00 78.88 291 THR A O 1
ATOM 2138 N N . ALA A 1 292 ? -13.052 5.056 30.943 1.00 85.19 292 ALA A N 1
ATOM 2139 C CA . ALA A 1 292 ? -12.347 4.549 29.766 1.00 85.19 292 ALA A CA 1
ATOM 2140 C C . ALA A 1 292 ? -10.907 4.123 30.090 1.00 85.19 292 ALA A C 1
ATOM 2142 O O . ALA A 1 292 ? -10.157 4.888 30.693 1.00 85.19 292 ALA A O 1
ATOM 2143 N N . GLN A 1 293 ? -10.527 2.908 29.688 1.00 88.50 293 GLN A N 1
ATOM 2144 C CA . GLN A 1 293 ? -9.154 2.414 29.767 1.00 88.50 293 GLN A CA 1
ATOM 2145 C C . GLN A 1 293 ? -8.547 2.324 28.367 1.00 88.50 293 GLN A C 1
ATOM 2147 O O . GLN A 1 293 ? -9.124 1.713 27.470 1.00 88.50 293 GLN A O 1
ATOM 2152 N N . ASP A 1 294 ? -7.342 2.862 28.203 1.00 92.44 294 ASP A N 1
ATOM 2153 C CA . ASP A 1 294 ? -6.573 2.759 26.961 1.00 92.44 294 ASP A CA 1
ATOM 2154 C C . ASP A 1 294 ? -5.816 1.424 26.927 1.00 92.44 294 ASP A C 1
ATOM 2156 O O . ASP A 1 294 ? -4.593 1.370 27.042 1.00 92.44 294 ASP A O 1
ATOM 2160 N N . ASN A 1 295 ? -6.565 0.323 26.861 1.00 92.75 295 ASN A N 1
ATOM 2161 C CA . ASN A 1 295 ? -6.049 -1.047 26.933 1.00 92.75 295 ASN A CA 1
ATOM 2162 C C . ASN A 1 295 ? -6.517 -1.939 25.772 1.00 92.75 295 ASN A C 1
ATOM 2164 O O . ASN A 1 295 ? -6.453 -3.165 25.871 1.00 92.75 295 ASN A O 1
ATOM 2168 N N . GLY A 1 296 ? -6.992 -1.344 24.673 1.00 94.62 296 GLY A N 1
ATOM 2169 C CA . GLY A 1 296 ? -7.345 -2.106 23.479 1.00 94.62 296 GLY A CA 1
ATOM 2170 C C . GLY A 1 296 ? -6.106 -2.762 22.861 1.00 94.62 296 GLY A C 1
ATOM 2171 O O . GLY A 1 296 ? -4.990 -2.235 22.948 1.00 94.62 296 GLY A O 1
ATOM 2172 N N . ILE A 1 297 ? -6.294 -3.926 22.241 1.00 97.06 297 ILE A N 1
ATOM 2173 C CA . ILE A 1 297 ? -5.195 -4.790 21.792 1.00 97.06 297 ILE A CA 1
ATOM 2174 C C . ILE A 1 297 ? -5.324 -5.070 20.297 1.00 97.06 297 ILE A C 1
ATOM 2176 O O . ILE A 1 297 ? -6.412 -5.410 19.837 1.00 97.06 297 ILE A O 1
ATOM 2180 N N . ILE A 1 298 ? -4.212 -5.006 19.556 1.00 98.19 298 ILE A N 1
ATOM 2181 C CA . ILE A 1 298 ? -4.107 -5.581 18.205 1.00 98.19 298 ILE A CA 1
ATOM 2182 C C . ILE A 1 298 ? -3.227 -6.827 18.267 1.00 98.19 298 ILE A C 1
ATOM 2184 O O . ILE A 1 298 ? -2.100 -6.779 18.767 1.00 98.19 298 ILE A O 1
ATOM 2188 N N . THR A 1 299 ? -3.734 -7.937 17.735 1.00 98.19 299 THR A N 1
ATOM 2189 C CA . THR A 1 299 ? -3.022 -9.220 17.659 1.00 98.19 299 THR A CA 1
ATOM 2190 C C . THR A 1 299 ? -2.974 -9.726 16.223 1.00 98.19 299 THR A C 1
ATOM 2192 O O . THR A 1 299 ? -3.992 -9.742 15.534 1.00 98.19 299 THR A O 1
ATOM 2195 N N . ILE A 1 300 ? -1.798 -10.164 15.779 1.00 97.94 300 ILE A N 1
ATOM 2196 C CA . ILE A 1 300 ? -1.578 -10.799 14.480 1.00 97.94 300 ILE A CA 1
ATOM 2197 C C . ILE A 1 300 ? -1.623 -12.322 14.640 1.00 97.94 300 ILE A C 1
ATOM 2199 O O . ILE A 1 300 ? -0.948 -12.885 15.500 1.00 97.94 300 ILE A O 1
ATOM 2203 N N . ASN A 1 301 ? -2.377 -12.995 13.773 1.00 96.44 301 ASN A N 1
ATOM 2204 C CA . ASN A 1 301 ? -2.566 -14.444 13.772 1.00 96.44 301 ASN A CA 1
ATOM 2205 C C . ASN A 1 301 ? -2.087 -15.071 12.457 1.00 96.44 301 ASN A C 1
ATOM 2207 O O . ASN A 1 301 ? -2.278 -14.502 11.382 1.00 96.44 301 ASN A O 1
ATOM 2211 N N . GLY A 1 302 ? -1.521 -16.281 12.537 1.00 93.94 302 GLY A N 1
ATOM 2212 C CA . GLY A 1 302 ? -1.117 -17.059 11.358 1.00 93.94 302 GLY A CA 1
ATOM 2213 C C . GLY A 1 302 ? 0.113 -16.518 10.620 1.00 93.94 302 GLY A C 1
ATOM 2214 O O . GLY A 1 302 ? 0.229 -16.724 9.416 1.00 93.94 302 GLY A O 1
ATOM 2215 N N . PHE A 1 303 ? 1.004 -15.812 11.319 1.00 93.50 303 PHE A N 1
ATOM 2216 C CA . PHE A 1 303 ? 2.258 -15.293 10.765 1.00 93.50 303 PHE A CA 1
ATOM 2217 C C . PHE A 1 303 ? 3.386 -16.332 10.803 1.00 93.50 303 PHE A C 1
ATOM 2219 O O . PHE A 1 303 ? 3.403 -17.221 11.658 1.00 93.50 303 PHE A O 1
ATOM 2226 N N . ASN A 1 304 ? 4.343 -16.208 9.882 1.00 90.06 304 ASN A N 1
ATOM 2227 C CA . ASN A 1 304 ? 5.544 -17.034 9.843 1.00 90.06 304 ASN A CA 1
ATOM 2228 C C . ASN A 1 304 ? 6.662 -16.424 10.696 1.00 90.06 304 ASN A C 1
ATOM 2230 O O . ASN A 1 304 ? 6.708 -15.220 10.953 1.00 90.06 304 ASN A O 1
ATOM 2234 N N . ALA A 1 305 ? 7.611 -17.261 11.121 1.00 87.19 305 ALA A N 1
ATOM 2235 C CA . ALA A 1 305 ? 8.781 -16.788 11.851 1.00 87.19 305 ALA A CA 1
ATOM 2236 C C . ALA A 1 305 ? 9.572 -15.768 11.012 1.00 87.19 305 ALA A C 1
ATOM 2238 O O . ALA A 1 305 ? 9.984 -16.061 9.892 1.00 87.19 305 ALA A O 1
ATOM 2239 N N . GLY A 1 306 ? 9.803 -14.586 11.584 1.00 87.25 306 GLY A N 1
ATOM 2240 C CA . GLY A 1 306 ? 10.527 -13.497 10.930 1.00 87.25 306 GLY A CA 1
ATOM 2241 C C . GLY A 1 306 ? 9.649 -12.520 10.149 1.00 87.25 306 GLY A C 1
ATOM 2242 O O . GLY A 1 306 ? 10.175 -11.485 9.747 1.00 87.25 306 GLY A O 1
ATOM 2243 N N . ASP A 1 307 ? 8.348 -12.787 9.974 1.00 91.06 307 ASP A N 1
ATOM 2244 C CA . ASP A 1 307 ? 7.421 -11.791 9.428 1.00 91.06 307 ASP A CA 1
ATOM 2245 C C . ASP A 1 307 ? 7.445 -10.526 10.298 1.00 91.06 307 ASP A C 1
ATOM 2247 O O . ASP A 1 307 ? 7.658 -10.572 11.517 1.00 91.06 307 ASP A O 1
ATOM 2251 N N . LYS A 1 308 ? 7.274 -9.373 9.654 1.00 93.62 308 LYS A N 1
ATOM 2252 C CA . LYS A 1 308 ? 7.391 -8.057 10.291 1.00 93.62 308 LYS A CA 1
ATOM 2253 C C . LYS A 1 308 ? 6.079 -7.299 10.161 1.00 93.62 308 LYS A C 1
ATOM 2255 O O . LYS A 1 308 ? 5.227 -7.646 9.349 1.00 93.62 308 LYS A O 1
ATOM 2260 N N . TYR A 1 309 ? 5.918 -6.248 10.945 1.00 96.81 309 TYR A N 1
ATOM 2261 C CA . TYR A 1 309 ? 4.730 -5.418 10.921 1.00 96.81 309 TYR A CA 1
ATOM 2262 C C . TYR A 1 309 ? 5.063 -3.943 11.123 1.00 96.81 309 TYR A C 1
ATOM 2264 O O . TYR A 1 309 ? 6.104 -3.578 11.680 1.00 96.81 309 TYR A O 1
ATOM 2272 N N . GLN A 1 310 ? 4.115 -3.123 10.692 1.00 96.31 310 GLN A N 1
ATOM 2273 C CA . GLN A 1 310 ? 3.846 -1.779 11.181 1.00 96.31 310 GLN A CA 1
ATOM 2274 C C . GLN A 1 310 ? 2.320 -1.597 11.201 1.00 96.31 310 GLN A C 1
ATOM 2276 O O . GLN A 1 310 ? 1.588 -2.366 10.579 1.00 96.31 310 GLN A O 1
ATOM 2281 N N . TYR A 1 311 ? 1.811 -0.585 11.889 1.00 97.06 311 TYR A N 1
ATOM 2282 C CA . TYR A 1 311 ? 0.409 -0.186 11.798 1.00 97.06 311 TYR A CA 1
ATOM 2283 C C . TYR A 1 311 ? 0.271 1.333 11.886 1.00 97.06 311 TYR A C 1
ATOM 2285 O O . TYR A 1 311 ? 1.138 2.010 12.426 1.00 97.06 311 TYR A O 1
ATOM 2293 N N . SER A 1 312 ? -0.831 1.872 11.385 1.00 96.31 312 SER A N 1
ATOM 2294 C CA . SER A 1 312 ? -1.205 3.278 11.556 1.00 96.31 312 SER A CA 1
ATOM 2295 C C . SER A 1 312 ? -2.693 3.378 11.873 1.00 96.31 312 SER A C 1
ATOM 2297 O O . SER A 1 312 ? -3.453 2.429 11.661 1.00 96.31 312 SER A O 1
ATOM 2299 N N . SER A 1 313 ? -3.138 4.521 12.391 1.00 95.12 313 SER A N 1
ATOM 2300 C CA . SER A 1 313 ? -4.568 4.825 12.433 1.00 95.12 313 SER A CA 1
ATOM 2301 C C . SER A 1 313 ? -5.085 5.151 11.027 1.00 95.12 313 SER A C 1
ATOM 2303 O O . SER A 1 313 ? -4.361 5.688 10.193 1.00 95.12 313 SER A O 1
ATOM 2305 N N . GLY A 1 314 ? -6.351 4.826 10.772 1.00 90.69 314 GLY A N 1
ATOM 2306 C CA . GLY A 1 314 ? -7.044 5.071 9.510 1.00 90.69 314 GLY A CA 1
ATOM 2307 C C . GLY A 1 314 ? -7.501 3.797 8.801 1.00 90.69 314 GLY A C 1
ATOM 2308 O O . GLY A 1 314 ? -7.144 2.678 9.172 1.00 90.69 314 GLY A O 1
ATOM 2309 N N . THR A 1 315 ? -8.310 3.998 7.761 1.00 85.75 315 THR A N 1
ATOM 2310 C CA . THR A 1 315 ? -8.747 2.973 6.793 1.00 85.75 315 THR A CA 1
ATOM 2311 C C . THR A 1 315 ? -7.622 2.485 5.889 1.00 85.75 315 THR A C 1
ATOM 2313 O O . THR A 1 315 ? -7.782 1.480 5.206 1.00 85.75 315 THR A O 1
ATOM 2316 N N . THR A 1 316 ? -6.537 3.253 5.847 1.00 81.31 316 THR A N 1
ATOM 2317 C CA . THR A 1 316 ? -5.398 3.093 4.957 1.00 81.31 316 THR A CA 1
ATOM 2318 C C . THR A 1 316 ? -4.097 3.167 5.751 1.00 81.31 316 THR A C 1
ATOM 2320 O O . THR A 1 316 ? -4.025 3.926 6.722 1.00 81.31 316 THR A O 1
ATOM 2323 N N . PHE A 1 317 ? -3.074 2.405 5.364 1.00 80.81 317 PHE A N 1
ATOM 2324 C CA . PHE A 1 317 ? -1.772 2.437 6.021 1.00 80.81 317 PHE A CA 1
ATOM 2325 C C . PHE A 1 317 ? -1.030 3.737 5.689 1.00 80.81 317 PHE A C 1
ATOM 2327 O O . PHE A 1 317 ? -0.827 4.100 4.534 1.00 80.81 317 PHE A O 1
ATOM 2334 N N . ASP A 1 318 ? -0.578 4.434 6.722 1.00 79.81 318 ASP A N 1
ATOM 2335 C CA . ASP A 1 318 ? 0.174 5.677 6.618 1.00 79.81 318 ASP A CA 1
ATOM 2336 C C . ASP A 1 318 ? 1.608 5.430 7.083 1.00 79.81 318 ASP A C 1
ATOM 2338 O O . ASP A 1 318 ? 1.895 5.373 8.281 1.00 79.81 318 ASP A O 1
ATOM 2342 N N . SER A 1 319 ? 2.531 5.306 6.126 1.00 72.50 319 SER A N 1
ATOM 2343 C CA . SER A 1 319 ? 3.950 5.095 6.423 1.00 72.50 319 SER A CA 1
ATOM 2344 C C . SER A 1 319 ? 4.601 6.267 7.163 1.00 72.50 319 SER A C 1
ATOM 2346 O O . SER A 1 319 ? 5.615 6.065 7.825 1.00 72.50 319 SER A O 1
ATOM 2348 N N . GLY A 1 320 ? 4.052 7.484 7.055 1.00 73.62 320 GLY A N 1
ATOM 2349 C CA . GLY A 1 320 ? 4.558 8.663 7.761 1.00 73.62 320 GLY A CA 1
ATOM 2350 C C . GLY A 1 320 ? 4.215 8.661 9.252 1.00 73.62 320 GLY A C 1
ATOM 2351 O O . GLY A 1 320 ? 4.951 9.238 10.049 1.00 73.62 320 GLY A O 1
ATOM 2352 N N . ASN A 1 321 ? 3.139 7.966 9.629 1.00 81.88 321 ASN A N 1
ATOM 2353 C CA . ASN A 1 321 ? 2.656 7.828 11.006 1.00 81.88 321 ASN A CA 1
ATOM 2354 C C . ASN A 1 321 ? 2.660 6.365 11.482 1.00 81.88 321 ASN A C 1
ATOM 2356 O O . ASN A 1 321 ? 1.893 5.983 12.368 1.00 81.88 321 ASN A O 1
ATOM 2360 N N . ALA A 1 322 ? 3.512 5.538 10.877 1.00 89.44 322 ALA A N 1
ATOM 2361 C CA . ALA A 1 322 ? 3.604 4.124 11.182 1.00 89.44 322 ALA A CA 1
ATOM 2362 C C . ALA A 1 322 ? 4.172 3.873 12.585 1.00 89.44 322 ALA A C 1
ATOM 2364 O O . ALA A 1 322 ? 5.113 4.524 13.044 1.00 89.44 322 ALA A O 1
ATOM 2365 N N . ILE A 1 323 ? 3.617 2.867 13.249 1.00 94.44 323 ILE A N 1
ATOM 2366 C CA . ILE A 1 323 ? 4.009 2.410 14.572 1.00 94.44 323 ILE A CA 1
ATOM 2367 C C . ILE A 1 323 ? 4.298 0.901 14.495 1.00 94.44 323 ILE A C 1
ATOM 2369 O O . ILE A 1 323 ? 3.469 0.140 14.004 1.00 94.44 323 ILE A O 1
ATOM 2373 N N . PRO A 1 324 ? 5.456 0.426 14.973 1.00 95.06 324 PRO A N 1
ATOM 2374 C CA . PRO A 1 324 ? 6.655 1.213 15.247 1.00 95.06 324 PRO A CA 1
ATOM 2375 C C . PRO A 1 324 ? 7.136 1.961 13.990 1.00 95.06 324 PRO A C 1
ATOM 2377 O O . PRO A 1 324 ? 6.852 1.536 12.872 1.00 95.06 324 PRO A O 1
ATOM 2380 N N . ALA A 1 325 ? 7.897 3.047 14.159 1.00 84.25 325 ALA A N 1
ATOM 2381 C CA . ALA A 1 325 ? 8.400 3.854 13.035 1.00 84.25 325 ALA A CA 1
ATOM 2382 C C . ALA A 1 325 ? 9.300 3.060 12.067 1.00 84.25 325 ALA A C 1
ATOM 2384 O O . ALA A 1 325 ? 9.399 3.381 10.886 1.00 84.25 325 ALA A O 1
ATOM 2385 N N . THR A 1 326 ? 9.935 1.997 12.561 1.00 87.12 326 THR A N 1
ATOM 2386 C CA . THR A 1 326 ? 10.714 1.048 11.764 1.00 87.12 326 THR A CA 1
ATOM 2387 C C . THR A 1 326 ? 9.956 -0.261 11.588 1.00 87.12 326 THR A C 1
ATOM 2389 O O . THR A 1 326 ? 9.332 -0.753 12.531 1.00 87.12 326 THR A O 1
ATOM 2392 N N . ILE A 1 327 ? 10.078 -0.876 10.411 1.00 87.19 327 ILE A N 1
ATOM 2393 C CA . ILE A 1 327 ? 9.565 -2.226 10.148 1.00 87.19 327 ILE A CA 1
ATOM 2394 C C . ILE A 1 327 ? 10.168 -3.191 11.172 1.00 87.19 327 ILE A C 1
ATOM 2396 O O . ILE A 1 327 ? 11.385 -3.370 11.230 1.00 87.19 327 ILE A O 1
ATOM 2400 N N . THR A 1 328 ? 9.314 -3.797 11.994 1.00 94.25 328 THR A N 1
ATOM 2401 C CA . THR A 1 328 ? 9.738 -4.551 13.180 1.00 94.25 328 THR A CA 1
ATOM 2402 C C . THR A 1 328 ? 9.202 -5.973 13.123 1.00 94.25 328 THR A C 1
ATOM 2404 O O . THR A 1 328 ? 8.078 -6.188 12.685 1.00 94.25 328 THR A O 1
ATOM 2407 N N . ALA A 1 329 ? 9.989 -6.956 13.563 1.00 95.44 329 ALA A N 1
ATOM 2408 C CA . ALA A 1 329 ? 9.543 -8.347 13.632 1.00 95.44 329 ALA A CA 1
ATOM 2409 C C . ALA A 1 329 ? 8.290 -8.492 14.511 1.00 95.44 329 ALA A C 1
ATOM 2411 O O . ALA A 1 329 ? 8.179 -7.852 15.560 1.00 95.44 329 ALA A O 1
ATOM 2412 N N . ILE A 1 330 ? 7.359 -9.348 14.093 1.00 96.75 330 ILE A N 1
ATOM 2413 C CA . ILE A 1 330 ? 6.155 -9.640 14.872 1.00 96.75 330 ILE A CA 1
ATOM 2414 C C . ILE A 1 330 ? 6.576 -10.332 16.182 1.00 96.75 330 ILE A C 1
ATOM 2416 O O . ILE A 1 330 ? 7.300 -11.333 16.133 1.00 96.75 330 ILE A O 1
ATOM 2420 N N . PRO A 1 331 ? 6.159 -9.822 17.359 1.00 96.31 331 PRO A N 1
ATOM 2421 C CA . PRO A 1 331 ? 6.518 -10.416 18.640 1.00 96.31 331 PRO A CA 1
ATOM 2422 C C . PRO A 1 331 ? 5.990 -11.843 18.794 1.00 96.31 331 PRO A C 1
ATOM 2424 O O . PRO A 1 331 ? 4.971 -12.228 18.215 1.00 96.31 331 PRO A O 1
ATOM 2427 N N . ALA A 1 332 ? 6.645 -12.624 19.656 1.00 92.69 332 ALA A N 1
ATOM 2428 C CA . ALA A 1 332 ? 6.120 -13.921 20.064 1.00 92.69 332 ALA A CA 1
ATOM 2429 C C . ALA A 1 332 ? 4.714 -13.749 20.670 1.00 92.69 332 ALA A C 1
ATOM 2431 O O . ALA A 1 332 ? 4.509 -12.919 21.552 1.00 92.69 332 ALA A O 1
ATOM 2432 N N . GLY A 1 333 ? 3.744 -14.523 20.177 1.00 92.00 333 GLY A N 1
ATOM 2433 C CA . GLY A 1 333 ? 2.334 -14.402 20.567 1.00 92.00 333 GLY A CA 1
ATOM 2434 C C . GLY A 1 333 ? 1.518 -13.388 19.753 1.00 92.00 333 GLY A C 1
ATOM 2435 O O . GLY A 1 333 ? 0.314 -13.306 19.957 1.00 92.00 333 GLY A O 1
ATOM 2436 N N . GLY A 1 334 ? 2.133 -12.645 18.825 1.00 96.44 334 GLY A N 1
ATOM 2437 C CA . GLY A 1 334 ? 1.425 -11.823 17.836 1.00 96.44 334 GLY A CA 1
ATOM 2438 C C . GLY A 1 334 ? 0.833 -10.512 18.354 1.00 96.44 334 GLY A C 1
ATOM 2439 O O . GLY A 1 334 ? 0.314 -9.736 17.557 1.00 96.44 334 GLY A O 1
ATOM 2440 N N . VAL A 1 335 ? 0.908 -10.230 19.656 1.00 97.56 335 VAL A N 1
ATOM 2441 C CA . VAL A 1 335 ? 0.417 -8.971 20.232 1.00 97.56 335 VAL A CA 1
ATOM 2442 C C . VAL A 1 335 ? 1.362 -7.838 19.851 1.00 97.56 335 VAL A C 1
ATOM 2444 O O . VAL A 1 335 ? 2.515 -7.814 20.279 1.00 97.56 335 VAL A O 1
ATOM 2447 N N . ILE A 1 336 ? 0.864 -6.900 19.049 1.00 97.31 336 ILE A N 1
ATOM 2448 C CA . ILE A 1 336 ? 1.655 -5.773 18.541 1.00 97.31 336 ILE A CA 1
ATOM 2449 C C . ILE A 1 336 ? 1.329 -4.445 19.222 1.00 97.31 336 ILE A C 1
ATOM 2451 O O . ILE A 1 336 ? 2.153 -3.535 19.226 1.00 97.31 336 ILE A O 1
ATOM 2455 N N . VAL A 1 337 ? 0.146 -4.341 19.825 1.00 96.81 337 VAL A N 1
ATOM 2456 C CA . VAL A 1 337 ? -0.301 -3.170 20.585 1.00 96.81 337 VAL A CA 1
ATOM 2457 C C . VAL A 1 337 ? -1.167 -3.651 21.730 1.00 96.81 337 VAL A C 1
ATOM 2459 O O . VAL A 1 337 ? -1.981 -4.545 21.522 1.00 96.81 337 VAL A O 1
ATOM 2462 N N . SER A 1 338 ? -1.031 -3.046 22.908 1.00 96.00 338 SER A N 1
ATOM 2463 C CA . SER A 1 338 ? -1.867 -3.350 24.079 1.00 96.00 338 SER A CA 1
ATOM 2464 C C . SER A 1 338 ? -2.385 -2.104 24.802 1.00 96.00 338 SER A C 1
ATOM 2466 O O . SER A 1 338 ? -2.794 -2.185 25.957 1.00 96.00 338 SER A O 1
ATOM 2468 N N . THR A 1 339 ? -2.286 -0.942 24.158 1.00 95.50 339 THR A N 1
ATOM 2469 C CA . THR A 1 339 ? -2.606 0.365 24.743 1.00 95.50 339 THR A CA 1
ATOM 2470 C C . THR A 1 339 ? -3.445 1.220 23.796 1.00 95.50 339 THR A C 1
ATOM 2472 O O . THR A 1 339 ? -3.254 2.434 23.714 1.00 95.50 339 THR A O 1
ATOM 2475 N N . LEU A 1 340 ? -4.295 0.597 22.973 1.00 94.19 340 LEU A N 1
ATOM 2476 C CA . LEU A 1 340 ? -5.160 1.368 22.087 1.00 94.19 340 LEU A CA 1
ATOM 2477 C C . LEU A 1 340 ? -6.180 2.170 22.904 1.00 94.19 340 LEU A C 1
ATOM 2479 O O . LEU A 1 340 ? -6.737 1.625 23.864 1.00 94.19 340 LEU A O 1
ATOM 2483 N N . PRO A 1 341 ? -6.449 3.425 22.507 1.00 92.12 341 PRO A N 1
ATOM 2484 C CA . PRO A 1 341 ? -7.375 4.288 23.215 1.00 92.12 341 PRO A CA 1
ATOM 2485 C C . PRO A 1 341 ? -8.804 3.756 23.160 1.00 92.12 341 PRO A C 1
ATOM 2487 O O . PRO A 1 341 ? -9.206 3.124 22.178 1.00 92.12 341 PRO A O 1
ATOM 2490 N N . ASN A 1 342 ? -9.595 4.069 24.187 1.00 90.19 342 ASN A N 1
ATOM 2491 C CA . ASN A 1 342 ? -11.025 3.753 24.211 1.00 90.19 342 ASN A CA 1
ATOM 2492 C C . ASN A 1 342 ? -11.850 4.703 23.331 1.00 90.19 342 ASN A C 1
ATOM 2494 O O . ASN A 1 342 ? -12.654 5.510 23.798 1.00 90.19 342 ASN A O 1
ATOM 2498 N N . THR A 1 343 ? -11.622 4.621 22.025 1.00 89.50 343 THR A N 1
ATOM 2499 C CA . THR A 1 343 ? -12.340 5.375 21.003 1.00 89.50 343 THR A CA 1
ATOM 2500 C C . THR A 1 343 ? -12.711 4.463 19.840 1.00 89.50 343 THR A C 1
ATOM 2502 O O . THR A 1 343 ? -12.062 3.446 19.577 1.00 89.50 343 THR A O 1
ATOM 2505 N N . THR A 1 344 ? -13.775 4.824 19.120 1.00 92.00 344 THR A N 1
ATOM 2506 C CA . THR A 1 344 ? -14.093 4.170 17.850 1.00 92.00 344 THR A CA 1
ATOM 2507 C C . THR A 1 344 ? -13.110 4.673 16.809 1.00 92.00 344 THR A C 1
ATOM 2509 O O . THR A 1 344 ? -13.180 5.829 16.393 1.00 92.00 344 THR A O 1
ATOM 2512 N N . GLN A 1 345 ? -12.178 3.814 16.417 1.00 93.06 345 GLN A N 1
ATOM 2513 C CA . GLN A 1 345 ? -11.079 4.170 15.536 1.00 93.06 345 GLN A CA 1
ATOM 2514 C C . GLN A 1 345 ? -10.715 2.969 14.672 1.00 93.06 345 GLN A C 1
ATOM 2516 O O . GLN A 1 345 ? -10.721 1.823 15.116 1.00 93.06 345 GLN A O 1
ATOM 2521 N N . GLN A 1 346 ? -10.384 3.234 13.414 1.00 95.44 346 GLN A N 1
ATOM 2522 C CA . GLN A 1 346 ? -9.833 2.213 12.531 1.00 95.44 346 GLN A CA 1
ATOM 2523 C C . GLN A 1 346 ? -8.314 2.265 12.542 1.00 95.44 346 GLN A C 1
ATOM 2525 O O . GLN A 1 346 ? -7.730 3.343 12.687 1.00 95.44 346 GLN A O 1
ATOM 2530 N N . TYR A 1 347 ? -7.699 1.105 12.371 1.00 97.00 347 TYR A N 1
ATOM 2531 C CA . TYR A 1 347 ? -6.264 0.940 12.212 1.00 97.00 347 TYR A CA 1
ATOM 2532 C C . TYR A 1 347 ? -6.005 0.072 10.995 1.00 97.00 347 TYR A C 1
ATOM 2534 O O . TYR A 1 347 ? -6.728 -0.896 10.761 1.00 97.00 347 TYR A O 1
ATOM 2542 N N . THR A 1 348 ? -4.947 0.379 10.260 1.00 95.19 348 THR A N 1
ATOM 2543 C CA . THR A 1 348 ? -4.471 -0.475 9.175 1.00 95.19 348 THR A CA 1
ATOM 2544 C C . THR A 1 348 ? -3.126 -1.052 9.572 1.00 95.19 348 THR A C 1
ATOM 2546 O O . THR A 1 348 ? -2.188 -0.319 9.879 1.00 95.19 348 THR A O 1
ATOM 2549 N N . VAL A 1 349 ? -3.056 -2.380 9.625 1.00 97.44 349 VAL A N 1
ATOM 2550 C CA . VAL A 1 349 ? -1.853 -3.145 9.953 1.00 97.44 349 VAL A CA 1
ATOM 2551 C C . VAL A 1 349 ? -1.216 -3.602 8.650 1.00 97.44 349 VAL A C 1
ATOM 2553 O O . VAL A 1 349 ? -1.842 -4.350 7.903 1.00 97.44 349 VAL A O 1
ATOM 2556 N N . ARG A 1 350 ? 0.027 -3.192 8.400 1.00 91.81 350 ARG A N 1
ATOM 2557 C CA . ARG A 1 350 ? 0.833 -3.659 7.272 1.00 91.81 350 ARG A CA 1
ATOM 2558 C C . ARG A 1 350 ? 1.743 -4.789 7.721 1.00 91.81 350 ARG A C 1
ATOM 2560 O O . ARG A 1 350 ? 2.576 -4.617 8.611 1.00 91.81 350 ARG A O 1
ATOM 2567 N N . LEU A 1 351 ? 1.580 -5.948 7.099 1.00 90.19 351 LEU A N 1
ATOM 2568 C CA . LEU A 1 351 ? 2.310 -7.179 7.386 1.00 90.19 351 LEU A CA 1
ATOM 2569 C C . LEU A 1 351 ? 3.332 -7.409 6.283 1.00 90.19 351 LEU A C 1
ATOM 2571 O O . LEU A 1 351 ? 2.950 -7.537 5.127 1.00 90.19 351 LEU A O 1
ATOM 2575 N N . TYR A 1 352 ? 4.610 -7.495 6.626 1.00 85.31 352 TYR A N 1
ATOM 2576 C CA . TYR A 1 352 ? 5.714 -7.679 5.688 1.00 85.31 352 TYR A CA 1
ATOM 2577 C C . TYR A 1 352 ? 6.262 -9.100 5.753 1.00 85.31 352 TYR A C 1
ATOM 2579 O O . TYR A 1 352 ? 6.366 -9.688 6.833 1.00 85.31 352 TYR A O 1
ATOM 2587 N N . SER A 1 353 ? 6.685 -9.618 4.602 1.00 78.06 353 SER A N 1
ATOM 2588 C CA . SER A 1 353 ? 7.392 -10.896 4.523 1.00 78.06 353 SER A CA 1
ATOM 2589 C C . SER A 1 353 ? 8.682 -10.870 5.345 1.00 78.06 353 SER A C 1
ATOM 2591 O O . SER A 1 353 ? 9.394 -9.863 5.391 1.00 78.06 353 SER A O 1
ATOM 2593 N N . ALA A 1 354 ? 9.048 -12.009 5.931 1.00 79.44 354 ALA A N 1
ATOM 2594 C CA . ALA A 1 354 ? 10.353 -12.191 6.560 1.00 79.44 354 ALA A CA 1
ATOM 2595 C C . ALA A 1 354 ? 11.545 -11.841 5.646 1.00 79.44 354 ALA A C 1
ATOM 2597 O O . ALA A 1 354 ? 12.587 -11.400 6.130 1.00 79.44 354 ALA A O 1
ATOM 2598 N N . ILE A 1 355 ? 11.389 -12.002 4.329 1.00 66.69 355 ILE A N 1
ATOM 2599 C CA . ILE A 1 355 ? 12.484 -11.919 3.355 1.00 66.69 355 ILE A CA 1
ATOM 2600 C C . ILE A 1 355 ? 12.707 -10.480 2.872 1.00 66.69 355 ILE A C 1
ATOM 2602 O O . ILE A 1 355 ? 13.846 -10.029 2.790 1.00 66.69 355 ILE A O 1
ATOM 2606 N N . THR A 1 356 ? 11.637 -9.736 2.575 1.00 62.47 356 THR A N 1
ATOM 2607 C CA . THR A 1 356 ? 11.728 -8.392 1.975 1.00 62.47 356 THR A CA 1
ATOM 2608 C C . THR A 1 356 ? 10.865 -7.382 2.726 1.00 62.47 356 THR A C 1
ATOM 2610 O O . THR A 1 356 ? 9.941 -7.748 3.448 1.00 62.47 356 THR A O 1
ATOM 2613 N N . ASN A 1 357 ? 11.185 -6.094 2.592 1.00 66.69 357 ASN A N 1
ATOM 2614 C CA . ASN A 1 357 ? 10.360 -5.001 3.124 1.00 66.69 357 ASN A CA 1
ATOM 2615 C C . ASN A 1 357 ? 9.354 -4.468 2.089 1.00 66.69 357 ASN A C 1
ATOM 2617 O O . ASN A 1 357 ? 8.488 -3.673 2.433 1.00 66.69 357 ASN A O 1
ATOM 2621 N N . ASP A 1 358 ? 9.450 -4.928 0.841 1.00 60.66 358 ASP A N 1
ATOM 2622 C CA . ASP A 1 358 ? 8.637 -4.439 -0.277 1.00 60.66 358 ASP A CA 1
ATOM 2623 C C . ASP A 1 358 ? 7.487 -5.398 -0.639 1.00 60.66 358 ASP A C 1
ATOM 2625 O O . ASP A 1 358 ? 6.706 -5.112 -1.543 1.00 60.66 358 ASP A O 1
ATOM 2629 N N . CYS A 1 359 ? 7.364 -6.534 0.063 1.00 65.38 359 CYS A N 1
ATOM 2630 C CA . CYS A 1 359 ? 6.262 -7.482 -0.103 1.00 65.38 359 CYS A CA 1
ATOM 2631 C C . CYS A 1 359 ? 5.416 -7.556 1.166 1.00 65.38 359 CYS A C 1
ATOM 2633 O O . CYS A 1 359 ? 5.864 -8.079 2.194 1.00 65.38 359 CYS A O 1
ATOM 2635 N N . PHE A 1 360 ? 4.202 -7.010 1.089 1.00 79.19 360 PHE A N 1
ATOM 2636 C CA . PHE A 1 360 ? 3.334 -6.827 2.243 1.00 79.19 360 PHE A CA 1
ATOM 2637 C C . PHE A 1 360 ? 1.851 -7.053 1.936 1.00 79.19 360 PHE A C 1
ATOM 2639 O O . PHE A 1 360 ? 1.431 -7.136 0.784 1.00 79.19 360 PHE A O 1
ATOM 2646 N N . THR A 1 361 ? 1.049 -7.164 2.990 1.00 80.94 361 THR A N 1
ATOM 2647 C CA . THR A 1 361 ? -0.417 -7.174 2.943 1.00 80.94 361 THR A CA 1
ATOM 2648 C C . THR A 1 361 ? -0.958 -6.259 4.026 1.00 80.94 361 THR A C 1
ATOM 2650 O O . THR A 1 361 ? -0.447 -6.264 5.145 1.00 80.94 361 THR A O 1
ATOM 2653 N N . ASP A 1 362 ? -1.995 -5.498 3.689 1.00 88.75 362 ASP A N 1
ATOM 2654 C CA . ASP A 1 362 ? -2.673 -4.611 4.627 1.00 88.75 362 ASP A CA 1
ATOM 2655 C C . ASP A 1 362 ? -3.956 -5.247 5.146 1.00 88.75 362 ASP A C 1
ATOM 2657 O O . ASP A 1 362 ? -4.739 -5.832 4.395 1.00 88.75 362 ASP A O 1
ATOM 2661 N N . VAL A 1 363 ? -4.169 -5.117 6.451 1.00 90.94 363 VAL A N 1
ATOM 2662 C CA . VAL A 1 363 ? -5.365 -5.592 7.139 1.00 90.94 363 VAL A CA 1
ATOM 2663 C C . VAL A 1 363 ? -5.938 -4.450 7.964 1.00 90.94 363 VAL A C 1
ATOM 2665 O O . VAL A 1 363 ? -5.309 -3.976 8.911 1.00 90.94 363 VAL A O 1
ATOM 2668 N N . THR A 1 364 ? -7.150 -4.019 7.624 1.00 95.44 364 THR A N 1
ATOM 2669 C CA . THR A 1 364 ? -7.870 -2.999 8.389 1.00 95.44 364 THR A CA 1
ATOM 2670 C C . THR A 1 364 ? -8.650 -3.646 9.527 1.00 95.44 364 THR A C 1
ATOM 2672 O O . THR A 1 364 ? -9.397 -4.605 9.335 1.00 95.44 364 THR A O 1
ATOM 2675 N N . VAL A 1 365 ? -8.502 -3.088 10.722 1.00 95.94 365 VAL A N 1
ATOM 2676 C CA . VAL A 1 365 ? -9.214 -3.479 11.939 1.00 95.94 365 VAL A CA 1
ATOM 2677 C C . VAL A 1 365 ? -9.854 -2.250 12.581 1.00 95.94 365 VAL A C 1
ATOM 2679 O O . VAL A 1 365 ? -9.516 -1.113 12.258 1.00 95.94 365 VAL A O 1
ATOM 2682 N N . SER A 1 366 ? -10.828 -2.444 13.466 1.00 94.62 366 SER A N 1
ATOM 2683 C CA . SER A 1 366 ? -11.524 -1.339 14.135 1.00 94.62 366 SER A CA 1
ATOM 2684 C C . SER A 1 366 ? -11.657 -1.619 15.621 1.00 94.62 366 SER A C 1
ATOM 2686 O O . SER A 1 366 ? -12.070 -2.712 16.002 1.00 94.62 366 SER A O 1
ATOM 2688 N N . THR A 1 367 ? -11.336 -0.628 16.444 1.00 92.69 367 THR A N 1
ATOM 2689 C CA . THR A 1 367 ? -11.827 -0.561 17.817 1.00 92.69 367 THR A CA 1
ATOM 2690 C C . THR A 1 367 ? -13.198 0.093 17.813 1.00 92.69 367 THR A C 1
ATOM 2692 O O . THR A 1 367 ? -13.490 0.971 16.996 1.00 92.69 367 THR A O 1
ATOM 2695 N N . VAL A 1 368 ? -14.038 -0.308 18.757 1.00 88.19 368 VAL A N 1
ATOM 2696 C CA . VAL A 1 368 ? -15.223 0.460 19.135 1.00 88.19 368 VAL A CA 1
ATOM 2697 C C . VAL A 1 368 ? -15.012 1.033 20.525 1.00 88.19 368 VAL A C 1
ATOM 2699 O O . VAL A 1 368 ? -14.494 0.346 21.408 1.00 88.19 368 VAL A O 1
ATOM 2702 N N . ALA A 1 369 ? -15.410 2.292 20.712 1.00 83.12 369 ALA A N 1
ATOM 2703 C CA . ALA A 1 369 ? -15.490 2.865 22.044 1.00 83.12 369 ALA A CA 1
ATOM 2704 C C . ALA A 1 369 ? -16.466 2.024 22.872 1.00 83.12 369 ALA A C 1
ATOM 2706 O O . ALA A 1 369 ? -17.603 1.788 22.460 1.00 83.12 369 ALA A O 1
ATOM 2707 N N . SER A 1 370 ? -16.021 1.580 24.037 1.00 72.25 370 SER A N 1
ATOM 2708 C CA . SER A 1 370 ? -16.819 0.793 24.959 1.00 72.25 370 SER A CA 1
ATOM 2709 C C . SER A 1 370 ? -16.734 1.433 26.332 1.00 72.25 370 SER A C 1
ATOM 2711 O O . SER A 1 370 ? -15.833 1.128 27.108 1.00 72.25 370 SER A O 1
ATOM 2713 N N . CYS A 1 371 ? -17.702 2.308 26.617 1.00 68.19 371 CYS A N 1
ATOM 2714 C CA . CYS A 1 371 ? -17.979 2.858 27.946 1.00 68.19 371 CYS A CA 1
ATOM 2715 C C . CYS A 1 371 ? -19.400 2.529 28.381 1.00 68.19 371 CYS A C 1
ATOM 2717 O O . CYS A 1 371 ? -20.112 3.389 28.900 1.00 68.19 371 CYS A O 1
ATOM 2719 N N . VAL A 1 372 ? -19.826 1.300 28.104 1.00 69.69 372 VAL A N 1
ATOM 2720 C CA . VAL A 1 372 ? -21.159 0.862 28.467 1.00 69.69 372 VAL A CA 1
ATOM 2721 C C . VAL A 1 372 ? -21.118 -0.020 29.713 1.00 69.69 372 VAL A C 1
ATOM 2723 O O . VAL A 1 372 ? -20.331 -0.960 29.795 1.00 69.69 372 VAL A O 1
ATOM 2726 N N . GLY A 1 373 ? -21.918 0.336 30.711 1.00 73.00 373 GLY A N 1
ATOM 2727 C CA . GLY A 1 373 ? -22.210 -0.466 31.889 1.00 73.00 373 GLY A CA 1
ATOM 2728 C C . GLY A 1 373 ? -23.531 -1.211 31.733 1.00 73.00 373 GLY A C 1
ATOM 2729 O O . GLY A 1 373 ? -24.132 -1.253 30.658 1.00 73.00 373 GLY A O 1
ATOM 2730 N N . ALA A 1 374 ? -23.994 -1.798 32.826 1.00 82.56 374 ALA A N 1
ATOM 2731 C CA . ALA A 1 374 ? -25.335 -2.340 32.919 1.00 82.56 374 ALA A CA 1
ATOM 2732 C C . ALA A 1 374 ? -25.924 -1.976 34.280 1.00 82.56 374 ALA A C 1
ATOM 2734 O O . ALA A 1 374 ? -25.194 -1.931 35.269 1.00 82.56 374 ALA A O 1
ATOM 2735 N N . ILE A 1 375 ? -27.226 -1.719 34.310 1.00 84.44 375 ILE A N 1
ATOM 2736 C CA . ILE A 1 375 ? -27.999 -1.564 35.543 1.00 84.44 375 ILE A CA 1
ATOM 2737 C C . ILE A 1 375 ? -28.983 -2.718 35.576 1.00 84.44 375 ILE A C 1
ATOM 2739 O O . ILE A 1 375 ? -29.718 -2.931 34.619 1.00 84.44 375 ILE A O 1
ATOM 2743 N N . GLY A 1 376 ? -28.990 -3.481 36.652 1.0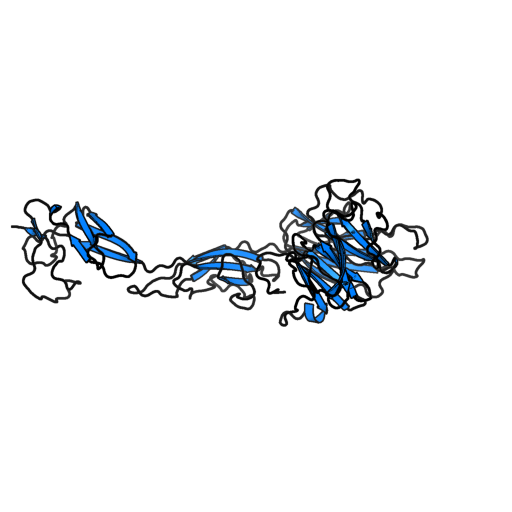0 88.12 376 GLY A N 1
ATOM 2744 C CA . GLY A 1 376 ? -29.922 -4.576 36.847 1.00 88.12 376 GLY A CA 1
ATOM 2745 C C . GLY A 1 376 ? -29.989 -4.911 38.319 1.00 88.12 376 GLY A C 1
ATOM 2746 O O . GLY A 1 376 ? -29.026 -4.656 39.041 1.00 88.12 376 GLY A O 1
ATOM 2747 N N . ASN A 1 377 ? -31.121 -5.450 38.746 1.00 88.62 377 ASN A N 1
ATOM 2748 C CA . ASN A 1 377 ? -31.306 -5.913 40.109 1.00 88.62 377 ASN A CA 1
ATOM 2749 C C . ASN A 1 377 ? -32.460 -6.927 40.172 1.00 88.62 377 ASN A C 1
ATOM 2751 O O . ASN A 1 377 ? -32.813 -7.560 39.167 1.00 88.62 377 ASN A O 1
ATOM 2755 N N . TYR A 1 378 ? -33.011 -7.090 41.366 1.00 88.50 378 TYR A N 1
ATOM 2756 C CA . TYR A 1 378 ? -34.057 -8.010 41.742 1.00 88.50 378 TYR A CA 1
ATOM 2757 C C . TYR A 1 378 ? -35.277 -7.247 42.251 1.00 88.50 378 TYR A C 1
ATOM 2759 O O . TYR A 1 378 ? -35.120 -6.271 42.968 1.00 88.50 378 TYR A O 1
ATOM 2767 N N . VAL A 1 379 ? -36.474 -7.698 41.887 1.00 90.12 379 VAL A N 1
ATOM 2768 C CA . VAL A 1 379 ? -37.736 -7.266 42.498 1.00 90.12 379 VAL A CA 1
ATOM 2769 C C . VAL A 1 379 ? -38.326 -8.480 43.196 1.00 90.12 379 VAL A C 1
ATOM 2771 O O . VAL A 1 379 ? -38.519 -9.519 42.551 1.00 90.12 379 VAL A O 1
ATOM 2774 N N . TRP A 1 380 ? -38.614 -8.365 44.489 1.00 89.69 380 TRP A N 1
ATOM 2775 C CA . TRP A 1 380 ? -39.047 -9.484 45.325 1.00 89.69 380 TRP A CA 1
ATOM 2776 C C . TRP A 1 380 ? -40.246 -9.160 46.191 1.00 89.69 380 TRP A C 1
ATOM 2778 O O . TRP A 1 380 ? -40.614 -8.004 46.369 1.00 89.69 380 TRP A O 1
ATOM 2788 N N . LEU A 1 381 ? -40.896 -10.229 46.640 1.00 89.56 381 LEU A N 1
ATOM 2789 C CA . LEU A 1 381 ? -41.961 -10.170 47.617 1.00 89.56 381 LEU A CA 1
ATOM 2790 C C . LEU A 1 381 ? -41.334 -10.205 49.008 1.00 89.56 381 LEU A C 1
ATOM 2792 O O . LEU A 1 381 ? -40.898 -11.272 49.438 1.00 89.56 381 LEU A O 1
ATOM 2796 N N . ASP A 1 382 ? -41.336 -9.060 49.677 1.00 85.62 382 ASP A N 1
ATOM 2797 C CA . ASP A 1 382 ? -40.991 -8.934 51.090 1.00 85.62 382 ASP A CA 1
ATOM 2798 C C . ASP A 1 382 ? -42.171 -9.458 51.928 1.00 85.62 382 ASP A C 1
ATOM 2800 O O . ASP A 1 382 ? -43.210 -8.804 52.109 1.00 85.62 382 ASP A O 1
ATOM 2804 N N . GLU A 1 383 ? -42.070 -10.718 52.354 1.00 85.38 383 GLU A N 1
ATOM 2805 C CA . GLU A 1 383 ? -43.176 -11.414 53.017 1.00 85.38 383 GLU A CA 1
ATOM 2806 C C . GLU A 1 383 ? -43.338 -10.999 54.483 1.00 85.38 383 GLU A C 1
ATOM 2808 O O . GLU A 1 383 ? -44.437 -11.143 55.037 1.00 85.38 383 GLU A O 1
ATOM 2813 N N . ASP A 1 384 ? -42.278 -10.495 55.116 1.00 84.62 384 ASP A N 1
ATOM 2814 C CA . ASP A 1 384 ? -42.283 -10.096 56.523 1.00 84.62 384 ASP A CA 1
ATOM 2815 C C . ASP A 1 384 ? -42.254 -8.567 56.738 1.00 84.62 384 ASP A C 1
ATOM 2817 O O . ASP A 1 384 ? -42.415 -8.102 57.874 1.00 84.62 384 ASP A O 1
ATOM 2821 N N . SER A 1 385 ? -42.211 -7.804 55.640 1.00 83.00 385 SER A N 1
ATOM 2822 C CA . SER A 1 385 ? -42.255 -6.339 55.581 1.00 83.00 385 SER A CA 1
ATOM 2823 C C . SER A 1 385 ? -41.082 -5.670 56.300 1.00 83.00 385 SER A C 1
ATOM 2825 O O . SER A 1 385 ? -41.262 -4.618 56.934 1.00 83.00 385 SER A O 1
ATOM 2827 N N . ASN A 1 386 ? -39.911 -6.311 56.293 1.00 76.75 386 ASN A N 1
ATOM 2828 C CA . ASN A 1 386 ? -38.718 -5.824 56.977 1.00 76.75 386 ASN A CA 1
ATOM 2829 C C . ASN A 1 386 ? -37.794 -4.978 56.079 1.00 76.75 386 ASN A C 1
ATOM 2831 O O . ASN A 1 386 ? -36.908 -4.298 56.609 1.00 76.75 386 ASN A O 1
ATOM 2835 N N . GLY A 1 387 ? -38.049 -4.974 54.771 1.00 75.81 387 GLY A N 1
ATOM 2836 C CA . GLY A 1 387 ? -37.274 -4.309 53.734 1.00 75.81 387 GLY A CA 1
ATOM 2837 C C . GLY A 1 387 ? -35.845 -4.799 53.558 1.00 75.81 387 GLY A C 1
ATOM 2838 O O . GLY A 1 387 ? -34.948 -4.037 53.205 1.00 75.81 387 GLY A O 1
ATOM 2839 N N . LEU A 1 388 ? -35.612 -6.073 53.848 1.00 79.19 388 LEU A N 1
ATOM 2840 C CA . LEU A 1 388 ? -34.372 -6.789 53.611 1.00 79.19 388 LEU A CA 1
ATOM 2841 C C . LEU A 1 388 ? -34.669 -7.956 52.680 1.00 79.19 388 LEU A C 1
ATOM 2843 O O . LEU A 1 388 ? -35.656 -8.657 52.844 1.00 79.19 388 LEU A O 1
ATOM 2847 N N . GLN A 1 389 ? -33.776 -8.202 51.724 1.00 79.25 389 GLN A N 1
ATOM 2848 C CA . GLN A 1 389 ? -33.875 -9.393 50.892 1.00 79.25 389 GLN A CA 1
ATOM 2849 C C . GLN A 1 389 ? -33.438 -10.633 51.689 1.00 79.25 389 GLN A C 1
ATOM 2851 O O . GLN A 1 389 ? -32.239 -10.916 51.810 1.00 79.25 389 GLN A O 1
ATOM 2856 N N . ASP A 1 390 ? -34.403 -11.399 52.189 1.00 82.62 390 ASP A N 1
ATOM 2857 C CA . ASP A 1 390 ? -34.156 -12.591 52.998 1.00 82.62 390 ASP A CA 1
ATOM 2858 C C . ASP A 1 390 ? -34.048 -13.889 52.173 1.00 82.62 390 ASP A C 1
ATOM 2860 O O . ASP A 1 390 ? -34.554 -14.043 51.054 1.00 82.62 390 ASP A O 1
ATOM 2864 N N . GLU A 1 391 ? -33.356 -14.889 52.736 1.00 84.38 391 GLU A N 1
ATOM 2865 C CA . GLU A 1 391 ? -33.248 -16.208 52.108 1.00 84.38 391 GLU A CA 1
ATOM 2866 C C . GLU A 1 391 ? -34.624 -16.890 52.053 1.00 84.38 391 GLU A C 1
ATOM 2868 O O . GLU A 1 391 ? -35.170 -17.317 53.070 1.00 84.38 391 GLU A O 1
ATOM 2873 N N . GLY A 1 392 ? -35.146 -17.066 50.838 1.00 84.88 392 GLY A N 1
ATOM 2874 C CA . GLY A 1 392 ? -36.427 -17.729 50.585 1.00 84.88 392 GLY A CA 1
ATOM 2875 C C . GLY A 1 392 ? -37.511 -16.805 50.040 1.00 84.88 392 GLY A C 1
ATOM 2876 O O . GLY A 1 392 ? -38.534 -17.314 49.581 1.00 84.88 392 GLY A O 1
ATOM 2877 N N . GLU A 1 393 ? -37.272 -15.494 50.015 1.00 90.06 393 GLU A N 1
ATOM 2878 C CA . GLU A 1 393 ? -38.201 -14.532 49.431 1.00 90.06 393 GLU A CA 1
ATOM 2879 C C . GLU A 1 393 ? -38.245 -14.644 47.909 1.00 90.06 393 GLU A C 1
ATOM 2881 O O . GLU A 1 393 ? -37.222 -14.714 47.218 1.00 90.06 393 GLU A O 1
ATOM 2886 N N . ALA A 1 394 ? -39.466 -14.738 47.382 1.00 89.12 394 ALA A N 1
ATOM 2887 C CA . ALA A 1 394 ? -39.697 -15.026 45.978 1.00 89.12 394 ALA A CA 1
ATOM 2888 C C . ALA A 1 394 ? -39.670 -13.749 45.141 1.00 89.12 394 ALA A C 1
ATOM 2890 O O . ALA A 1 394 ? -40.318 -12.754 45.458 1.00 89.12 394 ALA A O 1
ATOM 2891 N N . GLY A 1 395 ? -38.991 -13.809 44.004 1.00 92.25 395 GLY A N 1
ATOM 2892 C CA . GLY A 1 395 ? -38.985 -12.712 43.053 1.00 92.25 395 GLY A CA 1
ATOM 2893 C C . GLY A 1 395 ? -40.307 -12.583 42.318 1.00 92.25 395 GLY A C 1
ATOM 2894 O O . GLY A 1 395 ? -41.032 -13.562 42.112 1.00 92.25 395 GLY A O 1
ATOM 2895 N N . ILE A 1 396 ? -40.619 -11.360 41.901 1.00 93.06 396 ILE A N 1
ATOM 2896 C CA . ILE A 1 396 ? -41.904 -11.043 41.289 1.00 93.06 396 ILE A CA 1
ATOM 2897 C C . ILE A 1 396 ? -41.716 -10.904 39.776 1.00 93.06 396 ILE A C 1
ATOM 2899 O O . ILE A 1 396 ? -41.065 -9.960 39.322 1.00 93.06 396 ILE A O 1
ATOM 2903 N N . PRO A 1 397 ? -42.288 -11.814 38.966 1.00 95.50 397 PRO A N 1
ATOM 2904 C CA . PRO A 1 397 ? -42.119 -11.791 37.520 1.00 95.50 397 PRO A CA 1
ATOM 2905 C C . PRO A 1 397 ? -43.055 -10.798 36.826 1.00 95.50 397 PRO A C 1
ATOM 2907 O O . PRO A 1 397 ? -44.175 -10.556 37.276 1.00 95.50 397 PRO A O 1
ATOM 2910 N N . ASN A 1 398 ? -42.650 -10.333 35.641 1.00 95.75 398 ASN A N 1
ATOM 2911 C CA . ASN A 1 398 ? -43.410 -9.433 34.764 1.00 95.75 398 ASN A CA 1
ATOM 2912 C C . ASN A 1 398 ? -43.734 -8.048 35.358 1.00 95.75 398 ASN A C 1
ATOM 2914 O O . ASN A 1 398 ? -44.684 -7.402 34.914 1.00 95.75 398 ASN A O 1
ATOM 2918 N N . VAL A 1 399 ? -42.944 -7.574 36.319 1.00 94.81 399 VAL A N 1
ATOM 2919 C CA . VAL A 1 399 ? -42.996 -6.191 36.808 1.00 94.81 399 VAL A CA 1
ATOM 2920 C C . VAL A 1 399 ? -42.276 -5.297 35.809 1.00 94.81 399 VAL A C 1
ATOM 2922 O O . VAL A 1 399 ? -41.157 -5.607 35.400 1.00 94.81 399 VAL A O 1
ATOM 2925 N N . GLN A 1 400 ? -42.911 -4.202 35.391 1.00 95.50 400 GLN A N 1
ATOM 2926 C CA . GLN A 1 400 ? -42.280 -3.222 34.513 1.00 95.50 400 GLN A CA 1
ATOM 2927 C C . GLN A 1 400 ? -41.300 -2.361 35.312 1.00 95.50 400 GLN A C 1
ATOM 2929 O O . GLN A 1 400 ? -41.651 -1.804 36.352 1.00 95.50 400 GLN A O 1
ATOM 2934 N N . VAL A 1 401 ? -40.095 -2.211 34.771 1.00 94.94 401 VAL A N 1
ATOM 2935 C CA . VAL A 1 401 ? -39.055 -1.330 35.297 1.00 94.94 401 VAL A CA 1
ATOM 2936 C C . VAL A 1 401 ? -38.669 -0.344 34.201 1.00 94.94 401 VAL A C 1
ATOM 2938 O O . VAL A 1 401 ? -38.317 -0.752 33.090 1.00 94.94 401 VAL A O 1
ATOM 2941 N N . ASP A 1 402 ? -38.729 0.947 34.506 1.00 95.62 402 ASP A N 1
ATOM 2942 C CA . ASP A 1 402 ? -38.340 2.032 33.613 1.00 95.62 402 ASP A CA 1
ATOM 2943 C C . ASP A 1 402 ? -36.980 2.604 34.034 1.00 95.62 402 ASP A C 1
ATOM 2945 O O . ASP A 1 402 ? -36.702 2.828 35.209 1.00 95.62 402 ASP A O 1
ATOM 2949 N N . LEU A 1 403 ? -36.124 2.873 33.051 1.00 93.19 403 LEU A N 1
ATOM 2950 C CA . LEU A 1 403 ? -34.884 3.618 33.232 1.00 93.19 403 LEU A CA 1
ATOM 2951 C C . LEU A 1 403 ? -35.110 5.055 32.767 1.00 93.19 403 LEU A C 1
ATOM 2953 O O . LEU A 1 403 ? -35.520 5.278 31.622 1.00 93.19 403 LEU A O 1
ATOM 2957 N N . LYS A 1 404 ? -34.813 6.031 33.625 1.00 92.94 404 LYS A N 1
ATOM 2958 C CA . LYS A 1 404 ? -35.012 7.460 33.358 1.00 92.94 404 LYS A CA 1
ATOM 2959 C C . LYS A 1 404 ? -33.690 8.230 33.317 1.00 92.94 404 LYS A C 1
ATOM 2961 O O . LYS A 1 404 ? -32.730 7.884 34.006 1.00 92.94 404 LYS A O 1
ATOM 2966 N N . ASP A 1 405 ? -33.644 9.283 32.501 1.00 88.69 405 ASP A N 1
ATOM 2967 C CA . ASP A 1 405 ? -32.540 10.251 32.473 1.00 88.69 405 ASP A CA 1
ATOM 2968 C C . ASP A 1 405 ? -32.634 11.279 33.624 1.00 88.69 405 ASP A C 1
ATOM 2970 O O . ASP A 1 405 ? -33.607 11.317 34.377 1.00 88.69 405 ASP A O 1
ATOM 2974 N N . MET A 1 406 ? -31.637 12.166 33.746 1.00 87.94 406 MET A N 1
ATOM 2975 C CA . MET A 1 406 ? -31.601 13.212 34.785 1.00 87.94 406 MET A CA 1
ATOM 2976 C C . MET A 1 406 ? -32.759 14.230 34.699 1.00 87.94 406 MET A C 1
ATOM 2978 O O . MET A 1 406 ? -33.020 14.953 35.657 1.00 87.94 406 MET A O 1
ATOM 2982 N N . ASN A 1 407 ? -33.458 14.299 33.563 1.00 91.25 407 ASN A N 1
ATOM 2983 C CA . ASN A 1 407 ? -34.621 15.164 33.377 1.00 91.25 407 ASN A CA 1
ATOM 2984 C C . ASN A 1 407 ? -35.940 14.445 33.718 1.00 91.25 407 ASN A C 1
ATOM 2986 O O . ASN A 1 407 ? -37.006 15.048 33.587 1.00 91.25 407 ASN A O 1
ATOM 2990 N N . GLY A 1 408 ? -35.878 13.174 34.129 1.00 89.50 408 GLY A N 1
ATOM 2991 C CA . GLY A 1 408 ? -37.035 12.334 34.427 1.00 89.50 408 GLY A CA 1
ATOM 2992 C C . GLY A 1 408 ? -37.693 11.702 33.197 1.00 89.50 408 GLY A C 1
ATOM 2993 O O . GLY A 1 408 ? -38.781 11.141 33.324 1.00 89.50 408 GLY A O 1
ATOM 2994 N N . ASN A 1 409 ? -37.080 11.773 32.009 1.00 94.31 409 ASN A N 1
ATOM 2995 C CA . ASN A 1 409 ? -37.627 11.123 30.816 1.00 94.31 409 ASN A CA 1
ATOM 2996 C C . ASN A 1 409 ? -37.304 9.630 30.833 1.00 94.31 409 ASN A C 1
ATOM 2998 O O . ASN A 1 409 ? -36.147 9.264 31.029 1.00 94.31 409 ASN A O 1
ATOM 3002 N N . VAL A 1 410 ? -38.285 8.779 30.529 1.00 95.62 410 VAL A N 1
ATOM 3003 C CA . VAL A 1 410 ? -38.047 7.346 30.295 1.00 95.62 410 VAL A CA 1
ATOM 3004 C C . VAL A 1 410 ? -37.229 7.171 29.014 1.00 95.62 410 VAL A C 1
ATOM 3006 O O . VAL A 1 410 ? -37.629 7.628 27.942 1.00 95.62 410 VAL A O 1
ATOM 3009 N N . ILE A 1 411 ? -36.081 6.507 29.128 1.00 95.06 411 ILE A N 1
ATOM 3010 C CA . ILE A 1 411 ? -35.149 6.235 28.024 1.00 95.06 411 ILE A CA 1
ATOM 3011 C C . ILE A 1 411 ? -35.065 4.746 27.669 1.00 95.06 411 ILE A C 1
ATOM 3013 O O . ILE A 1 411 ? -34.618 4.406 26.574 1.00 95.06 411 ILE A O 1
ATOM 3017 N N . ALA A 1 412 ? -35.499 3.864 28.570 1.00 95.38 412 ALA A N 1
ATOM 3018 C CA . ALA A 1 412 ? -35.651 2.436 28.326 1.00 95.38 412 ALA A CA 1
ATOM 3019 C C . ALA A 1 412 ? -36.681 1.836 29.292 1.00 95.38 412 ALA A C 1
ATOM 3021 O O . ALA A 1 412 ? -36.876 2.353 30.387 1.00 95.38 412 ALA A O 1
ATOM 3022 N N . THR A 1 413 ? -37.279 0.714 28.897 1.00 96.50 413 THR A N 1
ATOM 3023 C CA . THR A 1 413 ? -38.211 -0.076 29.713 1.00 96.50 413 THR A CA 1
ATOM 3024 C C . THR A 1 413 ? -37.831 -1.546 29.592 1.00 96.50 413 THR A C 1
ATOM 3026 O O . THR A 1 413 ? -37.498 -2.011 28.498 1.00 96.50 413 THR A O 1
ATOM 3029 N N . THR A 1 414 ? -37.888 -2.279 30.697 1.00 96.88 414 THR A N 1
ATOM 3030 C CA . THR A 1 414 ? -37.726 -3.735 30.737 1.00 96.88 414 THR A CA 1
ATOM 3031 C C . THR A 1 414 ? -38.760 -4.356 31.677 1.00 96.88 414 THR A C 1
ATOM 3033 O O . THR A 1 414 ? -39.528 -3.644 32.322 1.00 96.88 414 THR A O 1
ATOM 3036 N N . PHE A 1 415 ? -38.799 -5.684 31.735 1.00 96.75 415 PHE A N 1
ATOM 3037 C CA . PHE A 1 415 ? -39.649 -6.428 32.658 1.00 96.75 415 PHE A CA 1
ATOM 3038 C C . PHE A 1 415 ? -38.808 -7.415 33.457 1.00 96.75 415 PHE A C 1
ATOM 3040 O O . PHE A 1 415 ? -37.834 -7.959 32.929 1.00 96.75 415 PHE A O 1
ATOM 3047 N N . THR A 1 416 ? -39.194 -7.661 34.705 1.00 96.69 416 THR A N 1
ATOM 3048 C CA . THR A 1 416 ? -38.582 -8.717 35.510 1.00 96.69 416 THR A CA 1
ATOM 3049 C C . THR A 1 416 ? -38.865 -10.094 34.908 1.00 96.69 416 THR A C 1
ATOM 3051 O O . THR A 1 416 ? -39.961 -10.368 34.405 1.00 96.69 416 THR A O 1
ATOM 3054 N N . ASP A 1 417 ? -37.857 -10.964 34.927 1.00 95.00 417 ASP A N 1
ATOM 3055 C CA . ASP A 1 417 ? -37.945 -12.336 34.435 1.00 95.00 417 ASP A CA 1
ATOM 3056 C C . ASP A 1 417 ? -38.707 -13.261 35.402 1.00 95.00 417 ASP A C 1
ATOM 3058 O O . ASP A 1 417 ? -39.277 -12.816 36.395 1.00 95.00 417 ASP A O 1
ATOM 3062 N N . SER A 1 418 ? -38.744 -14.568 35.108 1.00 95.81 418 SER A N 1
ATOM 3063 C CA . SER A 1 418 ? -39.446 -15.557 35.941 1.00 95.81 418 SER A CA 1
ATOM 3064 C C . SER A 1 418 ? -38.936 -15.636 37.375 1.00 95.81 418 SER A C 1
ATOM 3066 O O . SER A 1 418 ? -39.674 -16.104 38.238 1.00 95.81 418 SER A O 1
ATOM 3068 N N . ASP A 1 419 ? -37.692 -15.222 37.602 1.00 93.06 419 ASP A N 1
ATOM 3069 C CA . ASP A 1 419 ? -37.072 -15.259 38.911 1.00 93.06 419 ASP A CA 1
ATOM 3070 C C . ASP A 1 419 ? -37.229 -13.926 39.638 1.00 93.06 419 ASP A C 1
ATOM 3072 O O . ASP A 1 419 ? -36.956 -13.921 40.826 1.00 93.06 419 ASP A O 1
ATOM 3076 N N . GLY A 1 420 ? -37.663 -12.843 38.975 1.00 94.06 420 GLY A N 1
ATOM 3077 C CA . GLY A 1 420 ? -37.773 -11.483 39.523 1.00 94.06 420 GLY A CA 1
ATOM 3078 C C . GLY A 1 420 ? -36.622 -10.547 39.136 1.00 94.06 420 GLY A C 1
ATOM 3079 O O . GLY A 1 420 ? -36.543 -9.429 39.635 1.00 94.06 420 GLY A O 1
ATOM 3080 N N . LYS A 1 421 ? -35.709 -10.963 38.250 1.00 92.75 421 LYS A N 1
ATOM 3081 C CA . LYS A 1 421 ? -34.523 -10.170 37.881 1.00 92.75 421 LYS A CA 1
ATOM 3082 C C . LYS A 1 421 ? -34.781 -9.300 36.663 1.00 92.75 421 LYS A C 1
ATOM 3084 O O . LYS A 1 421 ? -35.457 -9.719 35.728 1.00 92.75 421 LYS A O 1
ATOM 3089 N N . TYR A 1 422 ? -34.169 -8.122 36.620 1.00 92.81 422 TYR A N 1
ATOM 3090 C CA . TYR A 1 422 ? -34.178 -7.253 35.443 1.00 92.81 422 TYR A CA 1
ATOM 3091 C C . TYR A 1 422 ? -32.769 -6.787 35.072 1.00 92.81 422 TYR A C 1
ATOM 3093 O O . TYR A 1 422 ? -31.857 -6.758 35.899 1.00 92.81 422 TYR A O 1
ATOM 3101 N N . LEU A 1 423 ? -32.584 -6.413 33.803 1.00 91.31 423 LEU A N 1
ATOM 3102 C CA . LEU A 1 423 ? -31.307 -5.925 33.288 1.00 91.31 423 LEU A CA 1
ATOM 3103 C C . LEU A 1 423 ? -31.507 -4.909 32.158 1.00 91.31 423 LEU A C 1
ATOM 3105 O O . LEU A 1 423 ? -32.184 -5.181 31.167 1.00 91.31 423 LEU A O 1
ATOM 3109 N N . PHE A 1 424 ? -30.820 -3.780 32.277 1.00 88.31 424 PHE A N 1
ATOM 3110 C CA . PHE A 1 424 ? -30.547 -2.804 31.232 1.00 88.31 424 PHE A CA 1
ATOM 3111 C C . PHE A 1 424 ? -29.070 -2.918 30.833 1.00 88.31 424 PHE A C 1
ATOM 3113 O O . PHE A 1 424 ? -28.203 -2.339 31.495 1.00 88.31 424 PHE A O 1
ATOM 3120 N N . PRO A 1 425 ? -28.740 -3.693 29.787 1.00 82.62 425 PRO A N 1
ATOM 3121 C CA . PRO A 1 425 ? -27.368 -3.821 29.325 1.00 82.62 425 PRO A CA 1
ATOM 3122 C C . PRO A 1 425 ? -26.958 -2.623 28.458 1.00 82.62 425 PRO A C 1
ATOM 3124 O O . PRO A 1 425 ? -27.793 -1.928 27.883 1.00 82.62 425 PRO A O 1
ATOM 3127 N N . ASN A 1 426 ? -25.651 -2.456 28.273 1.00 76.19 426 ASN A N 1
ATOM 3128 C CA . ASN A 1 426 ? -25.055 -1.513 27.326 1.00 76.19 426 ASN A CA 1
ATOM 3129 C C . ASN A 1 426 ? -25.408 -0.027 27.565 1.00 76.19 426 ASN A C 1
ATOM 3131 O O . ASN A 1 426 ? -25.558 0.741 26.613 1.00 76.19 426 ASN A O 1
ATOM 3135 N N . LEU A 1 427 ? -25.500 0.396 28.825 1.00 77.88 427 LEU A N 1
ATOM 3136 C CA . LEU A 1 427 ? -25.796 1.778 29.200 1.00 77.88 427 LEU A CA 1
ATOM 3137 C C . LEU A 1 427 ? -24.543 2.656 29.173 1.00 77.88 427 LEU A C 1
ATOM 3139 O O . LEU A 1 427 ? -23.592 2.345 29.887 1.00 77.88 427 LEU A O 1
ATOM 3143 N N . PRO A 1 428 ? -24.513 3.765 28.415 1.00 74.62 428 PRO A N 1
ATOM 3144 C CA . PRO A 1 428 ? -23.438 4.749 28.518 1.00 74.62 428 PRO A CA 1
ATOM 3145 C C . PRO A 1 428 ? -23.205 5.211 29.965 1.00 74.62 428 PRO A C 1
ATOM 3147 O O . PRO A 1 428 ? -24.120 5.218 30.778 1.00 74.62 428 PRO A O 1
ATOM 3150 N N . ALA A 1 429 ? -21.990 5.640 30.303 1.00 72.69 429 ALA A N 1
ATOM 3151 C CA . ALA A 1 429 ? -21.737 6.230 31.617 1.00 72.69 429 ALA A CA 1
ATOM 3152 C C . ALA A 1 429 ? -22.525 7.548 31.796 1.00 72.69 429 ALA A C 1
ATOM 3154 O O . ALA A 1 429 ? -22.203 8.560 31.171 1.00 72.69 429 ALA A O 1
ATOM 3155 N N . ALA A 1 430 ? -23.547 7.536 32.653 1.00 77.25 430 ALA A N 1
ATOM 3156 C CA . ALA A 1 430 ? -24.347 8.694 33.052 1.00 77.25 430 ALA A CA 1
ATOM 3157 C C . ALA A 1 430 ? -25.043 8.424 34.401 1.00 77.25 430 ALA A C 1
ATOM 3159 O O . ALA A 1 430 ? -24.947 7.322 34.942 1.00 77.25 430 ALA A O 1
ATOM 3160 N N . MET A 1 431 ? -25.735 9.429 34.947 1.00 79.50 431 MET A N 1
ATOM 3161 C CA . MET A 1 431 ? -26.677 9.215 36.052 1.00 79.50 431 MET A CA 1
ATOM 3162 C C . MET A 1 431 ? -28.028 8.786 35.485 1.00 79.50 431 MET A C 1
ATOM 3164 O O . MET A 1 431 ? -28.527 9.406 34.542 1.00 79.50 431 MET A O 1
ATOM 3168 N N . TYR A 1 432 ? -28.608 7.761 36.094 1.00 86.06 432 TYR A N 1
ATOM 3169 C CA . TYR A 1 432 ? -29.906 7.210 35.741 1.00 86.06 432 TYR A CA 1
ATOM 3170 C C . TYR A 1 432 ? -30.750 7.055 36.999 1.00 86.06 432 TYR A C 1
ATOM 3172 O O . TYR A 1 432 ? -30.199 6.846 38.077 1.00 86.06 432 TYR A O 1
ATOM 3180 N N . PHE A 1 433 ? -32.066 7.110 36.835 1.00 88.00 433 PHE A N 1
ATOM 3181 C CA . PHE A 1 433 ? -33.017 6.679 37.855 1.00 88.00 433 PHE A CA 1
ATOM 3182 C C . PHE A 1 433 ? -33.681 5.388 37.389 1.00 88.00 433 PHE A C 1
ATOM 3184 O O . PHE A 1 433 ? -34.021 5.264 36.209 1.00 88.00 433 PHE A O 1
ATOM 3191 N N . VAL A 1 434 ? -33.843 4.436 38.298 1.00 91.56 434 VAL A N 1
ATOM 3192 C CA . VAL A 1 434 ? -34.624 3.221 38.065 1.00 91.56 434 VAL A CA 1
ATOM 3193 C C . VAL A 1 434 ? -35.977 3.420 38.730 1.00 91.56 434 VAL A C 1
ATOM 3195 O O . VAL A 1 434 ? -36.033 3.910 39.847 1.00 91.56 434 VAL A O 1
ATOM 3198 N N . ASP A 1 435 ? -37.052 3.090 38.025 1.00 90.69 435 ASP A N 1
ATOM 3199 C CA . ASP A 1 435 ? -38.424 3.277 38.487 1.00 90.69 435 ASP A CA 1
ATOM 3200 C C . ASP A 1 435 ? -39.193 1.970 38.324 1.00 90.69 435 ASP A C 1
ATOM 3202 O O . ASP A 1 435 ? -39.379 1.485 37.203 1.00 90.69 435 ASP A O 1
ATOM 3206 N N . VAL A 1 436 ? -39.637 1.390 39.434 1.00 90.31 436 VAL A N 1
ATOM 3207 C CA . VAL A 1 436 ? -40.536 0.235 39.412 1.00 90.31 436 VAL A CA 1
ATOM 3208 C C . VAL A 1 436 ? -41.959 0.743 39.214 1.00 90.31 436 VAL A C 1
ATOM 3210 O O . VAL A 1 436 ? -42.492 1.511 40.011 1.00 90.31 436 VAL A O 1
ATOM 3213 N N . VAL A 1 437 ? -42.608 0.331 38.126 1.00 91.00 437 VAL A N 1
ATOM 3214 C CA . VAL A 1 437 ? -43.918 0.880 37.766 1.00 91.00 437 VAL A CA 1
ATOM 3215 C C . VAL A 1 437 ? -45.009 0.206 38.600 1.00 91.00 437 VAL A C 1
ATOM 3217 O O . VAL A 1 437 ? -45.514 -0.859 38.232 1.00 91.00 437 VAL A O 1
ATOM 3220 N N . GLU A 1 438 ? -45.436 0.868 39.681 1.00 87.44 438 GLU A N 1
ATOM 3221 C CA . GLU A 1 438 ? -46.417 0.364 40.663 1.00 87.44 438 GLU A CA 1
ATOM 3222 C C . GLU A 1 438 ? -47.699 -0.217 40.037 1.00 87.44 438 GLU A C 1
ATOM 3224 O O . GLU A 1 438 ? -48.271 -1.193 40.518 1.00 87.44 438 GLU A O 1
ATOM 3229 N N . SER A 1 439 ? -48.168 0.360 38.926 1.00 89.19 439 SER A N 1
ATOM 3230 C CA . SER A 1 439 ? -49.388 -0.111 38.251 1.00 89.19 439 SER A CA 1
ATOM 3231 C C . SER A 1 439 ? -49.268 -1.505 37.618 1.00 89.19 439 SER A C 1
ATOM 3233 O O . SER A 1 439 ? -50.281 -2.082 37.221 1.00 89.19 439 SER A O 1
ATOM 3235 N N . THR A 1 440 ? -48.048 -2.040 37.517 1.00 91.12 440 THR A N 1
ATOM 3236 C CA . THR A 1 440 ? -47.757 -3.373 36.967 1.00 91.12 440 THR A CA 1
ATOM 3237 C C . THR A 1 440 ? -47.549 -4.439 38.037 1.00 91.12 440 THR A C 1
ATOM 3239 O O . THR A 1 440 ? -47.373 -5.611 37.708 1.00 91.12 440 THR A O 1
ATOM 3242 N N . LEU A 1 441 ? -47.614 -4.055 39.313 1.00 89.00 441 LEU A N 1
ATOM 3243 C CA . LEU A 1 441 ? -47.459 -4.982 40.420 1.00 89.00 441 LEU A CA 1
ATOM 3244 C C . LEU A 1 441 ? -48.655 -5.942 40.542 1.00 89.00 441 LEU A C 1
ATOM 3246 O O . LEU A 1 441 ? -49.787 -5.588 40.182 1.00 89.00 441 LEU A O 1
ATOM 3250 N N . PRO A 1 442 ? -48.445 -7.160 41.079 1.00 88.56 442 PRO A N 1
ATOM 3251 C CA . PRO A 1 442 ? -49.534 -8.060 41.434 1.00 88.56 442 PRO A CA 1
ATOM 3252 C C . PRO A 1 442 ? -50.583 -7.392 42.333 1.00 88.56 442 PRO A C 1
ATOM 3254 O O . PRO A 1 442 ? -50.302 -6.519 43.150 1.00 88.56 442 PRO A O 1
ATOM 3257 N N . THR A 1 443 ? -51.838 -7.825 42.224 1.00 87.81 443 THR A N 1
ATOM 3258 C CA . THR A 1 443 ? -52.890 -7.293 43.099 1.00 87.81 443 THR A CA 1
ATOM 3259 C C . THR A 1 443 ? -52.609 -7.659 44.556 1.00 87.81 443 THR A C 1
ATOM 3261 O O . THR A 1 443 ? -52.493 -8.839 44.873 1.00 87.81 443 THR A O 1
ATOM 3264 N N . GLY A 1 444 ? -52.590 -6.660 45.438 1.00 82.94 444 GLY A N 1
ATOM 3265 C CA . GLY A 1 444 ? -52.433 -6.855 46.883 1.00 82.94 444 GLY A CA 1
ATOM 3266 C C . GLY A 1 444 ? -51.036 -6.553 47.417 1.00 82.94 444 GLY A C 1
ATOM 3267 O O . GLY A 1 444 ? -50.903 -6.439 48.630 1.00 82.94 444 GLY A O 1
ATOM 3268 N N . VAL A 1 445 ? -50.051 -6.339 46.541 1.00 82.31 445 VAL A N 1
ATOM 3269 C CA . VAL A 1 445 ? -48.718 -5.877 46.945 1.00 82.31 445 VAL A CA 1
ATOM 3270 C C . VAL A 1 445 ? -48.584 -4.376 46.708 1.00 82.31 445 VAL A C 1
ATOM 3272 O O . VAL A 1 445 ? -49.221 -3.808 45.815 1.00 82.31 445 VAL A O 1
ATOM 3275 N N . THR A 1 446 ? -47.773 -3.725 47.525 1.00 81.94 446 THR A N 1
ATOM 3276 C CA . THR A 1 446 ? -47.359 -2.329 47.353 1.00 81.94 446 THR A CA 1
ATOM 3277 C C . THR A 1 446 ? -45.880 -2.237 47.648 1.00 81.94 446 THR A C 1
ATOM 3279 O O . THR A 1 446 ? -45.366 -3.092 48.356 1.00 81.94 446 THR A O 1
ATOM 3282 N N . GLN A 1 447 ? -45.210 -1.202 47.155 1.00 76.25 447 GLN A N 1
ATOM 3283 C CA . GLN A 1 447 ? -43.818 -0.993 47.516 1.00 76.25 447 GLN A CA 1
ATOM 3284 C C . GLN A 1 447 ? -43.680 -0.866 49.034 1.00 76.25 447 GLN A C 1
ATOM 3286 O O . GLN A 1 447 ? -44.403 -0.085 49.666 1.00 76.25 447 GLN A O 1
ATOM 3291 N N . THR A 1 448 ? -42.837 -1.706 49.625 1.00 73.31 448 THR A N 1
ATOM 3292 C CA . THR A 1 448 ? -42.458 -1.575 51.023 1.00 73.31 448 THR A CA 1
ATOM 3293 C C . THR A 1 448 ? -41.683 -0.273 51.148 1.00 73.31 448 THR A C 1
ATOM 3295 O O . THR A 1 448 ? -40.907 0.118 50.282 1.00 73.31 448 THR A O 1
ATOM 3298 N N . THR A 1 449 ? -41.934 0.458 52.224 1.00 61.38 449 THR A N 1
ATOM 3299 C CA . THR A 1 449 ? -41.185 1.673 52.528 1.00 61.38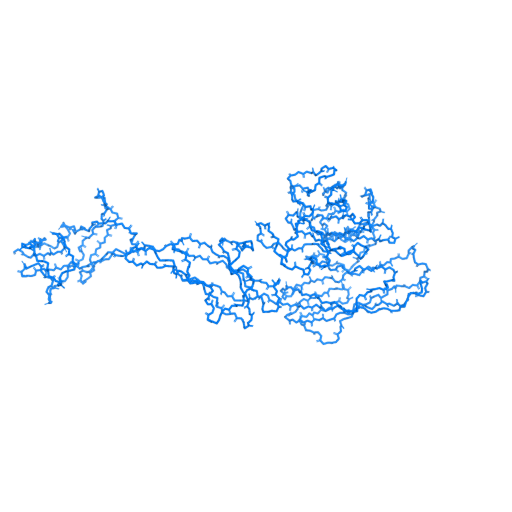 449 THR A CA 1
ATOM 3300 C C . THR A 1 449 ? -40.329 1.388 53.745 1.00 61.38 449 THR A C 1
ATOM 3302 O O . THR A 1 449 ? -40.881 1.208 54.838 1.00 61.38 449 THR A O 1
ATOM 3305 N N . VAL A 1 450 ? -39.007 1.375 53.594 1.00 52.16 450 VAL A N 1
ATOM 3306 C CA . VAL A 1 450 ? -38.103 1.142 54.722 1.00 52.16 450 VAL A CA 1
ATOM 3307 C C . VAL A 1 450 ? -38.259 2.266 55.755 1.00 52.16 450 VAL A C 1
ATOM 3309 O O . VAL A 1 450 ? -37.951 3.437 55.521 1.00 52.16 450 VAL A O 1
ATOM 3312 N N . PHE A 1 451 ? -38.718 1.917 56.959 1.00 44.97 451 PHE A N 1
ATOM 3313 C CA . PHE A 1 451 ? -38.545 2.744 58.151 1.00 44.97 451 PHE A CA 1
ATOM 3314 C C . PHE A 1 451 ? -37.215 2.361 58.808 1.00 44.97 451 PHE A C 1
ATOM 3316 O O . PHE A 1 451 ? -37.223 1.596 59.765 1.00 44.97 451 PHE A O 1
ATOM 3323 N N . THR A 1 452 ? -36.081 2.876 58.321 1.00 39.78 452 THR A N 1
ATOM 3324 C CA . THR A 1 452 ? -34.901 3.332 59.100 1.00 39.78 452 THR A CA 1
ATOM 3325 C C . THR A 1 452 ? -33.626 3.397 58.255 1.00 39.78 452 THR A C 1
ATOM 3327 O O . THR A 1 452 ? -33.399 2.588 57.371 1.00 39.78 452 THR A O 1
ATOM 3330 N N . ASN A 1 453 ? -32.762 4.365 58.592 1.00 41.28 453 ASN A N 1
ATOM 3331 C CA . ASN A 1 453 ? -31.383 4.511 58.112 1.00 41.28 453 ASN A CA 1
ATOM 3332 C C . ASN A 1 453 ? -30.495 3.316 58.531 1.00 41.28 453 ASN A C 1
ATOM 3334 O O . ASN A 1 453 ? -29.638 3.469 59.410 1.00 41.28 453 ASN A O 1
ATOM 3338 N N . VAL A 1 454 ? -30.688 2.136 57.949 1.00 42.50 454 VAL A N 1
ATOM 3339 C CA . VAL A 1 454 ? -29.769 1.008 58.124 1.00 42.50 454 VAL A CA 1
ATOM 3340 C C . VAL A 1 454 ? -28.760 1.046 56.983 1.00 42.50 454 VAL A C 1
ATOM 3342 O O . VAL A 1 454 ? -29.018 0.586 55.886 1.00 42.50 454 VAL A O 1
ATOM 3345 N N . ILE A 1 455 ? -27.586 1.621 57.251 1.00 44.56 455 ILE A N 1
ATOM 3346 C CA . ILE A 1 455 ? -26.387 1.302 56.472 1.00 44.56 455 ILE A CA 1
ATOM 3347 C C . ILE A 1 455 ? -25.832 0.014 57.089 1.00 44.56 455 ILE A C 1
ATOM 3349 O O . ILE A 1 455 ? -25.073 0.080 58.059 1.00 44.56 455 ILE A O 1
ATOM 3353 N N . ASP A 1 456 ? -26.245 -1.146 56.582 1.00 40.66 456 ASP A N 1
ATOM 3354 C CA . ASP A 1 456 ? -25.608 -2.437 56.863 1.00 40.66 456 ASP A CA 1
ATOM 3355 C C . ASP A 1 456 ? -25.257 -3.117 55.538 1.00 40.66 456 ASP A C 1
ATOM 3357 O O . ASP A 1 456 ? -26.052 -3.134 54.607 1.00 40.66 456 ASP A O 1
ATOM 3361 N N . GLY A 1 457 ? -24.048 -3.671 55.454 1.00 41.25 457 GLY A N 1
ATOM 3362 C CA . GLY A 1 457 ? -23.430 -4.218 54.243 1.00 41.25 457 GLY A CA 1
ATOM 3363 C C . GLY A 1 457 ? -24.033 -5.531 53.733 1.00 41.25 457 GLY A C 1
ATOM 3364 O O . GLY A 1 457 ? -23.308 -6.316 53.118 1.00 41.25 457 GLY A O 1
ATOM 3365 N N . ALA A 1 458 ? -25.312 -5.777 54.020 1.00 46.53 458 ALA A N 1
ATOM 3366 C CA . ALA A 1 458 ? -26.153 -6.768 53.357 1.00 46.53 458 ALA A CA 1
ATOM 3367 C C . ALA A 1 458 ? -26.962 -6.142 52.205 1.00 46.53 458 ALA A C 1
ATOM 3369 O O . ALA A 1 458 ? -27.261 -6.842 51.242 1.00 46.53 458 ALA A O 1
ATOM 3370 N N . ASP A 1 459 ? -27.216 -4.832 52.274 1.00 47.38 459 ASP A N 1
ATOM 3371 C CA . ASP A 1 459 ? -27.779 -4.022 51.199 1.00 47.38 459 ASP A CA 1
ATOM 3372 C C . ASP A 1 459 ? -26.666 -3.150 50.588 1.00 47.38 459 ASP A C 1
ATOM 3374 O O . ASP A 1 459 ? -25.847 -2.544 51.288 1.00 47.38 459 ASP A O 1
ATOM 3378 N N . ALA A 1 460 ? -26.555 -3.187 49.262 1.00 40.34 460 ALA A N 1
ATOM 3379 C CA . ALA A 1 460 ? -25.480 -2.554 48.509 1.00 40.34 460 ALA A CA 1
ATOM 3380 C C . ALA A 1 460 ? -25.892 -1.227 47.856 1.00 40.34 460 ALA A C 1
ATOM 3382 O O . ALA A 1 460 ? -25.064 -0.643 47.146 1.00 40.34 460 ALA A O 1
ATOM 3383 N N . ASP A 1 461 ? -27.114 -0.739 48.082 1.00 47.81 461 ASP A N 1
ATOM 3384 C CA . ASP A 1 461 ? -27.529 0.591 47.643 1.00 47.81 461 ASP A CA 1
ATOM 3385 C C . ASP A 1 461 ? -27.872 1.528 48.824 1.00 47.81 461 ASP A C 1
ATOM 3387 O O . ASP A 1 461 ? -27.665 1.191 49.984 1.00 47.81 461 ASP A O 1
ATOM 3391 N N . THR A 1 462 ? -28.132 2.807 48.542 1.00 34.62 462 THR A N 1
ATOM 3392 C CA . THR A 1 462 ? -28.200 3.871 49.569 1.00 34.62 462 THR A CA 1
ATOM 3393 C C . THR A 1 462 ? -29.404 4.802 49.380 1.00 34.62 462 THR A C 1
ATOM 3395 O O . THR A 1 462 ? -29.358 5.947 49.840 1.00 34.62 462 THR A O 1
ATOM 3398 N N . ASP A 1 463 ? -30.457 4.354 48.688 1.00 42.78 463 ASP A N 1
ATOM 3399 C CA . ASP A 1 463 ? -31.657 5.156 48.395 1.00 42.78 463 ASP A CA 1
ATOM 3400 C C . ASP A 1 463 ? -32.920 4.598 49.090 1.00 42.78 463 ASP A C 1
ATOM 3402 O O . ASP A 1 463 ? -32.963 3.479 49.570 1.00 42.78 463 ASP A O 1
ATOM 3406 N N . THR A 1 464 ? -33.944 5.438 49.202 1.00 38.28 464 THR A N 1
ATOM 3407 C CA . THR A 1 464 ? -35.242 5.242 49.862 1.00 38.28 464 THR A CA 1
ATOM 3408 C C . THR A 1 464 ? -36.347 4.659 48.958 1.00 38.28 464 THR A C 1
ATOM 3410 O O . THR A 1 464 ? -37.515 4.706 49.344 1.00 38.28 464 THR A O 1
ATOM 3413 N N . ASP A 1 465 ? -36.008 4.178 47.759 1.00 45.53 465 ASP A N 1
ATOM 3414 C CA . ASP A 1 465 ? -36.930 3.680 46.721 1.00 45.53 465 ASP A CA 1
ATOM 3415 C C . ASP A 1 465 ? -36.230 2.559 45.918 1.00 45.53 465 ASP A C 1
ATOM 3417 O O . ASP A 1 465 ? -35.506 2.825 44.959 1.00 45.53 465 ASP A O 1
ATOM 3421 N N . ASP A 1 466 ? -36.365 1.310 46.371 1.00 51.09 466 ASP A N 1
ATOM 3422 C CA . ASP A 1 466 ? -35.462 0.178 46.080 1.00 51.09 466 ASP A CA 1
ATOM 3423 C C . ASP A 1 466 ? -36.132 -1.054 45.429 1.00 51.09 466 ASP A C 1
ATOM 3425 O O . ASP A 1 466 ? -35.507 -2.101 45.269 1.00 51.09 466 ASP A O 1
ATOM 3429 N N . GLY A 1 467 ? -37.388 -0.972 44.981 1.00 45.59 467 GLY A N 1
ATOM 3430 C CA . GLY A 1 467 ? -38.065 -2.139 44.392 1.00 45.59 467 GLY A CA 1
ATOM 3431 C C . GLY A 1 467 ? -38.404 -3.262 45.385 1.00 45.59 467 GLY A C 1
ATOM 3432 O O . GLY A 1 467 ? -38.751 -4.365 44.952 1.00 45.59 467 GLY A O 1
ATOM 3433 N N . ASP A 1 468 ? -38.364 -2.965 46.680 1.00 53.56 468 ASP A N 1
ATOM 3434 C CA . ASP A 1 468 ? -38.906 -3.764 47.774 1.00 53.56 468 ASP A CA 1
ATOM 3435 C C . ASP A 1 468 ? -40.448 -3.734 47.740 1.00 53.56 468 ASP A C 1
ATOM 3437 O O . ASP A 1 468 ? -41.053 -2.662 47.726 1.00 53.56 468 ASP A O 1
ATOM 3441 N N . LEU A 1 469 ? -41.125 -4.886 47.660 1.00 44.53 469 LEU A N 1
ATOM 3442 C CA . LEU A 1 469 ? -42.588 -4.956 47.549 1.00 44.53 469 LEU A CA 1
ATOM 3443 C C . LEU A 1 469 ? -43.199 -5.848 48.632 1.00 44.53 469 LEU A C 1
ATOM 3445 O O . LEU A 1 469 ? -43.134 -7.073 48.560 1.00 44.53 469 LEU A O 1
ATOM 3449 N N . GLY A 1 470 ? -43.896 -5.226 49.575 1.00 39.31 470 GLY A N 1
ATOM 3450 C CA . GLY A 1 470 ? -44.480 -5.863 50.744 1.00 39.31 470 GLY A CA 1
ATOM 3451 C C . GLY A 1 470 ? -45.971 -6.143 50.595 1.00 39.31 470 GLY A C 1
ATOM 3452 O O . GLY A 1 470 ? -46.714 -5.484 49.849 1.00 39.31 470 GLY A O 1
ATOM 3453 N N . ASN A 1 471 ? -46.435 -7.148 51.331 1.00 30.86 471 ASN A N 1
ATOM 3454 C CA . ASN A 1 471 ? -47.843 -7.531 51.385 1.00 30.86 471 ASN A CA 1
ATOM 3455 C C . ASN A 1 471 ? -48.627 -6.699 52.426 1.00 30.86 471 ASN A C 1
ATOM 3457 O O . ASN A 1 471 ? -48.082 -6.290 53.449 1.00 30.86 471 ASN A O 1
ATOM 3461 N N . LYS A 1 472 ? -49.924 -6.466 52.185 1.00 36.94 472 LYS A N 1
ATOM 3462 C CA . LYS A 1 472 ? -50.834 -5.792 53.137 1.00 36.94 472 LYS A CA 1
ATOM 3463 C C . LYS A 1 472 ? -51.578 -6.734 54.074 1.00 36.94 472 LYS A C 1
ATOM 3465 O O . LYS A 1 472 ? -52.084 -7.772 53.590 1.00 36.94 472 LYS A O 1
#

Foldseek 3Di:
DADQDPDFDWDWQEWEADPLVQWIWTATQQWFIFIHHPVRVVPPPDDGHTLADDDCAPDDFFHQYDHRDAFRWHYWDADSQQWIWIAGQQFKIWIAGNSRGTDDIDGHPPDPLGGRWHYWDADPVVQWIWIAHQALDQVSRFTWIARNVPRDTPDTDDGPPQDHSGDPAREDDDDDDPADPDFPQEDEDEDEDDAFHKYADDDDFDDDPPPDDDDGFPFFWDWDPDWPQWDADRSGRMIGGHHFTKIKIKGWTPASPSVRHHTDIHIYMYTYDYAWPKAKAKDAFDDDPLHTFQFIWIFIPDGDFQKWKWKAWDPHGRLVRIPVVDTGGQDDRRTRDGRHGLAWTKMKMWIGDSVDPPGTDIYIYTHHRQSWDKDKDFAWEPEPLQQADDPPTATFWFWKKFKAAPVRDGPDIDTQHRRRMDMDTGHRPDDIDIDGDQVRGDPQKGARFHPDQDPDVSDDDRDRRDNHIYGD

Nearest PDB structures (foldseek):
  3irp-assembly1_X  TM=3.298E-01  e=2.731E-08  Staphylococcus saprophyticus subsp. saprophyticus ATCC 15305 = NCTC 7292
  8vdk-assembly1_A  TM=3.397E-01  e=2.050E-07  Staphylococcus aureus subsp. aureus JH1
  7ax2-assembly1_A  TM=3.378E-01  e=1.970E-03  synthetic construct
  6uhc-assembly1_C  TM=4.088E-01  e=1.110E-01  Homo sapiens
  8p94-assembly1_C  TM=3.439E-01  e=9.541E-02  Homo sapiens

pLDDT: mean 72.58, std 19.22, range [20.58, 98.19]

Mean predicted aligned error: 19.0 Å

Solvent-accessible surface area (backbone atoms only — not comparable to full-atom values): 26643 Å² total; per-residue (Å²): 132,84,72,88,60,103,63,70,84,76,60,72,48,16,71,30,75,37,80,84,74,50,34,35,37,40,26,27,44,84,22,36,29,39,70,34,42,65,65,54,70,71,37,87,85,59,84,79,70,60,48,23,35,63,37,83,45,78,64,53,74,59,34,41,39,37,48,29,91,69,49,32,30,17,14,32,29,56,51,86,81,44,30,34,40,36,31,15,36,54,18,21,48,37,36,25,42,62,82,26,24,28,65,51,66,52,53,52,75,75,49,86,75,38,43,36,24,47,48,43,47,65,39,80,91,75,57,31,31,40,36,35,43,57,57,73,40,91,91,64,42,26,37,31,30,26,35,74,88,77,66,44,82,72,48,65,48,77,69,61,92,62,69,68,69,77,70,92,54,56,79,50,81,67,91,76,65,95,66,68,93,73,71,61,62,65,52,77,47,82,44,64,56,57,69,73,42,54,35,36,58,57,72,92,77,83,78,75,86,87,63,92,76,92,72,83,81,67,60,46,77,40,74,47,91,85,46,36,25,59,47,76,42,81,85,63,35,33,38,33,29,68,42,66,29,45,35,39,34,31,46,37,39,70,54,38,80,94,78,72,33,69,62,47,68,34,34,40,35,40,32,33,41,60,49,44,85,45,46,69,47,63,49,59,18,46,52,58,97,62,42,68,30,52,50,10,29,38,34,46,44,79,69,60,90,61,24,23,32,32,30,14,70,35,88,44,58,37,80,85,64,27,42,55,83,54,88,34,65,58,46,91,88,22,57,77,43,62,58,37,62,52,40,68,44,39,29,9,35,40,33,24,28,57,87,44,89,85,24,55,37,78,40,71,42,62,39,50,53,39,44,54,46,64,54,65,56,65,28,36,41,30,86,84,64,77,72,60,95,54,96,83,56,50,36,42,52,63,29,39,37,35,36,20,42,89,86,68,48,77,78,47,76,49,51,19,38,88,67,4,41,38,72,44,72,72,36,66,72,73,73,69,46,78,41,71,44,71,92,47,50,64,92,68,52,44,74,48,72,73,90,68,96,74,91,50,93,88,56,92,77,91,72,92,76,74,54,42,28,15,70,120

Sequence (472 aa):
MPVTTGFDGGLYWGLSYNETTGMVYATQEDGHVWRMTVAELNDFATPVNPIISRGTGYPNPGDNFLPGGTAFTEGIVSDNAGNMYIVTFTGGLLKYNSSGGFVAGFLEGTVPQIRDTRGIIWSETYNRLFVSNQTDNPTVDCIAAFDPNTLAYLGAAAPNPNLPVDNRAKALAIIKECCPNNLPATFEVNVCGGVGQQFFLNQEAFNSMTCSEGIVCGSSWTPQVGGTGMTFDACDNSVTITGVGCTTFSLNISAIASTGCPAQTSTFTICNTVPPTATAAVTNPTCFGGTAQDNGIITINGFNAGDKYQYSSGTTFDSGNAIPATITAIPAGGVIVSTLPNTTQQYTVRLYSAITNDCFTDVTVSTVASCVGAIGNYVWLDEDSNGLQDEGEAGIPNVQVDLKDMNGNVIATTFTDSDGKYLFPNLPAAMYFVDVVESTLPTGVTQTTVFTNVIDGADADTDTDDGDLGNK